Protein AF-A0A1F9YB89-F1 (afdb_monomer)

Solvent-accessible surface area (backbone atoms only — not comparable to full-atom values): 23614 Å² total; per-residue (Å²): 125,67,51,33,39,37,32,44,55,43,76,70,52,42,59,53,52,50,57,49,55,73,71,50,88,65,84,73,43,78,44,81,38,85,48,58,67,59,45,50,47,42,57,49,69,69,52,42,56,41,36,36,33,32,69,62,45,84,85,53,41,58,60,51,51,50,54,52,40,70,63,37,59,86,74,60,68,32,43,27,37,36,31,35,76,71,58,72,76,53,52,55,54,49,49,71,74,48,77,86,60,55,60,32,35,79,39,38,65,90,39,40,83,79,24,47,68,54,48,52,49,54,48,65,79,43,36,69,57,66,56,59,78,54,76,65,64,55,74,39,75,54,54,68,53,73,45,78,39,62,73,46,74,73,53,41,50,34,62,23,25,44,57,21,50,30,37,35,78,64,14,26,30,55,74,68,50,24,52,46,48,24,48,30,41,34,40,55,52,49,45,23,33,40,40,13,41,54,57,50,47,72,65,58,50,51,56,46,45,72,71,76,47,60,70,58,62,54,45,51,59,40,39,69,38,84,83,32,48,79,36,43,33,36,39,37,39,41,35,44,76,60,34,34,40,40,39,42,34,26,72,31,82,24,45,74,67,87,73,69,70,81,76,81,81,71,74,89,76,52,67,64,82,50,44,39,66,53,46,27,53,72,62,23,59,68,62,45,63,50,96,56,35,28,33,41,36,32,30,40,77,34,84,48,68,48,66,51,80,67,54,66,80,51,64,88,44,55,74,46,77,40,56,56,73,38,73,78,48,51,52,66,38,79,38,49,44,31,29,38,35,30,31,39,33,30,42,31,26,45,96,86,39,79,78,50,59,46,40,45,80,61,41,58,46,50,57,62,10,43,74,53,90,28,34,29,85,37,24,33,29,24,71,32,56,25,34,34,36,51,37,45,56,66,57,50,53,53,32,27,76,78,40,56,42,57,52,54,50,53,51,50,54,52,52,51,56,49,55,51,54,52,52,59,53,54,66,70,68,72,79,87,86,91,86,88,132

Radius of gyration: 24.05 Å; Cα contacts (8 Å, |Δi|>4): 772; chains: 1; bounding box: 81×48×63 Å

Mean predicted aligned error: 10.16 Å

Foldseek 3Di:
DFEEEEELQDPLSCVLLVVQVVVDPDPYHYDYDYDLVVVVCCCLFVVTQHYEYALARDPCSVVSVLVVCVQFVLSQLHEYEYEYEDDDVVVVVSCVVRVSHLHLAYHYSVCCNPAVVLLVVLCVVLVCLRQVLDQVCQVPLKDKDKDWAFLALNCQSNVQSSNLNSCVSQQLADSVLSVLSSLLSSLLQNCLNQCFLLVHDPVNVCVCVVVVHDPRVSSVVSCVDPRRRVWTWMWIWMDHSFKIKIKTATNGQADDPVPPDDPPDDDDPSPPNNVSVVSSPVQFDDFDADPSRRMTMTMGTGPHRQFADDGPLQPPFDKDKDAAFAWPDAFFDFALKKKFWRAFKKFWAAPNHTPGIDGNSLGIDPVDLNVDVRGHRTIMGTNHITMIGIAGNVSVVVSCVVRVSVVSVVVVSVVSVVVVVVVVVVVVVPDDDDDDD

Secondary structure (DSSP, 8-state):
-PEEEEES--HHHHHHHHHHHHH-----EEEEE--HHHHHHIIIII--SEEEEESS--SSHHHHHHHHHHH-GGG--SEEEEEE-S-HHHHHHHHHH-TTS-EEEEEETTTHHHHHHHHHHHHHHTHHHHS---SGGGTSS-EEEEEEEES-HHHHHHHHHHHHHHHHHTTSS-HHHHHHHHHHHHHHHHHIIIIIIS---HHHHHHHHHTT--HHHHHHHHHTSTTTTT-EEEEEEEE-SSEEEEEEE-SS----TTS-----SS-TTTTSTTHHHHHHHHHSEEEEE-TTSSEEEEEEE----PPPPPPGGGTTSEEEEE-TT-EEE-TT-B---EEEEEEEEEEEEETTEEEEEE-GGG-EE-HHHHHTTSB-SSEEEEEEEEEEEEE-HHHHHHHHHH-THHHHHHHHHHHHHHHHHHHHHHHHSS-------

pLDDT: mean 80.44, std 15.49, range [31.84, 97.81]

Nearest PDB structures (foldseek):
  8jsk-assembly1_B-2  TM=7.748E-01  e=3.268E-08  Pseudovibrio sp. W64
  3of1-assembly1_A  TM=8.849E-01  e=2.223E-06  Saccharomyces cerevisiae
  2ptm-assembly1_A  TM=7.938E-01  e=4.158E-07  Strongylocentrotus purpuratus
  4ku7-assembly1_A  TM=8.793E-01  e=2.223E-06  Homo sapiens
  4off-assembly1_A  TM=8.358E-01  e=6.667E-06  Plasmodium falciparum

Sequence (437 aa):
MSIIGILNCGENCLKRVSREILKDKSPYNFKFIYDPEEALAFLSYDMPEIVIIDLSNKNGILDVIYRHIQKDPWLNSFAIIGLFDGGSDIEEELLERVPDMNLVNLVEYGHITSSLLKSIRIVEENRQIIFQRDLASHLLENMTGTFEIENSPYAVGCYASLLAIHLFNNGYVDRKGKNALYISLVELIMNGIEHGNCGITFQEKSDFLGAGRDIGDLIEQKCAHPAVAPKRVRVHYAITPERSVYRIQDEGAGFDWANVRNPVDGSGIFRLHGRGILMARHFASNLTYNEMGNEAVFTLEHSGRQRRGIPVGFVNEEKLSFASGQVVFKENEESDHLFFIASGRYGVFRNDHRVGTLTPADIFMGEMSFLMNHRRSARVTTEQEGLLVKISKQAFVSVIKRYPHYGIYLSKILAQKLARTNETVSGSAGSPAERSL

Structure (mmCIF, N/CA/C/O backbone):
data_AF-A0A1F9YB89-F1
#
_entry.id   AF-A0A1F9YB89-F1
#
loop_
_atom_site.group_PDB
_atom_site.id
_atom_site.type_symbol
_atom_site.label_atom_id
_atom_site.label_alt_id
_atom_site.label_comp_id
_atom_site.label_asym_id
_atom_site.label_entity_id
_atom_site.label_seq_id
_atom_site.pdbx_PDB_ins_code
_atom_site.Cartn_x
_atom_site.Cartn_y
_atom_site.Cartn_z
_atom_site.occupancy
_atom_site.B_iso_or_equiv
_atom_site.auth_seq_id
_atom_site.auth_comp_id
_atom_site.auth_asym_id
_atom_site.auth_atom_id
_atom_site.pdbx_PDB_model_num
ATOM 1 N N . MET A 1 1 ? -10.934 16.624 -3.635 1.00 54.00 1 MET A N 1
ATOM 2 C CA . MET A 1 1 ? -9.586 16.213 -4.075 1.00 54.00 1 MET A CA 1
ATOM 3 C C . MET A 1 1 ? -8.713 16.082 -2.851 1.00 54.00 1 MET A C 1
ATOM 5 O O . MET A 1 1 ? -8.781 16.953 -1.989 1.00 54.00 1 MET A O 1
ATOM 9 N N . SER A 1 2 ? -7.991 14.971 -2.745 1.00 68.06 2 SER A N 1
ATOM 10 C CA . SER A 1 2 ? -7.012 14.718 -1.691 1.00 68.06 2 SER A CA 1
ATOM 11 C C . SER A 1 2 ? -5.879 15.752 -1.793 1.00 68.06 2 SER A C 1
ATOM 13 O O . SER A 1 2 ? -5.450 16.122 -2.887 1.00 68.06 2 SER A O 1
ATOM 15 N N . ILE A 1 3 ? -5.440 16.287 -0.651 1.00 86.50 3 ILE A N 1
ATOM 16 C CA . ILE A 1 3 ? -4.225 17.108 -0.581 1.00 86.50 3 ILE A CA 1
ATOM 17 C C . ILE A 1 3 ? -3.043 16.141 -0.528 1.00 86.50 3 ILE A C 1
ATOM 19 O O . ILE A 1 3 ? -3.022 15.254 0.327 1.00 86.50 3 ILE A O 1
ATOM 23 N N . ILE A 1 4 ? -2.071 16.320 -1.421 1.00 91.25 4 ILE A N 1
ATOM 24 C CA . ILE A 1 4 ? -0.839 15.530 -1.463 1.00 91.25 4 ILE A CA 1
ATOM 25 C C . ILE A 1 4 ? 0.271 16.344 -0.806 1.00 91.25 4 ILE A C 1
ATOM 27 O O . ILE A 1 4 ? 0.640 17.419 -1.285 1.00 91.25 4 ILE A O 1
ATOM 31 N N . GLY A 1 5 ? 0.801 15.840 0.306 1.00 92.38 5 GLY A N 1
ATOM 32 C CA . GLY A 1 5 ? 1.924 16.478 0.990 1.00 92.38 5 GLY A CA 1
ATOM 33 C C . GLY A 1 5 ? 3.249 16.104 0.345 1.00 92.38 5 GLY A C 1
ATOM 34 O O . GLY A 1 5 ? 3.506 14.924 0.133 1.00 92.38 5 GLY A O 1
ATOM 35 N N . ILE A 1 6 ? 4.100 17.090 0.080 1.00 93.38 6 ILE A N 1
ATOM 36 C CA . ILE A 1 6 ? 5.492 16.893 -0.331 1.00 93.38 6 ILE A CA 1
ATOM 37 C C . ILE A 1 6 ? 6.363 17.350 0.831 1.00 93.38 6 ILE A C 1
ATOM 39 O O . ILE A 1 6 ? 6.487 18.546 1.101 1.00 93.38 6 ILE A O 1
ATOM 43 N N . LEU A 1 7 ? 6.921 16.380 1.543 1.00 92.75 7 LEU A N 1
ATOM 44 C CA . LEU A 1 7 ? 7.687 16.575 2.762 1.00 92.75 7 LEU A CA 1
ATOM 45 C C . LEU A 1 7 ? 9.179 16.432 2.482 1.00 92.75 7 LEU A C 1
ATOM 47 O O . LEU A 1 7 ? 9.608 15.653 1.628 1.00 92.75 7 LEU A O 1
ATOM 51 N N . ASN A 1 8 ? 9.974 17.141 3.277 1.00 89.12 8 ASN A N 1
ATOM 52 C CA . ASN A 1 8 ? 11.425 16.989 3.333 1.00 89.12 8 ASN A CA 1
ATOM 53 C C . ASN A 1 8 ? 12.183 17.295 2.024 1.00 89.12 8 ASN A C 1
ATOM 55 O O . ASN A 1 8 ? 13.364 16.999 1.907 1.00 89.12 8 ASN A O 1
ATOM 59 N N . CYS A 1 9 ? 11.545 17.905 1.030 1.00 85.88 9 CYS A N 1
ATOM 60 C CA . CYS A 1 9 ? 12.140 18.074 -0.292 1.00 85.88 9 CYS A CA 1
ATOM 61 C C . CYS A 1 9 ? 13.241 19.152 -0.269 1.00 85.88 9 CYS A C 1
ATOM 63 O O . CYS A 1 9 ? 12.963 20.329 -0.034 1.00 85.88 9 CYS A O 1
ATOM 65 N N . GLY A 1 10 ? 14.499 18.749 -0.491 1.00 84.00 10 GLY A N 1
ATOM 66 C CA . GLY A 1 10 ? 15.628 19.679 -0.630 1.00 84.00 10 GLY A CA 1
ATOM 67 C C . GLY A 1 10 ? 15.568 20.495 -1.931 1.00 84.00 10 GLY A C 1
ATOM 68 O O . GLY A 1 10 ? 14.703 20.273 -2.775 1.00 84.00 10 GLY A O 1
ATOM 69 N N . GLU A 1 11 ? 16.513 21.415 -2.157 1.00 84.56 11 GLU A N 1
ATOM 70 C CA . GLU A 1 11 ? 16.488 22.304 -3.338 1.00 84.56 11 GLU A CA 1
ATOM 71 C C . GLU A 1 11 ? 16.482 21.529 -4.675 1.00 84.56 11 GLU A C 1
ATOM 73 O O . GLU A 1 11 ? 15.735 21.862 -5.600 1.00 84.56 11 GLU A O 1
ATOM 78 N N . ASN A 1 12 ? 17.279 20.460 -4.771 1.00 84.06 12 ASN A N 1
ATOM 79 C CA . ASN A 1 12 ? 17.351 19.613 -5.966 1.00 84.06 12 ASN A CA 1
ATOM 80 C C . ASN A 1 12 ? 16.069 18.802 -6.187 1.00 84.06 12 ASN A C 1
ATOM 82 O O . ASN A 1 12 ? 15.557 18.777 -7.311 1.00 84.06 12 ASN A O 1
ATOM 86 N N . CYS A 1 13 ? 15.532 18.192 -5.124 1.00 86.75 13 CYS A N 1
ATOM 87 C CA . CYS A 1 13 ? 14.227 17.532 -5.147 1.00 86.75 13 CYS A CA 1
ATOM 88 C C . CYS A 1 13 ? 13.156 18.517 -5.632 1.00 86.75 13 CYS A C 1
ATOM 90 O O . CYS A 1 13 ? 12.435 18.237 -6.590 1.00 86.75 13 CYS A O 1
ATOM 92 N N . LEU A 1 14 ? 13.119 19.720 -5.051 1.00 87.00 14 LEU A N 1
ATOM 93 C CA . LEU A 1 14 ? 12.081 20.712 -5.305 1.00 87.00 14 LEU A CA 1
ATOM 94 C C . LEU A 1 14 ? 12.073 21.160 -6.761 1.00 87.00 14 LEU A C 1
ATOM 96 O O . LEU A 1 14 ? 11.006 21.240 -7.368 1.00 87.00 14 LEU A O 1
ATOM 100 N N . LYS A 1 15 ? 13.251 21.405 -7.345 1.00 86.88 15 LYS A N 1
ATOM 101 C CA . LYS A 1 15 ? 13.384 21.771 -8.762 1.00 86.88 15 LYS A CA 1
ATOM 102 C C . LYS A 1 15 ? 12.843 20.681 -9.687 1.00 86.88 15 LYS A C 1
ATOM 104 O O . LYS A 1 15 ? 12.198 21.004 -10.684 1.00 86.88 15 LYS A O 1
ATOM 109 N N . ARG A 1 16 ? 13.107 19.408 -9.381 1.00 88.69 16 ARG A N 1
ATOM 110 C CA . ARG A 1 16 ? 12.669 18.262 -10.197 1.00 88.69 16 ARG A CA 1
ATOM 111 C C . ARG A 1 16 ? 11.170 18.017 -10.053 1.00 88.69 16 ARG A C 1
ATOM 113 O O . ARG A 1 16 ? 10.466 17.980 -11.056 1.00 88.69 16 ARG A O 1
ATOM 120 N N . VAL A 1 17 ? 10.690 17.942 -8.815 1.00 88.56 17 VAL A N 1
ATOM 121 C CA . VAL A 1 17 ? 9.282 17.702 -8.483 1.00 88.56 17 VAL A CA 1
ATOM 122 C C . VAL A 1 17 ? 8.399 18.846 -8.979 1.00 88.56 17 VAL A C 1
ATOM 124 O O . VAL A 1 17 ? 7.427 18.596 -9.684 1.00 88.56 17 VAL A O 1
ATOM 127 N N . SER A 1 18 ? 8.768 20.105 -8.716 1.00 85.94 18 SER A N 1
ATOM 128 C CA . SER A 1 18 ? 8.001 21.267 -9.196 1.00 85.94 18 SER A CA 1
ATOM 129 C C . SER A 1 18 ? 7.932 21.316 -10.716 1.00 85.94 18 SER A C 1
ATOM 131 O O . SER A 1 18 ? 6.882 21.621 -11.268 1.00 85.94 18 SER A O 1
ATOM 133 N N . ARG A 1 19 ? 9.030 21.001 -11.417 1.00 85.25 19 ARG A N 1
ATOM 134 C CA . ARG A 1 19 ? 9.035 20.972 -12.885 1.00 85.25 19 ARG A CA 1
ATOM 135 C C . ARG A 1 19 ? 8.042 19.952 -13.429 1.00 85.25 19 ARG A C 1
ATOM 137 O O . ARG A 1 19 ? 7.427 20.225 -14.454 1.00 85.25 19 ARG A O 1
ATOM 144 N N . GLU A 1 20 ? 7.927 18.799 -12.783 1.00 85.19 20 GLU A N 1
ATOM 145 C CA . GLU A 1 20 ? 7.022 17.744 -13.225 1.00 85.19 20 GLU A CA 1
ATOM 146 C C . GLU A 1 20 ? 5.566 18.073 -12.890 1.00 85.19 20 GLU A C 1
ATOM 148 O O . GLU A 1 20 ? 4.707 18.036 -13.765 1.00 85.19 20 GLU A O 1
ATOM 153 N N . ILE A 1 21 ? 5.308 18.525 -11.664 1.00 84.00 21 ILE A N 1
ATOM 154 C CA . ILE A 1 21 ? 3.971 18.920 -11.211 1.00 84.00 21 ILE A CA 1
ATOM 155 C C . ILE A 1 21 ? 3.428 20.114 -12.007 1.00 84.00 21 ILE A C 1
ATOM 157 O O . ILE A 1 21 ? 2.263 20.114 -12.379 1.00 84.00 21 ILE A O 1
ATOM 161 N N . LEU A 1 22 ? 4.249 21.126 -12.316 1.00 74.25 22 LEU A N 1
ATOM 162 C CA . LEU A 1 22 ? 3.807 22.311 -13.069 1.00 74.25 22 LEU A CA 1
ATOM 163 C C . LEU A 1 22 ? 3.465 22.014 -14.535 1.00 74.25 22 LEU A C 1
ATOM 165 O O . LEU A 1 22 ? 2.743 22.787 -15.164 1.00 74.25 22 LEU A O 1
ATOM 169 N N . LYS A 1 23 ? 4.008 20.933 -15.104 1.00 74.25 23 LYS A N 1
ATOM 170 C CA . LYS A 1 23 ? 3.632 20.470 -16.447 1.00 74.25 23 LYS A CA 1
ATOM 171 C C . LYS A 1 23 ? 2.304 19.725 -16.440 1.00 74.25 23 LYS A C 1
ATOM 173 O O . LYS A 1 23 ? 1.664 19.613 -17.487 1.00 74.25 23 LYS A O 1
ATOM 178 N N . ASP A 1 24 ? 1.917 19.201 -15.287 1.00 68.06 24 ASP A N 1
ATOM 179 C CA . ASP A 1 24 ? 0.741 18.377 -15.136 1.00 68.06 24 ASP A CA 1
ATOM 180 C C . ASP A 1 24 ? -0.510 19.255 -15.017 1.00 68.06 24 ASP A C 1
ATOM 182 O O . ASP A 1 24 ? -0.588 20.177 -14.208 1.00 68.06 24 ASP A O 1
ATOM 186 N N . LYS A 1 25 ? -1.516 18.972 -15.848 1.00 68.38 25 LYS A N 1
ATOM 187 C CA . LYS A 1 25 ? -2.849 19.597 -15.747 1.00 68.38 25 LYS A CA 1
ATOM 188 C C . LYS A 1 25 ? -3.766 18.811 -14.809 1.00 68.38 25 LYS A C 1
ATOM 190 O O . LYS A 1 25 ? -4.987 18.969 -14.867 1.00 68.38 25 LYS A O 1
ATOM 195 N N . SER A 1 26 ? -3.197 17.902 -14.024 1.00 69.31 26 SER A N 1
ATOM 196 C CA . SER A 1 26 ? -3.949 17.075 -13.101 1.00 69.31 26 SER A CA 1
ATOM 197 C C . SER A 1 26 ? -4.622 17.923 -12.028 1.00 69.31 26 SER A C 1
ATOM 199 O O . SER A 1 26 ? -4.201 19.040 -11.722 1.00 69.31 26 SER A O 1
ATOM 201 N N . PRO A 1 27 ? -5.691 17.396 -11.426 1.00 73.94 27 PRO A N 1
ATOM 202 C CA . PRO A 1 27 ? -6.440 18.140 -10.437 1.00 73.94 27 PRO A CA 1
ATOM 203 C C . PRO A 1 27 ? -5.874 17.984 -9.010 1.00 73.94 27 PRO A C 1
ATOM 205 O O . PRO A 1 27 ? -6.589 18.207 -8.031 1.00 73.94 27 PRO A O 1
ATOM 208 N N . TYR A 1 28 ? -4.623 17.538 -8.862 1.00 83.56 28 TYR A N 1
ATOM 209 C CA . TYR A 1 28 ? -4.027 17.284 -7.553 1.00 83.56 28 TYR A CA 1
ATOM 210 C C . TYR A 1 28 ? -3.655 18.591 -6.847 1.00 83.56 28 TYR A C 1
ATOM 212 O O . TYR A 1 28 ? -3.094 19.507 -7.446 1.00 83.56 28 TYR A O 1
ATOM 220 N N . ASN A 1 29 ? -3.940 18.666 -5.545 1.00 87.44 29 ASN A N 1
ATOM 221 C CA . ASN A 1 29 ? -3.547 19.803 -4.719 1.00 87.44 29 ASN A CA 1
ATOM 222 C C . ASN A 1 29 ? -2.276 19.456 -3.936 1.00 87.44 29 ASN A C 1
ATOM 224 O O . ASN A 1 29 ? -2.335 18.697 -2.968 1.00 87.44 29 ASN A O 1
ATOM 228 N N . PHE A 1 30 ? -1.137 20.000 -4.361 1.00 90.25 30 PHE A N 1
ATOM 229 C CA . PHE A 1 30 ? 0.159 19.738 -3.739 1.00 90.25 30 PHE A CA 1
ATOM 230 C C . PHE A 1 30 ? 0.487 20.765 -2.655 1.00 90.25 30 PHE A C 1
ATOM 232 O O . PHE A 1 30 ? 0.468 21.972 -2.902 1.00 90.25 30 PHE A O 1
ATOM 239 N N . LYS A 1 31 ? 0.858 20.282 -1.466 1.00 91.31 31 LYS A N 1
ATOM 240 C CA . LYS A 1 31 ? 1.324 21.110 -0.349 1.00 91.31 31 LYS A CA 1
ATOM 241 C C . LYS A 1 31 ? 2.780 20.780 -0.019 1.00 91.31 31 LYS A C 1
ATOM 243 O O . LYS A 1 31 ? 3.071 19.688 0.460 1.00 91.31 31 LYS A O 1
ATOM 248 N N . PHE A 1 32 ? 3.685 21.727 -0.252 1.00 91.88 32 PHE A N 1
ATOM 249 C CA . PHE A 1 32 ? 5.098 21.597 0.117 1.00 91.88 32 PHE A CA 1
ATOM 250 C C . PHE A 1 32 ? 5.302 21.981 1.580 1.00 91.88 32 PHE A C 1
ATOM 252 O O . PHE A 1 32 ? 4.852 23.048 1.995 1.00 91.88 32 PHE A O 1
ATOM 259 N N . ILE A 1 33 ? 5.978 21.126 2.346 1.00 91.25 33 ILE A N 1
ATOM 260 C CA . ILE A 1 33 ? 6.213 21.328 3.777 1.00 91.25 33 ILE A CA 1
ATOM 261 C C . ILE A 1 33 ? 7.691 21.090 4.088 1.00 91.25 33 ILE A C 1
ATOM 263 O O . ILE A 1 33 ? 8.253 20.032 3.789 1.00 91.25 33 ILE A O 1
ATOM 267 N N . TYR A 1 34 ? 8.298 22.090 4.722 1.00 87.88 34 TYR A N 1
ATOM 268 C CA . TYR A 1 34 ? 9.729 22.131 5.036 1.00 87.88 34 TYR A CA 1
ATOM 269 C C . TYR A 1 34 ? 10.010 22.178 6.537 1.00 87.88 34 TYR A C 1
ATOM 271 O O . TYR A 1 34 ? 11.161 22.053 6.939 1.00 87.88 34 TYR A O 1
ATOM 279 N N . ASP A 1 35 ? 8.981 22.376 7.356 1.00 89.81 35 ASP A N 1
ATOM 280 C CA . ASP A 1 35 ? 9.106 22.449 8.804 1.00 89.81 35 ASP A CA 1
ATOM 281 C C . ASP A 1 35 ? 8.663 21.119 9.452 1.00 89.81 35 ASP A C 1
ATOM 283 O O . ASP A 1 35 ? 7.617 20.577 9.072 1.00 89.81 35 ASP A O 1
ATOM 287 N N . PRO A 1 36 ? 9.430 20.558 10.410 1.00 89.75 36 PRO A N 1
ATOM 288 C CA . PRO A 1 36 ? 9.049 19.325 11.088 1.00 89.75 36 PRO A CA 1
ATOM 289 C C . PRO A 1 36 ? 7.718 19.417 11.847 1.00 89.75 36 PRO A C 1
ATOM 291 O O . PRO A 1 36 ? 6.961 18.446 11.844 1.00 89.75 36 PRO A O 1
ATOM 294 N N . GLU A 1 37 ? 7.414 20.539 12.505 1.00 89.88 37 GLU A N 1
ATOM 295 C CA . GLU A 1 37 ? 6.167 20.696 13.262 1.00 89.88 37 GLU A CA 1
ATOM 296 C C . GLU A 1 37 ? 4.970 20.805 12.319 1.00 89.88 37 GLU A C 1
ATOM 298 O O . GLU A 1 37 ? 3.948 20.152 12.545 1.00 89.88 37 GLU A O 1
ATOM 303 N N . GLU A 1 38 ? 5.114 21.545 11.217 1.00 91.69 38 GLU A N 1
ATOM 304 C CA . GLU A 1 38 ? 4.105 21.594 10.160 1.00 91.69 38 GLU A CA 1
ATOM 305 C C . GLU A 1 38 ? 3.890 20.210 9.531 1.00 91.69 38 GLU A C 1
ATOM 307 O O . GLU A 1 38 ? 2.744 19.817 9.304 1.00 91.69 38 GLU A O 1
ATOM 312 N N . ALA A 1 39 ? 4.955 19.436 9.295 1.00 90.81 39 ALA A N 1
ATOM 313 C CA . ALA A 1 39 ? 4.841 18.079 8.763 1.00 90.81 39 ALA A CA 1
ATOM 314 C C . ALA A 1 39 ? 4.055 17.177 9.722 1.00 90.81 39 ALA A C 1
ATOM 316 O O . ALA A 1 39 ? 3.121 16.492 9.305 1.00 90.81 39 ALA A O 1
ATOM 317 N N . LEU A 1 40 ? 4.367 17.218 11.021 1.00 88.94 40 LEU A N 1
ATOM 318 C CA . LEU A 1 40 ? 3.624 16.468 12.033 1.00 88.94 40 LEU A CA 1
ATOM 319 C C . LEU A 1 40 ? 2.160 16.905 12.128 1.00 88.94 40 LEU A C 1
ATOM 321 O O . LEU A 1 40 ? 1.279 16.050 12.232 1.00 88.94 40 LEU A O 1
ATOM 325 N N . ALA A 1 41 ? 1.893 18.212 12.085 1.00 88.56 41 ALA A N 1
ATOM 326 C CA . ALA A 1 41 ? 0.541 18.757 12.102 1.00 88.56 41 ALA A CA 1
ATOM 327 C C . ALA A 1 41 ? -0.256 18.296 10.875 1.00 88.56 41 ALA A C 1
ATOM 329 O O . ALA A 1 41 ? -1.379 17.820 11.022 1.00 88.56 41 ALA A O 1
ATOM 330 N N . PHE A 1 42 ? 0.347 18.348 9.687 1.00 89.12 42 PHE A N 1
ATOM 331 C CA . PHE A 1 42 ? -0.267 17.890 8.445 1.00 89.12 42 PHE A CA 1
ATOM 332 C C . PHE A 1 42 ? -0.611 16.395 8.496 1.00 89.12 42 PHE A C 1
ATOM 334 O O . PHE A 1 42 ? -1.751 16.000 8.249 1.00 89.12 42 PHE A O 1
ATOM 341 N N . LEU A 1 43 ? 0.336 15.550 8.909 1.00 86.31 43 LEU A N 1
ATOM 342 C CA . LEU A 1 43 ? 0.096 14.110 9.046 1.00 86.31 43 LEU A CA 1
ATOM 343 C C . LEU A 1 43 ? -0.988 13.799 10.094 1.00 86.31 43 LEU A C 1
ATOM 345 O O . LEU A 1 43 ? -1.835 12.935 9.871 1.00 86.31 43 LEU A O 1
ATOM 349 N N . SER A 1 44 ? -1.002 14.535 11.209 1.00 82.50 44 SER A N 1
ATOM 350 C CA . SER A 1 44 ? -1.913 14.298 12.337 1.00 82.50 44 SER A CA 1
ATOM 351 C C . SER A 1 44 ? -3.332 14.834 12.113 1.00 82.50 44 SER A C 1
ATOM 353 O O . SER A 1 44 ? -4.298 14.247 12.602 1.00 82.50 44 SER A O 1
ATOM 355 N N . TYR A 1 45 ? -3.476 15.971 11.430 1.00 81.94 45 TYR A N 1
ATOM 356 C CA . TYR A 1 45 ? -4.735 16.719 11.358 1.00 81.94 45 TYR A CA 1
ATOM 357 C C . TYR A 1 45 ? -5.347 16.693 9.961 1.00 81.94 45 TYR A C 1
ATOM 359 O O . TYR A 1 45 ? -6.528 16.358 9.812 1.00 81.94 45 TYR A O 1
ATOM 367 N N . ASP A 1 46 ? -4.553 16.958 8.924 1.00 82.69 46 ASP A N 1
ATOM 368 C CA . ASP A 1 46 ? -5.015 16.850 7.539 1.00 82.69 46 ASP A CA 1
ATOM 369 C C . ASP A 1 46 ? -5.180 15.385 7.124 1.00 82.69 46 ASP A C 1
ATOM 371 O O . ASP A 1 46 ? -6.107 15.079 6.375 1.00 82.69 46 ASP A O 1
ATOM 375 N N . MET A 1 47 ? -4.402 14.467 7.718 1.00 79.88 47 MET A N 1
ATOM 376 C CA . MET A 1 47 ? -4.401 13.023 7.432 1.00 79.88 47 MET A CA 1
ATOM 377 C C . MET A 1 47 ? -4.506 12.752 5.923 1.00 79.88 47 MET A C 1
ATOM 379 O O . MET A 1 47 ? -5.553 12.284 5.452 1.00 79.88 47 MET A O 1
ATOM 383 N N . PRO A 1 48 ? -3.462 13.116 5.164 1.00 85.69 48 PRO A N 1
ATOM 384 C CA . PRO A 1 48 ? -3.439 12.921 3.720 1.00 85.69 48 PRO A CA 1
ATOM 385 C C . PRO A 1 48 ? -3.627 11.446 3.363 1.00 85.69 48 PRO A C 1
ATOM 387 O O . PRO A 1 48 ? -3.388 10.561 4.179 1.00 85.69 48 PRO A O 1
ATOM 390 N N . GLU A 1 49 ? -4.031 11.174 2.128 1.00 82.75 49 GLU A N 1
ATOM 391 C CA . GLU A 1 49 ? -4.001 9.810 1.588 1.00 82.75 49 GLU A CA 1
ATOM 392 C C . GLU A 1 49 ? -2.624 9.508 0.999 1.00 82.75 49 GLU A C 1
ATOM 394 O O . GLU A 1 49 ? -2.086 8.432 1.229 1.00 82.75 49 GLU A O 1
ATOM 399 N N . ILE A 1 50 ? -2.002 10.482 0.329 1.00 89.69 50 ILE A N 1
ATOM 400 C CA . ILE A 1 50 ? -0.685 10.334 -0.294 1.00 89.69 50 ILE A CA 1
ATOM 401 C C . ILE A 1 50 ? 0.286 11.353 0.290 1.00 89.69 50 ILE A C 1
ATOM 403 O O . ILE A 1 50 ? -0.015 12.545 0.402 1.00 89.69 50 ILE A O 1
ATOM 407 N N . VAL A 1 51 ? 1.479 10.872 0.623 1.00 92.25 51 VAL A N 1
ATOM 408 C CA . VAL A 1 51 ? 2.601 11.688 1.073 1.00 92.25 51 VAL A CA 1
ATOM 409 C C . VAL A 1 51 ? 3.830 11.331 0.255 1.00 92.25 51 VAL A C 1
ATOM 411 O O . VAL A 1 51 ? 4.185 10.166 0.114 1.00 92.25 51 VAL A O 1
ATOM 414 N N . ILE A 1 52 ? 4.499 12.344 -0.272 1.00 93.88 52 ILE A N 1
ATOM 415 C CA . ILE A 1 52 ? 5.765 12.217 -0.983 1.00 93.88 52 ILE A CA 1
ATOM 416 C C . ILE A 1 52 ? 6.854 12.697 -0.031 1.00 93.88 52 ILE A C 1
ATOM 418 O O . ILE A 1 52 ? 6.734 13.787 0.525 1.00 93.88 52 ILE A O 1
ATOM 422 N N . ILE A 1 53 ? 7.892 11.894 0.193 1.00 92.81 53 ILE A N 1
ATOM 423 C CA . ILE A 1 53 ? 8.955 12.216 1.153 1.00 92.81 53 ILE A CA 1
ATOM 424 C C . ILE A 1 53 ? 10.305 12.050 0.475 1.00 92.81 53 ILE A C 1
ATOM 426 O O . ILE A 1 53 ? 10.641 10.959 0.033 1.00 92.81 53 ILE A O 1
ATOM 430 N N . ASP A 1 54 ? 11.100 13.111 0.436 1.00 92.75 54 ASP A N 1
ATOM 431 C CA . ASP A 1 54 ? 12.522 13.014 0.098 1.00 92.75 54 ASP A CA 1
ATOM 432 C C . ASP A 1 54 ? 13.270 12.327 1.250 1.00 92.75 54 ASP A C 1
ATOM 434 O O . ASP A 1 54 ? 13.342 12.842 2.366 1.00 92.75 54 ASP A O 1
ATOM 438 N N . LEU A 1 55 ? 13.766 11.118 0.997 1.00 90.44 55 LEU A N 1
ATOM 439 C CA . LEU A 1 55 ? 14.462 10.276 1.965 1.00 90.44 55 LEU A CA 1
ATOM 440 C C . LEU A 1 55 ? 15.974 10.551 2.006 1.00 90.44 55 LEU A C 1
ATOM 442 O O . LEU A 1 55 ? 16.637 10.214 2.991 1.00 90.44 55 LEU A O 1
ATOM 446 N N . SER A 1 56 ? 16.519 11.185 0.964 1.00 87.62 56 SER A N 1
ATOM 447 C CA . SER A 1 56 ? 17.940 11.533 0.874 1.00 87.62 56 SER A CA 1
ATOM 448 C C . SER A 1 56 ? 18.272 12.825 1.614 1.00 87.62 56 SER A C 1
ATOM 450 O O . SER A 1 56 ? 19.419 13.015 2.028 1.00 87.62 56 SER A O 1
ATOM 452 N N . ASN A 1 57 ? 17.297 13.712 1.827 1.00 85.00 57 ASN A N 1
ATOM 453 C CA . ASN A 1 57 ? 17.516 14.945 2.572 1.00 85.00 57 ASN A CA 1
ATOM 454 C C . ASN A 1 57 ? 17.674 14.700 4.086 1.00 85.00 57 ASN A C 1
ATOM 456 O O . ASN A 1 57 ? 16.784 14.183 4.766 1.00 85.00 57 ASN A O 1
ATOM 460 N N . LYS A 1 58 ? 18.820 15.124 4.631 1.00 83.12 58 LYS A N 1
ATOM 461 C CA . LYS A 1 58 ? 19.269 14.865 6.012 1.00 83.12 58 LYS A CA 1
ATOM 462 C C . LYS A 1 58 ? 19.015 16.040 6.969 1.00 83.12 58 LYS A C 1
ATOM 464 O O . LYS A 1 58 ? 19.835 16.317 7.837 1.00 83.12 58 LYS A O 1
ATOM 469 N N . ASN A 1 59 ? 17.893 16.743 6.834 1.00 81.75 59 ASN A N 1
ATOM 470 C CA . ASN A 1 59 ? 17.539 17.866 7.720 1.00 81.75 59 ASN A CA 1
ATOM 471 C C . ASN A 1 59 ? 16.835 17.440 9.034 1.00 81.75 59 ASN A C 1
ATOM 473 O O . ASN A 1 59 ? 16.407 18.294 9.806 1.00 81.75 59 ASN A O 1
ATOM 477 N N . GLY A 1 60 ? 16.671 16.132 9.271 1.00 82.25 60 GLY A N 1
ATOM 478 C CA . GLY A 1 60 ? 16.028 15.570 10.465 1.00 82.25 60 GLY A CA 1
ATOM 479 C C . GLY A 1 60 ? 14.496 15.456 10.412 1.00 82.25 60 GLY A C 1
ATOM 480 O O . GLY A 1 60 ? 13.920 14.820 11.296 1.00 82.25 60 GLY A O 1
ATOM 481 N N . ILE A 1 61 ? 13.816 15.990 9.386 1.00 87.06 61 ILE A N 1
ATOM 482 C CA . ILE A 1 61 ? 12.354 15.845 9.224 1.00 87.06 61 ILE A CA 1
ATOM 483 C C . ILE A 1 61 ? 11.970 14.370 9.100 1.00 87.06 61 ILE A C 1
ATOM 485 O O . ILE A 1 61 ? 11.016 13.932 9.743 1.00 87.06 61 ILE A O 1
ATOM 489 N N . LEU A 1 62 ? 12.732 13.587 8.328 1.00 87.69 62 LEU A N 1
ATOM 490 C CA . LEU A 1 62 ? 12.488 12.152 8.177 1.00 87.69 62 LEU A CA 1
ATOM 491 C C . LEU A 1 62 ? 12.510 11.425 9.529 1.00 87.69 62 LEU A C 1
ATOM 493 O O . LEU A 1 62 ? 11.608 10.643 9.809 1.00 87.69 62 LEU A O 1
ATOM 497 N N . ASP A 1 63 ? 13.477 11.727 10.398 1.00 87.38 63 ASP A N 1
ATOM 498 C CA . ASP A 1 63 ? 13.589 11.094 11.719 1.00 87.38 63 ASP A CA 1
ATOM 499 C C . ASP A 1 63 ? 12.441 11.503 12.653 1.00 87.38 63 ASP A C 1
ATOM 501 O O . ASP A 1 63 ? 12.034 10.751 13.542 1.00 87.38 63 ASP A O 1
ATOM 505 N N . VAL A 1 64 ? 11.912 12.717 12.489 1.00 88.00 64 VAL A N 1
ATOM 506 C CA . VAL A 1 64 ? 10.727 13.190 13.216 1.00 88.00 64 VAL A CA 1
ATOM 507 C C . VAL A 1 64 ? 9.472 12.459 12.733 1.00 88.00 64 VAL A C 1
ATOM 509 O O . VAL A 1 64 ? 8.728 11.932 13.563 1.00 88.00 64 VAL A O 1
ATOM 512 N N . ILE A 1 65 ? 9.272 12.364 11.415 1.00 87.06 65 ILE A N 1
ATOM 513 C CA . ILE A 1 65 ? 8.158 11.626 10.803 1.00 87.06 65 ILE A CA 1
ATOM 514 C C . ILE A 1 65 ? 8.224 10.154 11.206 1.00 87.06 65 ILE A C 1
ATOM 516 O O . ILE A 1 65 ? 7.241 9.609 11.697 1.00 87.06 65 ILE A O 1
ATOM 520 N N . TYR A 1 66 ? 9.385 9.518 11.073 1.00 86.75 66 TYR A N 1
ATOM 521 C CA . TYR A 1 66 ? 9.562 8.108 11.394 1.00 86.75 66 TYR A CA 1
ATOM 522 C C . TYR A 1 66 ? 9.265 7.811 12.868 1.00 86.75 66 TYR A C 1
ATOM 524 O O . TYR A 1 66 ? 8.485 6.909 13.172 1.00 86.75 66 TYR A O 1
ATOM 532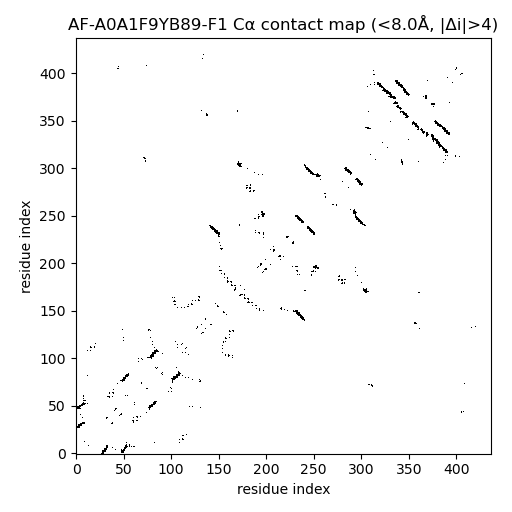 N N . ARG A 1 67 ? 9.793 8.617 13.801 1.00 85.81 67 ARG A N 1
ATOM 533 C CA . ARG A 1 67 ? 9.475 8.477 15.234 1.00 85.81 67 ARG A CA 1
ATOM 534 C C . ARG A 1 67 ? 7.992 8.686 15.525 1.00 85.81 67 ARG A C 1
ATOM 536 O O . ARG A 1 67 ? 7.450 8.018 16.404 1.00 85.81 67 ARG A O 1
ATOM 543 N N . HIS A 1 68 ? 7.334 9.601 14.816 1.00 83.25 68 HIS A N 1
ATOM 544 C CA . HIS A 1 68 ? 5.893 9.802 14.942 1.00 83.25 68 HIS A CA 1
ATOM 545 C C . HIS A 1 68 ? 5.110 8.576 14.458 1.00 83.25 68 HIS A C 1
ATOM 547 O O . HIS A 1 68 ? 4.255 8.081 15.190 1.00 83.25 68 HIS A O 1
ATOM 553 N N . ILE A 1 69 ? 5.470 8.039 13.287 1.00 80.38 69 ILE A N 1
ATOM 554 C CA . ILE A 1 69 ? 4.875 6.831 12.704 1.00 80.38 69 ILE A CA 1
ATOM 555 C C . ILE A 1 69 ? 5.026 5.644 13.666 1.00 80.38 69 ILE A C 1
ATOM 557 O O . ILE A 1 69 ? 4.044 4.976 13.988 1.00 80.38 69 ILE A O 1
ATOM 561 N N . GLN A 1 70 ? 6.235 5.414 14.186 1.00 79.31 70 GLN A N 1
ATOM 562 C CA . GLN A 1 70 ? 6.514 4.313 15.112 1.00 79.31 70 GLN A CA 1
ATOM 563 C C . GLN A 1 70 ? 5.778 4.435 16.447 1.00 79.31 70 GLN A C 1
ATOM 565 O O . GLN A 1 70 ? 5.400 3.425 17.039 1.00 79.31 70 GLN A O 1
ATOM 570 N N . LYS A 1 71 ? 5.590 5.663 16.945 1.00 79.00 71 LYS A N 1
ATOM 571 C CA . LYS A 1 71 ? 4.915 5.901 18.223 1.00 79.00 71 LYS A CA 1
ATOM 572 C C . LYS A 1 71 ? 3.455 5.470 18.183 1.00 79.00 71 LYS A C 1
ATOM 574 O O . LYS A 1 71 ? 2.934 5.055 19.218 1.00 79.00 71 LYS A O 1
ATOM 579 N N . ASP A 1 72 ? 2.803 5.598 17.029 1.00 72.75 72 ASP A N 1
ATOM 580 C CA . ASP A 1 72 ? 1.399 5.238 16.896 1.00 72.75 72 ASP A CA 1
ATOM 581 C C . ASP A 1 72 ? 1.038 4.696 15.498 1.00 72.75 72 ASP A C 1
ATOM 583 O O . ASP A 1 72 ? 0.437 5.395 14.676 1.00 72.75 72 ASP A O 1
ATOM 587 N N . PRO A 1 73 ? 1.392 3.427 15.206 1.00 68.25 73 PRO A N 1
ATOM 588 C CA . PRO A 1 73 ? 1.342 2.864 13.855 1.00 68.25 73 PRO A CA 1
ATOM 589 C C . PRO A 1 73 ? -0.033 2.906 13.177 1.00 68.25 73 PRO A C 1
ATOM 591 O O . PRO A 1 73 ? -0.108 3.043 11.958 1.00 68.25 73 PRO A O 1
ATOM 594 N N . TRP A 1 74 ? -1.123 2.815 13.947 1.00 67.44 74 TRP A N 1
ATOM 595 C CA . TRP A 1 74 ? -2.490 2.738 13.411 1.00 67.44 74 TRP A CA 1
ATOM 596 C C . TRP A 1 74 ? -2.974 4.031 12.732 1.00 67.44 74 TRP A C 1
ATOM 598 O O . TRP A 1 74 ? -3.927 3.982 11.956 1.00 67.44 74 TRP A O 1
ATOM 608 N N . LEU A 1 75 ? -2.323 5.173 12.982 1.00 63.06 75 LEU A N 1
ATOM 609 C CA . LEU A 1 75 ? -2.655 6.448 12.334 1.00 63.06 75 LEU A CA 1
ATOM 610 C C . LEU A 1 75 ? -2.045 6.586 10.937 1.00 63.06 75 LEU A C 1
ATOM 612 O O . LEU A 1 75 ? -2.503 7.406 10.139 1.00 63.06 75 LEU A O 1
ATOM 616 N N . ASN A 1 76 ? -1.053 5.757 10.604 1.00 66.44 76 ASN A N 1
ATOM 617 C CA . ASN A 1 76 ? -0.276 5.868 9.369 1.00 66.44 76 ASN A CA 1
ATOM 618 C C . ASN A 1 76 ? -0.962 5.145 8.218 1.00 66.44 76 ASN A C 1
ATOM 620 O O . ASN A 1 76 ? -0.420 4.234 7.602 1.00 66.44 76 ASN A O 1
ATOM 624 N N . SER A 1 77 ? -2.192 5.555 7.940 1.00 66.06 77 SER A N 1
ATOM 625 C CA . SER A 1 77 ? -2.990 4.995 6.851 1.00 66.06 77 SER A CA 1
ATOM 626 C C . SER A 1 77 ? -2.643 5.570 5.476 1.00 66.06 77 SER A C 1
ATOM 628 O O . SER A 1 77 ? -3.296 5.187 4.520 1.00 66.06 77 SER A O 1
ATOM 630 N N . PHE A 1 78 ? -1.643 6.455 5.365 1.00 79.81 78 PHE A N 1
ATOM 631 C CA . PHE A 1 78 ? -1.244 7.104 4.115 1.00 79.81 78 PHE A CA 1
ATOM 632 C C . PHE A 1 78 ? -0.210 6.310 3.311 1.00 79.81 78 PHE A C 1
ATOM 634 O O . PHE A 1 78 ? 0.687 5.674 3.866 1.00 79.81 78 PHE A O 1
ATOM 641 N N . ALA A 1 79 ? -0.341 6.383 1.990 1.00 86.19 79 ALA A N 1
ATOM 642 C CA . ALA A 1 79 ? 0.619 5.884 1.022 1.00 86.19 79 ALA A CA 1
ATOM 643 C C . ALA A 1 79 ? 1.834 6.812 0.970 1.00 86.19 79 ALA A C 1
ATOM 645 O O . ALA A 1 79 ? 1.686 8.016 0.749 1.00 86.19 79 ALA A O 1
ATOM 646 N N . ILE A 1 80 ? 3.031 6.256 1.149 1.00 90.06 80 ILE A N 1
ATOM 647 C CA . ILE A 1 80 ? 4.276 7.019 1.080 1.00 90.06 80 ILE A CA 1
ATOM 648 C C . ILE A 1 80 ? 4.972 6.729 -0.246 1.00 90.06 80 ILE A C 1
ATOM 650 O O . ILE A 1 80 ? 5.257 5.577 -0.561 1.00 90.06 80 ILE A O 1
ATOM 654 N N . ILE A 1 81 ? 5.280 7.775 -1.006 1.00 92.69 81 ILE A N 1
ATOM 655 C CA . ILE A 1 81 ? 6.180 7.705 -2.159 1.00 92.69 81 ILE A CA 1
ATOM 656 C C . ILE A 1 81 ? 7.505 8.328 -1.725 1.00 92.69 81 ILE A C 1
ATOM 658 O O . ILE A 1 81 ? 7.587 9.534 -1.487 1.00 92.69 81 ILE A O 1
ATOM 662 N N . GLY A 1 82 ? 8.533 7.501 -1.572 1.00 92.31 82 GLY A N 1
ATOM 663 C CA . GLY A 1 82 ? 9.869 7.959 -1.214 1.00 92.31 82 GLY A CA 1
ATOM 664 C C . GLY A 1 82 ? 10.600 8.481 -2.444 1.00 92.31 82 GLY A C 1
ATOM 665 O O . GLY A 1 82 ? 10.590 7.826 -3.482 1.00 92.31 82 GLY A O 1
ATOM 666 N N . LEU A 1 83 ? 11.240 9.639 -2.336 1.00 92.88 83 LEU A N 1
ATOM 667 C CA . LEU A 1 83 ? 12.179 10.143 -3.332 1.00 92.88 83 LEU A CA 1
ATOM 668 C C . LEU A 1 83 ? 13.597 9.982 -2.802 1.00 92.88 83 LEU A C 1
ATOM 670 O O . LEU A 1 83 ? 13.827 10.188 -1.612 1.00 92.88 83 LEU A O 1
ATOM 674 N N . PHE A 1 84 ? 14.548 9.663 -3.667 1.00 91.25 84 PHE A N 1
ATOM 675 C CA . PHE A 1 84 ? 15.946 9.582 -3.264 1.00 91.25 84 PHE A CA 1
ATOM 676 C C . PHE A 1 84 ? 16.898 9.988 -4.386 1.00 91.25 84 PHE A C 1
ATOM 678 O O . PHE A 1 84 ? 16.564 9.933 -5.567 1.00 91.25 84 PHE A O 1
ATOM 685 N N . ASP A 1 85 ? 18.084 10.424 -3.987 1.00 88.81 85 ASP A N 1
ATOM 686 C CA . ASP A 1 85 ? 19.203 10.773 -4.855 1.00 88.81 85 ASP A CA 1
ATOM 687 C C . ASP A 1 85 ? 20.289 9.703 -4.732 1.00 88.81 85 ASP A C 1
ATOM 689 O O . ASP A 1 85 ? 20.824 9.510 -3.634 1.00 88.81 85 ASP A O 1
ATOM 693 N N . GLY A 1 86 ? 20.617 9.037 -5.840 1.00 78.75 86 GLY A N 1
ATOM 694 C CA . GLY A 1 86 ? 21.694 8.052 -5.934 1.00 78.75 86 GLY A CA 1
ATOM 695 C C . GLY A 1 86 ? 21.244 6.665 -6.403 1.00 78.75 86 GLY A C 1
ATOM 696 O O . GLY A 1 86 ? 20.073 6.452 -6.671 1.00 78.75 86 GLY A O 1
ATOM 697 N N . GLY A 1 87 ? 22.193 5.730 -6.526 1.00 70.81 87 GLY A N 1
ATOM 698 C CA . GLY A 1 87 ? 21.952 4.385 -7.072 1.00 70.81 87 GLY A CA 1
ATOM 699 C C . GLY A 1 87 ? 21.551 3.325 -6.034 1.00 70.81 87 GLY A C 1
ATOM 700 O O . GLY A 1 87 ? 21.249 3.639 -4.883 1.00 70.81 87 GLY A O 1
ATOM 701 N N . SER A 1 88 ? 21.606 2.050 -6.436 1.00 65.38 88 SER A N 1
ATOM 702 C CA . SER A 1 88 ? 21.087 0.900 -5.672 1.00 65.38 88 SER A CA 1
ATOM 703 C C . SER A 1 88 ? 21.642 0.743 -4.248 1.00 65.38 88 SER A C 1
ATOM 705 O O . SER A 1 88 ? 20.907 0.317 -3.362 1.00 65.38 88 SER A O 1
ATOM 707 N N . ASP A 1 89 ? 22.897 1.130 -3.994 1.00 69.56 89 ASP A N 1
ATOM 708 C CA . ASP A 1 89 ? 23.492 1.060 -2.646 1.00 69.56 89 ASP A CA 1
ATOM 709 C C . ASP A 1 89 ? 22.758 1.970 -1.640 1.00 69.56 89 ASP A C 1
ATOM 711 O O . ASP A 1 89 ? 22.629 1.644 -0.461 1.00 69.56 89 ASP A O 1
ATOM 715 N N . ILE A 1 90 ? 22.245 3.113 -2.109 1.00 76.44 90 ILE A N 1
ATOM 716 C CA . ILE A 1 90 ? 21.508 4.074 -1.278 1.00 76.44 90 ILE A CA 1
ATOM 717 C C . ILE A 1 90 ? 20.074 3.595 -1.052 1.00 76.44 90 ILE A C 1
ATOM 719 O O . ILE A 1 90 ? 19.525 3.804 0.026 1.00 76.44 90 ILE A O 1
ATOM 723 N N . GLU A 1 91 ? 19.465 2.934 -2.035 1.00 74.31 91 GLU A N 1
ATOM 724 C CA . GLU A 1 91 ? 18.130 2.350 -1.892 1.00 74.31 91 GLU A CA 1
ATOM 725 C C . GLU A 1 91 ? 18.077 1.320 -0.752 1.00 74.31 91 GLU A C 1
ATOM 727 O O . GLU A 1 91 ? 17.187 1.404 0.099 1.00 74.31 91 GLU A O 1
ATOM 732 N N . GLU A 1 92 ? 19.048 0.402 -0.680 1.00 69.56 92 GLU A N 1
ATOM 733 C CA . GLU A 1 92 ? 19.111 -0.597 0.396 1.00 69.56 92 GLU A CA 1
ATOM 734 C C . GLU A 1 92 ? 19.304 0.071 1.769 1.00 69.56 92 GLU A C 1
ATOM 736 O O . GLU A 1 92 ? 18.540 -0.206 2.698 1.00 69.56 92 GLU A O 1
ATOM 741 N N . GLU A 1 93 ? 20.226 1.038 1.880 1.00 76.94 93 GLU A N 1
ATOM 742 C CA . GLU A 1 93 ? 20.435 1.818 3.111 1.00 76.94 93 GLU A CA 1
ATOM 743 C C . GLU A 1 93 ? 19.146 2.535 3.557 1.00 76.94 93 GLU A C 1
ATOM 745 O O . GLU A 1 93 ? 18.797 2.554 4.741 1.00 76.94 93 GLU A O 1
ATOM 750 N N . LEU A 1 94 ? 18.405 3.134 2.622 1.00 79.31 94 LEU A N 1
ATOM 751 C CA . LEU A 1 94 ? 17.166 3.845 2.932 1.00 79.31 94 LEU A CA 1
ATOM 752 C C . LEU A 1 94 ? 16.065 2.896 3.409 1.00 79.31 94 LEU A C 1
ATOM 754 O O . LEU A 1 94 ? 15.389 3.208 4.390 1.00 79.31 94 LEU A O 1
ATOM 758 N N . LEU A 1 95 ? 15.904 1.735 2.773 1.00 74.50 95 LEU A N 1
ATOM 759 C CA . LEU A 1 95 ? 14.927 0.728 3.195 1.00 74.50 95 LEU A CA 1
ATOM 760 C C . LEU A 1 95 ? 15.230 0.189 4.601 1.00 74.50 95 LEU A C 1
ATOM 762 O O . LEU A 1 95 ? 14.303 -0.018 5.389 1.00 74.50 95 LEU A O 1
ATOM 766 N N . GLU A 1 96 ? 16.508 0.032 4.955 1.00 75.56 96 GLU A N 1
ATOM 767 C CA . GLU A 1 96 ? 16.930 -0.343 6.310 1.00 75.56 96 GLU A CA 1
ATOM 768 C C . GLU A 1 96 ? 16.672 0.756 7.350 1.00 75.56 96 GLU A C 1
ATOM 770 O O . GLU A 1 96 ? 16.398 0.458 8.516 1.00 75.56 96 GLU A O 1
ATOM 775 N N . ARG A 1 97 ? 16.716 2.031 6.946 1.00 79.06 97 ARG A N 1
ATOM 776 C CA . ARG A 1 97 ? 16.423 3.171 7.829 1.00 79.06 97 ARG A CA 1
ATOM 777 C C . ARG A 1 97 ? 14.933 3.327 8.134 1.00 79.06 97 ARG A C 1
ATOM 779 O O . ARG A 1 97 ? 14.601 3.853 9.197 1.00 79.06 97 ARG A O 1
ATOM 786 N N . VAL A 1 98 ? 14.039 2.883 7.242 1.00 76.88 98 VAL A N 1
ATOM 787 C CA . VAL A 1 98 ? 12.575 3.038 7.391 1.00 76.88 98 VAL A CA 1
ATOM 788 C C . VAL A 1 98 ? 11.758 1.742 7.172 1.00 76.88 98 VAL A C 1
ATOM 790 O O . VAL A 1 98 ? 10.775 1.744 6.427 1.00 76.88 98 VAL A O 1
ATOM 793 N N . PRO A 1 99 ? 12.071 0.632 7.873 1.00 68.75 99 PRO A N 1
ATOM 794 C CA . PRO A 1 99 ? 11.533 -0.710 7.594 1.00 68.75 99 PRO A CA 1
ATOM 795 C C . PRO A 1 99 ? 10.012 -0.866 7.782 1.00 68.75 99 PRO A C 1
ATOM 797 O O . PRO A 1 99 ? 9.408 -1.796 7.239 1.00 68.75 99 PRO A O 1
ATOM 800 N N . ASP A 1 100 ? 9.385 0.033 8.546 1.00 68.81 100 ASP A N 1
ATOM 801 C CA . ASP A 1 100 ? 7.970 -0.044 8.935 1.00 68.81 100 ASP A CA 1
ATOM 802 C C . ASP A 1 100 ? 7.124 1.125 8.390 1.00 68.81 100 ASP A C 1
ATOM 804 O O . ASP A 1 100 ? 5.986 1.329 8.812 1.00 68.81 100 ASP A O 1
ATOM 808 N N . MET A 1 101 ? 7.655 1.901 7.439 1.00 76.94 101 MET A N 1
ATOM 809 C CA . MET A 1 101 ? 6.859 2.896 6.717 1.00 76.94 101 MET A CA 1
ATOM 810 C C . MET A 1 101 ? 6.014 2.221 5.627 1.00 76.94 101 MET A C 1
ATOM 812 O O . MET A 1 101 ? 6.446 1.261 4.986 1.00 76.94 101 MET A O 1
ATOM 816 N N . ASN A 1 102 ? 4.806 2.741 5.391 1.00 76.56 102 ASN A N 1
ATOM 817 C CA . ASN A 1 102 ? 3.928 2.335 4.285 1.00 76.56 102 ASN A CA 1
ATOM 818 C C . ASN A 1 102 ? 4.435 2.895 2.946 1.00 76.56 102 ASN A C 1
ATOM 820 O O . ASN A 1 102 ? 3.743 3.645 2.257 1.00 76.56 102 ASN A O 1
ATOM 824 N N . LEU A 1 103 ? 5.682 2.556 2.614 1.00 84.62 103 LEU A N 1
ATOM 825 C CA . LEU A 1 103 ? 6.344 2.923 1.375 1.00 84.62 103 LEU A CA 1
ATOM 826 C C . LEU A 1 103 ? 5.717 2.130 0.225 1.00 84.62 103 LEU A C 1
ATOM 828 O O . LEU A 1 103 ? 5.888 0.918 0.117 1.00 84.62 103 LEU A O 1
ATOM 832 N N . VAL A 1 104 ? 4.955 2.832 -0.605 1.00 86.88 104 VAL A N 1
ATOM 833 C CA . VAL A 1 104 ? 4.291 2.282 -1.787 1.00 86.88 104 VAL A CA 1
ATOM 834 C C . VAL A 1 104 ? 5.251 2.243 -2.969 1.00 86.88 104 VAL A C 1
ATOM 836 O O . VAL A 1 104 ? 5.234 1.298 -3.751 1.00 86.88 104 VAL A O 1
ATOM 839 N N . ASN A 1 105 ? 6.099 3.257 -3.115 1.00 88.69 105 ASN A N 1
ATOM 840 C CA . ASN A 1 105 ? 7.121 3.256 -4.151 1.00 88.69 105 ASN A CA 1
ATOM 841 C C . ASN A 1 105 ? 8.347 4.045 -3.701 1.00 88.69 105 ASN A C 1
ATOM 843 O O . ASN A 1 105 ? 8.226 4.967 -2.888 1.00 88.69 105 ASN A O 1
ATOM 847 N N . LEU A 1 106 ? 9.499 3.701 -4.268 1.00 87.50 106 LEU A N 1
ATOM 848 C CA . LEU A 1 106 ? 10.738 4.446 -4.120 1.00 87.50 106 LEU A CA 1
ATOM 849 C C . LEU A 1 106 ? 11.174 4.947 -5.502 1.00 87.50 106 LEU A C 1
ATOM 851 O O . LEU A 1 106 ? 11.230 4.182 -6.460 1.00 87.50 106 LEU A O 1
ATOM 855 N N . VAL A 1 107 ? 11.410 6.251 -5.626 1.00 89.69 107 VAL A N 1
ATOM 856 C CA . VAL A 1 107 ? 11.640 6.920 -6.910 1.00 89.69 107 VAL A CA 1
ATOM 857 C C . VAL A 1 107 ? 12.954 7.684 -6.869 1.00 89.69 107 VAL A C 1
ATOM 859 O O . VAL A 1 107 ? 13.093 8.673 -6.146 1.00 89.69 107 VAL A O 1
ATOM 862 N N . GLU A 1 108 ? 13.906 7.256 -7.691 1.00 89.44 108 GLU A N 1
ATOM 863 C CA . GLU A 1 108 ? 15.168 7.971 -7.853 1.00 89.44 108 GLU A CA 1
ATOM 864 C C . GLU A 1 108 ? 14.942 9.318 -8.558 1.00 89.44 108 GLU A C 1
ATOM 866 O O . GLU A 1 108 ? 14.090 9.458 -9.442 1.00 89.44 108 GLU A O 1
ATOM 871 N N . TYR A 1 109 ? 15.746 10.326 -8.225 1.00 90.56 109 TYR A N 1
ATOM 872 C CA . TYR A 1 109 ? 15.709 11.654 -8.839 1.00 90.56 109 TYR A CA 1
ATOM 873 C C . TYR A 1 109 ? 15.857 11.651 -10.360 1.00 90.56 109 TYR A C 1
ATOM 875 O O . TYR A 1 109 ? 15.313 12.548 -11.021 1.00 90.56 109 TYR A O 1
ATOM 883 N N . GLY A 1 110 ? 16.590 10.684 -10.917 1.00 86.56 110 GLY A N 1
ATOM 884 C CA . GLY A 1 110 ? 16.691 10.467 -12.362 1.00 86.56 110 GLY A CA 1
ATOM 885 C C . GLY A 1 110 ? 15.346 10.112 -13.003 1.00 86.56 110 GLY A C 1
ATOM 886 O O . GLY A 1 110 ? 15.050 10.564 -14.107 1.00 86.56 110 GLY A O 1
ATOM 887 N N . HIS A 1 111 ? 14.486 9.416 -12.259 1.00 87.50 111 HIS A N 1
ATOM 888 C CA . HIS A 1 111 ? 13.241 8.819 -12.738 1.00 87.50 111 HIS A CA 1
ATOM 889 C C . HIS A 1 111 ? 11.971 9.526 -12.231 1.00 87.50 111 HIS A C 1
ATOM 891 O O . HIS A 1 111 ? 10.862 9.059 -12.482 1.00 87.50 111 HIS A O 1
ATOM 897 N N . ILE A 1 112 ? 12.083 10.687 -11.568 1.00 90.12 112 ILE A N 1
ATOM 898 C CA . ILE A 1 112 ? 10.914 11.473 -11.115 1.00 90.12 112 ILE A CA 1
ATOM 899 C C . ILE A 1 112 ? 9.930 11.733 -12.266 1.00 90.12 112 ILE A C 1
ATOM 901 O O . ILE A 1 112 ? 8.732 11.506 -12.105 1.00 90.12 112 ILE A O 1
ATOM 905 N N . THR A 1 113 ? 10.434 12.150 -13.430 1.00 85.75 113 THR A N 1
ATOM 906 C CA . THR A 1 113 ? 9.624 12.435 -14.628 1.00 85.75 113 THR A CA 1
ATOM 907 C C . THR A 1 113 ? 8.849 11.204 -15.107 1.00 85.75 113 THR A C 1
ATOM 909 O O . THR A 1 113 ? 7.689 11.304 -15.492 1.00 85.75 113 THR A O 1
ATOM 912 N N . SER A 1 114 ? 9.476 10.024 -15.092 1.00 82.50 114 SER A N 1
ATOM 913 C CA . SER A 1 114 ? 8.871 8.793 -15.612 1.00 82.50 114 SER A CA 1
ATOM 914 C C . SER A 1 114 ? 8.008 8.061 -14.580 1.00 82.50 114 SER A C 1
ATOM 916 O O . SER A 1 114 ? 7.144 7.280 -14.980 1.00 82.50 114 SER A O 1
ATOM 918 N N . SER A 1 115 ? 8.195 8.313 -13.278 1.00 88.25 115 SER A N 1
ATOM 919 C CA . SER A 1 115 ? 7.637 7.479 -12.204 1.00 88.25 115 SER A CA 1
ATOM 920 C C . SER A 1 115 ? 6.706 8.201 -11.225 1.00 88.25 115 SER A C 1
ATOM 922 O O . SER A 1 115 ? 5.714 7.615 -10.782 1.00 88.25 115 SER A O 1
ATOM 924 N N . LEU A 1 116 ? 6.957 9.472 -10.882 1.00 91.06 116 LEU A N 1
ATOM 925 C CA . LEU A 1 116 ? 6.271 10.116 -9.752 1.00 91.06 116 LEU A CA 1
ATOM 926 C C . LEU A 1 116 ? 4.762 10.264 -9.983 1.00 91.06 116 LEU A C 1
ATOM 928 O O . LEU A 1 116 ? 3.959 9.754 -9.203 1.00 91.06 116 LEU A O 1
ATOM 932 N N . LEU A 1 117 ? 4.363 10.912 -11.082 1.00 89.38 117 LEU A N 1
ATOM 933 C CA . LEU A 1 117 ? 2.944 11.102 -11.407 1.00 89.38 117 LEU A CA 1
ATOM 934 C C . LEU A 1 117 ? 2.237 9.774 -11.697 1.00 89.38 117 LEU A C 1
ATOM 936 O O . LEU A 1 117 ? 1.058 9.622 -11.384 1.00 89.38 117 LEU A O 1
ATOM 940 N N . LYS A 1 118 ? 2.953 8.791 -12.259 1.00 89.50 118 LYS A N 1
ATOM 941 C CA . LYS A 1 118 ? 2.418 7.435 -12.441 1.00 89.50 118 LYS A CA 1
ATOM 942 C C . LYS A 1 118 ? 2.110 6.789 -11.094 1.00 89.50 118 LYS A C 1
ATOM 944 O O . LYS A 1 118 ? 1.016 6.272 -10.920 1.00 89.50 118 LYS A O 1
ATOM 949 N N . SER A 1 119 ? 3.025 6.889 -10.133 1.00 91.62 119 SER A N 1
ATOM 950 C CA . SER A 1 119 ? 2.842 6.353 -8.781 1.00 91.62 119 SER A CA 1
ATOM 951 C C . SER A 1 119 ? 1.625 6.973 -8.091 1.00 91.62 119 SER A C 1
ATOM 953 O O . SER A 1 119 ? 0.803 6.246 -7.542 1.00 91.62 119 SER A O 1
ATOM 955 N N . ILE A 1 120 ? 1.460 8.298 -8.187 1.00 91.38 120 ILE A N 1
ATOM 956 C CA . ILE A 1 120 ? 0.288 9.007 -7.648 1.00 91.38 120 ILE A CA 1
ATOM 957 C C . ILE A 1 120 ? -1.003 8.499 -8.302 1.00 91.38 120 ILE A C 1
ATOM 959 O O . ILE A 1 120 ? -1.943 8.147 -7.592 1.00 91.38 120 ILE A O 1
ATOM 963 N N . ARG A 1 121 ? -1.043 8.413 -9.641 1.00 89.81 121 ARG A N 1
ATOM 964 C CA . ARG A 1 121 ? -2.213 7.904 -10.377 1.00 89.81 121 ARG A CA 1
ATOM 965 C C . ARG A 1 121 ? -2.574 6.480 -9.969 1.00 89.81 121 ARG A C 1
ATOM 967 O O . ARG A 1 121 ? -3.731 6.228 -9.657 1.00 89.81 121 ARG A O 1
ATOM 974 N N . ILE A 1 122 ? -1.586 5.586 -9.896 1.00 90.88 122 ILE A N 1
ATOM 975 C CA . ILE A 1 122 ? -1.791 4.191 -9.488 1.00 90.88 122 ILE A CA 1
ATOM 976 C C . ILE A 1 122 ? -2.409 4.130 -8.089 1.00 90.88 122 ILE A C 1
ATOM 978 O O . ILE A 1 122 ? -3.373 3.396 -7.887 1.00 90.88 122 ILE A O 1
ATOM 982 N N . VAL A 1 123 ? -1.908 4.913 -7.130 1.00 89.19 123 VAL A N 1
ATOM 983 C CA . VAL A 1 123 ? -2.467 4.941 -5.770 1.00 89.19 123 VAL A CA 1
ATOM 984 C C . VAL A 1 123 ? -3.895 5.489 -5.751 1.00 89.19 123 VAL A C 1
ATOM 986 O O . VAL A 1 123 ? -4.749 4.902 -5.093 1.00 89.19 123 VAL A O 1
ATOM 989 N N . GLU A 1 124 ? -4.183 6.568 -6.479 1.00 86.69 124 GLU A N 1
ATOM 990 C CA . GLU A 1 124 ? -5.520 7.182 -6.536 1.00 86.69 124 GLU A CA 1
ATOM 991 C C . GLU A 1 124 ? -6.569 6.269 -7.197 1.00 86.69 124 GLU A C 1
ATOM 993 O O . GLU A 1 124 ? -7.684 6.117 -6.685 1.00 86.69 124 GLU A O 1
ATOM 998 N N . GLU A 1 125 ? -6.213 5.625 -8.312 1.00 86.62 125 GLU A N 1
ATOM 999 C CA . GLU A 1 125 ? -7.070 4.672 -9.035 1.00 86.62 125 GLU A CA 1
ATOM 1000 C C . GLU A 1 125 ? -7.321 3.395 -8.223 1.00 86.62 125 GLU A C 1
ATOM 1002 O O . GLU A 1 125 ? -8.369 2.756 -8.348 1.00 86.62 125 GLU A O 1
ATOM 1007 N N . ASN A 1 126 ? -6.375 3.041 -7.349 1.00 85.12 126 ASN A N 1
ATOM 1008 C CA . ASN A 1 126 ? -6.426 1.843 -6.518 1.00 85.12 126 ASN A CA 1
ATOM 1009 C C . ASN A 1 126 ? -6.643 2.145 -5.030 1.00 85.12 126 ASN A C 1
ATOM 1011 O O . ASN A 1 126 ? -6.384 1.293 -4.174 1.00 85.12 126 ASN A O 1
ATOM 1015 N N . ARG A 1 127 ? -7.157 3.337 -4.700 1.00 78.19 127 ARG A N 1
ATOM 1016 C CA . ARG A 1 127 ? -7.294 3.809 -3.314 1.00 78.19 127 ARG A CA 1
ATOM 1017 C C . ARG A 1 127 ? -8.118 2.858 -2.439 1.00 78.19 127 ARG A C 1
ATOM 1019 O O . ARG A 1 127 ? -7.817 2.677 -1.264 1.00 78.19 127 ARG A O 1
ATOM 1026 N N . GLN A 1 128 ? -9.111 2.178 -3.009 1.00 75.00 128 GLN A N 1
ATOM 1027 C CA . GLN A 1 128 ? -9.925 1.177 -2.313 1.00 75.00 128 GLN A CA 1
ATOM 1028 C C . GLN A 1 128 ? -9.103 0.018 -1.717 1.00 75.00 128 GLN A C 1
ATOM 1030 O O . GLN A 1 128 ? -9.520 -0.567 -0.719 1.00 75.00 128 GLN A O 1
ATOM 1035 N N . ILE A 1 129 ? -7.931 -0.293 -2.286 1.00 78.12 129 ILE A N 1
ATOM 1036 C CA . ILE A 1 129 ? -7.062 -1.387 -1.831 1.00 78.12 129 ILE A CA 1
ATOM 1037 C C . ILE A 1 129 ? -6.327 -0.998 -0.543 1.00 78.12 129 ILE A C 1
ATOM 1039 O O . ILE A 1 129 ? -6.326 -1.767 0.420 1.00 78.12 129 ILE A O 1
ATOM 1043 N N . ILE A 1 130 ? -5.732 0.201 -0.502 1.00 69.69 130 ILE A N 1
ATOM 1044 C CA . ILE A 1 130 ? -4.972 0.682 0.666 1.00 69.69 130 ILE A CA 1
ATOM 1045 C C . ILE A 1 130 ? -5.907 1.217 1.747 1.00 69.69 130 ILE A C 1
ATOM 1047 O O . ILE A 1 130 ? -5.746 0.912 2.928 1.00 69.69 130 ILE A O 1
ATOM 1051 N N . PHE A 1 131 ? -6.871 2.045 1.352 1.00 66.25 131 PHE A N 1
ATOM 1052 C CA . PHE A 1 131 ? -7.600 2.893 2.284 1.00 66.25 131 PHE A CA 1
ATOM 1053 C C . PHE A 1 131 ? -8.908 2.278 2.763 1.00 66.25 131 PHE A C 1
ATOM 1055 O O . PHE A 1 131 ? -9.666 3.033 3.351 1.00 66.25 131 PHE A O 1
ATOM 1062 N N . GLN A 1 132 ? -9.164 0.975 2.526 1.00 59.22 132 GLN A N 1
ATOM 1063 C CA . GLN A 1 132 ? -10.398 0.216 2.822 1.00 59.22 132 GLN A CA 1
ATOM 1064 C C . GLN A 1 132 ? -11.368 0.936 3.755 1.00 59.22 132 GLN A C 1
ATOM 1066 O O . GLN A 1 132 ? -11.454 0.747 4.967 1.00 59.22 132 GLN A O 1
ATOM 1071 N N . ARG A 1 133 ? -12.104 1.818 3.106 1.00 51.38 133 ARG A N 1
ATOM 1072 C CA . ARG A 1 133 ? -13.048 2.753 3.666 1.00 51.38 133 ARG A CA 1
ATOM 1073 C C . ARG A 1 133 ? -14.357 2.395 2.984 1.00 51.38 133 ARG A C 1
ATOM 1075 O O . ARG A 1 133 ? -15.004 3.282 2.485 1.00 51.38 133 ARG A O 1
ATOM 1082 N N . ASP A 1 134 ? -14.754 1.130 2.892 1.00 43.50 134 ASP A N 1
ATOM 1083 C CA . ASP A 1 134 ? -16.011 0.775 2.228 1.00 43.50 134 ASP A CA 1
ATOM 1084 C C . ASP A 1 134 ? -16.703 -0.388 2.931 1.00 43.50 134 ASP A C 1
ATOM 1086 O O . ASP A 1 134 ? -16.142 -1.456 3.155 1.00 43.50 134 ASP A O 1
ATOM 1090 N N . LEU A 1 135 ? -17.973 -0.169 3.277 1.00 34.44 135 LEU A N 1
ATOM 1091 C CA . LEU A 1 135 ? -18.829 -1.176 3.905 1.00 34.44 135 LEU A CA 1
ATOM 1092 C C . LEU A 1 135 ? -19.113 -2.344 2.935 1.00 34.44 135 LEU A C 1
ATOM 1094 O O . LEU A 1 135 ? -19.341 -3.470 3.366 1.00 34.44 135 LEU A O 1
ATOM 1098 N N . ALA A 1 136 ? -19.048 -2.096 1.619 1.00 35.19 136 ALA A N 1
ATOM 1099 C CA . ALA A 1 136 ? -19.285 -3.095 0.576 1.00 35.19 136 ALA A CA 1
ATOM 1100 C C . ALA A 1 136 ? -18.192 -4.179 0.514 1.00 35.19 136 ALA A C 1
ATOM 1102 O O . ALA A 1 136 ? -18.514 -5.351 0.326 1.00 35.19 136 ALA A O 1
ATOM 1103 N N . SER A 1 137 ? -16.923 -3.839 0.782 1.00 42.09 137 SER A N 1
ATOM 1104 C CA . SER A 1 137 ? -15.847 -4.837 0.929 1.00 42.09 137 SER A CA 1
ATOM 1105 C C . SER A 1 137 ? -16.006 -5.735 2.162 1.00 42.09 137 SER A C 1
ATOM 1107 O O . SER A 1 137 ? -15.316 -6.738 2.274 1.00 42.09 137 SER A O 1
ATOM 1109 N N . HIS A 1 138 ? -16.928 -5.416 3.079 1.00 41.19 138 HIS A N 1
ATOM 1110 C CA . HIS A 1 138 ? -17.288 -6.285 4.206 1.00 41.19 138 HIS A CA 1
ATOM 1111 C C . HIS A 1 138 ? -18.495 -7.196 3.918 1.00 41.19 138 HIS A C 1
ATOM 1113 O O . HIS A 1 138 ? -18.786 -8.086 4.724 1.00 41.19 138 HIS A O 1
ATOM 1119 N N . LEU A 1 139 ? -19.200 -6.990 2.795 1.00 37.06 139 LEU A N 1
ATOM 1120 C CA . LEU A 1 139 ? -20.263 -7.883 2.310 1.00 37.06 139 LEU A CA 1
ATOM 1121 C C . LEU A 1 139 ? -19.701 -9.028 1.457 1.00 37.06 139 LEU A C 1
ATOM 1123 O O . LEU A 1 139 ? -20.254 -10.125 1.474 1.00 37.06 139 LEU A O 1
ATOM 1127 N N . LEU A 1 140 ? -18.589 -8.789 0.756 1.00 47.25 140 LEU A N 1
ATOM 1128 C CA . LEU A 1 140 ? -17.827 -9.806 0.037 1.00 47.25 140 LEU A CA 1
ATOM 1129 C C . LEU A 1 140 ? -16.530 -10.063 0.804 1.00 47.25 140 LEU A C 1
ATOM 1131 O O . LEU A 1 140 ? -15.626 -9.241 0.789 1.00 47.25 140 LEU A O 1
ATOM 1135 N N . GLU A 1 141 ? -16.419 -11.220 1.458 1.00 55.16 141 GLU A N 1
ATOM 1136 C CA . GLU A 1 141 ? -15.200 -11.649 2.179 1.00 55.16 141 GLU A CA 1
ATOM 1137 C C . GLU A 1 141 ? -13.962 -11.753 1.278 1.00 55.16 141 GLU A C 1
ATOM 1139 O O . GLU A 1 141 ? -12.840 -11.890 1.764 1.00 55.16 141 GLU A O 1
ATOM 1144 N N . ASN A 1 142 ? -14.186 -11.682 -0.032 1.00 70.56 142 ASN A N 1
ATOM 1145 C CA . ASN A 1 142 ? -13.211 -11.914 -1.067 1.00 70.56 142 ASN A CA 1
ATOM 1146 C C . ASN A 1 142 ? -12.980 -10.616 -1.840 1.00 70.56 142 ASN A C 1
ATOM 1148 O O . ASN A 1 142 ? -13.908 -10.071 -2.441 1.00 70.56 142 ASN A O 1
ATOM 1152 N N . MET A 1 143 ? -11.737 -10.145 -1.864 1.00 82.50 143 MET A N 1
ATOM 1153 C CA . MET A 1 143 ? -11.323 -9.061 -2.746 1.00 82.50 143 MET A CA 1
ATOM 1154 C C . MET A 1 143 ? -10.779 -9.666 -4.034 1.00 82.50 143 MET A C 1
ATOM 1156 O O . MET A 1 143 ? -9.738 -10.320 -4.027 1.00 82.50 143 MET A O 1
ATOM 1160 N N . THR A 1 144 ? -11.470 -9.436 -5.143 1.00 87.94 144 THR A N 1
ATOM 1161 C CA . THR A 1 144 ? -10.991 -9.812 -6.474 1.00 87.94 144 THR A CA 1
ATOM 1162 C C . THR A 1 144 ? -10.761 -8.574 -7.312 1.00 87.94 144 THR A C 1
ATOM 1164 O O . THR A 1 144 ? -11.578 -7.655 -7.286 1.00 87.94 144 THR A O 1
ATOM 1167 N N . GLY A 1 145 ? -9.700 -8.567 -8.102 1.00 90.38 145 GLY A N 1
ATOM 1168 C CA . GLY A 1 145 ? -9.433 -7.467 -9.010 1.00 90.38 145 GLY A CA 1
ATOM 1169 C C . GLY A 1 145 ? -8.363 -7.812 -10.023 1.00 90.38 145 GLY A C 1
ATOM 1170 O O . GLY A 1 145 ? -7.824 -8.920 -10.045 1.00 90.38 145 GLY A O 1
ATOM 1171 N N . THR A 1 146 ? -8.117 -6.860 -10.912 1.00 94.38 146 THR A N 1
ATOM 1172 C CA . THR A 1 146 ? -7.164 -7.007 -12.006 1.00 94.38 146 THR A CA 1
ATOM 1173 C C . THR A 1 146 ? -6.413 -5.701 -12.188 1.00 94.38 146 THR A C 1
ATOM 1175 O O . THR A 1 146 ? -7.045 -4.653 -12.296 1.00 94.38 146 THR A O 1
ATOM 1178 N N . PHE A 1 147 ? -5.086 -5.764 -12.239 1.00 96.00 147 PHE A N 1
ATOM 1179 C CA . PHE A 1 147 ? -4.260 -4.663 -12.726 1.00 96.00 147 PHE A CA 1
ATOM 1180 C C . PHE A 1 147 ? -3.884 -4.901 -14.182 1.00 96.00 147 PHE A C 1
ATOM 1182 O O . PHE A 1 147 ? -3.536 -6.023 -14.548 1.00 96.00 147 PHE A O 1
ATOM 1189 N N . GLU A 1 148 ? -3.911 -3.844 -14.987 1.00 95.62 148 GLU A N 1
ATOM 1190 C CA . GLU A 1 148 ? -3.344 -3.833 -16.334 1.00 95.62 148 GLU A CA 1
ATOM 1191 C C . GLU A 1 148 ? -2.118 -2.926 -16.331 1.00 95.62 148 GLU A C 1
ATOM 1193 O O . GLU A 1 148 ? -2.225 -1.702 -16.288 1.00 95.62 148 GLU A O 1
ATOM 1198 N N . ILE A 1 149 ? -0.941 -3.544 -16.312 1.00 95.25 149 ILE A N 1
ATOM 1199 C CA . ILE A 1 149 ? 0.332 -2.863 -16.093 1.00 95.25 149 ILE A CA 1
ATOM 1200 C C . ILE A 1 149 ? 1.003 -2.644 -17.447 1.00 95.25 149 ILE A C 1
ATOM 1202 O O . ILE A 1 149 ? 1.181 -3.577 -18.229 1.00 95.25 149 ILE A O 1
ATOM 1206 N N . GLU A 1 150 ? 1.351 -1.396 -17.746 1.00 94.25 150 GLU A N 1
ATOM 1207 C CA . GLU A 1 150 ? 2.140 -1.040 -18.927 1.00 94.25 150 GLU A CA 1
ATOM 1208 C C . GLU A 1 150 ? 3.591 -1.533 -18.825 1.00 94.25 150 GLU A C 1
ATOM 1210 O O . GLU A 1 150 ? 4.092 -1.816 -17.738 1.00 94.25 150 GLU A O 1
ATOM 1215 N N . ASN A 1 151 ? 4.290 -1.596 -19.959 1.00 93.62 151 ASN A N 1
ATOM 1216 C CA . ASN A 1 151 ? 5.703 -1.978 -20.018 1.00 93.62 151 ASN A CA 1
ATOM 1217 C C . ASN A 1 151 ? 6.600 -0.849 -19.473 1.00 93.62 151 ASN A C 1
ATOM 1219 O O . ASN A 1 151 ? 7.291 -0.161 -20.222 1.00 93.62 151 ASN A O 1
ATOM 1223 N N . SER A 1 152 ? 6.537 -0.627 -18.161 1.00 89.69 152 SER A N 1
ATOM 1224 C CA . SER A 1 152 ? 7.270 0.404 -17.433 1.00 89.69 152 SER A CA 1
ATOM 1225 C C . SER A 1 152 ? 7.786 -0.186 -16.118 1.00 89.69 152 SER A C 1
ATOM 1227 O O . SER A 1 152 ? 6.978 -0.407 -15.211 1.00 89.69 152 SER A O 1
ATOM 1229 N N . PRO A 1 153 ? 9.108 -0.378 -15.951 1.00 86.50 153 PRO A N 1
ATOM 1230 C CA . PRO A 1 153 ? 9.658 -0.975 -14.729 1.00 86.50 153 PRO A CA 1
ATOM 1231 C C . PRO A 1 153 ? 9.329 -0.144 -13.481 1.00 86.50 153 PRO A C 1
ATOM 1233 O O . PRO A 1 153 ? 9.026 -0.682 -12.420 1.00 86.50 153 PRO A O 1
ATOM 1236 N N . TYR A 1 154 ? 9.258 1.180 -13.632 1.00 85.12 154 TYR A N 1
ATOM 1237 C CA . TYR A 1 154 ? 9.019 2.121 -12.536 1.00 85.12 154 TYR A CA 1
ATOM 1238 C C . TYR A 1 154 ? 7.617 2.042 -11.900 1.00 85.12 154 TYR A C 1
ATOM 1240 O O . TYR A 1 154 ? 7.400 2.588 -10.819 1.00 85.12 154 TYR A O 1
ATOM 1248 N N . ALA A 1 155 ? 6.653 1.388 -12.562 1.00 85.75 155 ALA A N 1
ATOM 1249 C CA . ALA A 1 155 ? 5.288 1.225 -12.052 1.00 85.75 155 ALA A CA 1
ATOM 1250 C C . ALA A 1 155 ? 5.107 -0.071 -11.242 1.00 85.75 155 ALA A C 1
ATOM 1252 O O . ALA A 1 155 ? 4.191 -0.166 -10.424 1.00 85.75 155 ALA A O 1
ATOM 1253 N N . VAL A 1 156 ? 5.974 -1.065 -11.458 1.00 90.50 156 VAL A N 1
ATOM 1254 C CA . VAL A 1 156 ? 5.803 -2.428 -10.939 1.00 90.50 156 VAL A CA 1
ATOM 1255 C C . VAL A 1 156 ? 5.820 -2.464 -9.412 1.00 90.50 156 VAL A C 1
ATOM 1257 O O . VAL A 1 156 ? 4.927 -3.061 -8.805 1.00 90.50 156 VAL A O 1
ATOM 1260 N N . GLY A 1 157 ? 6.784 -1.774 -8.793 1.00 87.69 157 GLY A N 1
ATOM 1261 C CA . GLY A 1 157 ? 6.890 -1.678 -7.334 1.00 87.69 157 GLY A CA 1
ATOM 1262 C C . GLY A 1 157 ? 5.617 -1.122 -6.694 1.00 87.69 157 GLY A C 1
ATOM 1263 O O . GLY A 1 157 ? 5.129 -1.674 -5.710 1.00 87.69 157 GLY A O 1
ATOM 1264 N N . CYS A 1 158 ? 5.008 -0.107 -7.316 1.00 90.00 158 CYS A N 1
ATOM 1265 C CA . CYS A 1 158 ? 3.759 0.484 -6.846 1.00 90.00 158 CYS A CA 1
ATOM 1266 C C . CYS A 1 158 ? 2.621 -0.552 -6.810 1.00 90.00 158 CYS A C 1
ATOM 1268 O O . CYS A 1 158 ? 2.012 -0.758 -5.768 1.00 90.00 158 CYS A O 1
ATOM 1270 N N . TYR A 1 159 ? 2.366 -1.287 -7.898 1.00 92.94 159 TYR A N 1
ATOM 1271 C CA . TYR A 1 159 ? 1.302 -2.305 -7.910 1.00 92.94 159 TYR A CA 1
ATOM 1272 C C . TYR A 1 159 ? 1.547 -3.450 -6.918 1.00 92.94 159 TYR A C 1
ATOM 1274 O O . TYR A 1 159 ? 0.616 -3.898 -6.241 1.00 92.94 159 TYR A O 1
ATOM 1282 N N . ALA A 1 160 ? 2.792 -3.919 -6.814 1.00 91.56 160 ALA A N 1
ATOM 1283 C CA . ALA A 1 160 ? 3.160 -4.978 -5.880 1.00 91.56 160 ALA A CA 1
ATOM 1284 C C . ALA A 1 160 ? 2.955 -4.546 -4.418 1.00 91.56 160 ALA A C 1
ATOM 1286 O O . ALA A 1 160 ? 2.426 -5.310 -3.603 1.00 91.56 160 ALA A O 1
ATOM 1287 N N . SER A 1 161 ? 3.336 -3.311 -4.081 1.00 89.12 161 SER A N 1
ATOM 1288 C CA . SER A 1 161 ? 3.221 -2.787 -2.721 1.00 89.12 161 SER A CA 1
ATOM 1289 C C . SER A 1 161 ? 1.770 -2.555 -2.306 1.00 89.12 161 SER A C 1
ATOM 1291 O O . SER A 1 161 ? 1.452 -2.830 -1.152 1.00 89.12 161 SER A O 1
ATOM 1293 N N . LEU A 1 162 ? 0.869 -2.159 -3.219 1.00 89.75 162 LEU A N 1
ATOM 1294 C CA . LEU A 1 162 ? -0.567 -2.029 -2.926 1.00 89.75 162 LEU A CA 1
ATOM 1295 C C . LEU A 1 162 ? -1.133 -3.313 -2.305 1.00 89.75 162 LEU A C 1
ATOM 1297 O O . LEU A 1 162 ? -1.788 -3.272 -1.263 1.00 89.75 162 LEU A O 1
ATOM 1301 N N . LEU A 1 163 ? -0.847 -4.461 -2.926 1.00 90.94 163 LEU A N 1
ATOM 1302 C CA . LEU A 1 163 ? -1.331 -5.767 -2.475 1.00 90.94 163 LEU A CA 1
ATOM 1303 C C . LEU A 1 163 ? -0.612 -6.231 -1.201 1.00 90.94 163 LEU A C 1
ATOM 1305 O O . LEU A 1 163 ? -1.256 -6.729 -0.277 1.00 90.94 163 LEU A O 1
ATOM 1309 N N . ALA A 1 164 ? 0.705 -6.024 -1.115 1.00 88.00 164 ALA A N 1
ATOM 1310 C CA . ALA A 1 164 ? 1.492 -6.403 0.057 1.00 88.00 164 ALA A CA 1
ATOM 1311 C C . ALA A 1 164 ? 1.105 -5.603 1.313 1.00 88.00 164 ALA A C 1
ATOM 1313 O O . ALA A 1 164 ? 0.870 -6.184 2.376 1.00 88.00 164 ALA A O 1
ATOM 1314 N N . ILE A 1 165 ? 0.984 -4.277 1.192 1.00 82.75 165 ILE A N 1
ATOM 1315 C CA . ILE A 1 165 ? 0.546 -3.379 2.268 1.00 82.75 165 ILE A CA 1
ATOM 1316 C C . ILE A 1 165 ? -0.884 -3.720 2.682 1.00 82.75 165 ILE A C 1
ATOM 1318 O O . ILE A 1 165 ? -1.169 -3.775 3.876 1.00 82.75 165 ILE A O 1
ATOM 1322 N N . HIS A 1 166 ? -1.770 -4.009 1.726 1.00 84.31 166 HIS A N 1
ATOM 1323 C CA . HIS A 1 166 ? -3.138 -4.415 2.025 1.00 84.31 166 HIS A CA 1
ATOM 1324 C C . HIS A 1 166 ? -3.197 -5.672 2.905 1.00 84.31 166 HIS A C 1
ATOM 1326 O O . HIS A 1 166 ? -3.887 -5.664 3.929 1.00 84.31 166 HIS A O 1
ATOM 1332 N N . LEU A 1 167 ? -2.463 -6.736 2.549 1.00 83.44 167 LEU A N 1
ATOM 1333 C CA . LEU A 1 167 ? -2.430 -7.953 3.364 1.00 83.44 167 LEU A CA 1
ATOM 1334 C C . LEU A 1 167 ? -1.846 -7.689 4.756 1.00 83.44 167 LEU A C 1
ATOM 1336 O O . LEU A 1 167 ? -2.379 -8.186 5.749 1.00 83.44 167 LEU A O 1
ATOM 1340 N N . PHE A 1 168 ? -0.783 -6.887 4.843 1.00 80.44 168 PHE A N 1
ATOM 1341 C CA . PHE A 1 168 ? -0.139 -6.549 6.112 1.00 80.44 168 PHE A CA 1
ATOM 1342 C C . PHE A 1 168 ? -1.054 -5.721 7.029 1.00 80.44 168 PHE A C 1
ATOM 1344 O O . PHE A 1 168 ? -1.237 -6.058 8.197 1.00 80.44 168 PHE A O 1
ATOM 1351 N N . ASN A 1 169 ? -1.710 -4.686 6.497 1.00 75.00 169 ASN A N 1
ATOM 1352 C CA . ASN A 1 169 ? -2.602 -3.798 7.255 1.00 75.00 169 ASN A CA 1
ATOM 1353 C C . ASN A 1 169 ? -3.882 -4.492 7.746 1.00 75.00 169 ASN A C 1
ATOM 1355 O O . ASN A 1 169 ? -4.466 -4.079 8.759 1.00 75.00 169 ASN A O 1
ATOM 1359 N N . ASN A 1 170 ? -4.312 -5.539 7.036 1.00 73.75 170 ASN A N 1
ATOM 1360 C CA . ASN A 1 170 ? -5.401 -6.430 7.438 1.00 73.75 170 ASN A CA 1
ATOM 1361 C C . ASN A 1 170 ? -4.941 -7.580 8.351 1.00 73.75 170 ASN A C 1
ATOM 1363 O O . ASN A 1 170 ? -5.760 -8.381 8.805 1.00 73.75 170 ASN A O 1
ATOM 1367 N N . GLY A 1 171 ? -3.640 -7.655 8.640 1.00 74.31 171 GLY A N 1
ATOM 1368 C CA . GLY A 1 171 ? -3.042 -8.677 9.489 1.00 74.31 171 GLY A CA 1
ATOM 1369 C C . GLY A 1 171 ? -3.010 -10.066 8.858 1.00 74.31 171 GLY A C 1
ATOM 1370 O O . GLY A 1 171 ? -2.747 -11.024 9.572 1.00 74.31 171 GLY A O 1
ATOM 1371 N N . TYR A 1 172 ? -3.277 -10.210 7.558 1.00 80.12 172 TYR A N 1
ATOM 1372 C CA . TYR A 1 172 ? -3.239 -11.503 6.865 1.00 80.12 172 TYR A CA 1
ATOM 1373 C C . TYR A 1 172 ? -1.822 -12.078 6.772 1.00 80.12 172 TYR A C 1
ATOM 1375 O O . TYR A 1 172 ? -1.642 -13.296 6.751 1.00 80.12 172 TYR A O 1
ATOM 1383 N N . VAL A 1 173 ? -0.816 -11.203 6.756 1.00 81.94 173 VAL A N 1
ATOM 1384 C CA . VAL A 1 173 ? 0.602 -11.569 6.726 1.00 81.94 173 VAL A CA 1
ATOM 1385 C C . VAL A 1 173 ? 1.396 -10.737 7.725 1.00 81.94 173 VAL A C 1
ATOM 1387 O O . VAL A 1 173 ? 1.036 -9.601 8.036 1.00 81.94 173 VAL A O 1
ATOM 1390 N N . ASP A 1 174 ? 2.499 -11.297 8.213 1.00 78.50 174 ASP A N 1
ATOM 1391 C CA . ASP A 1 174 ? 3.497 -10.560 8.983 1.00 78.50 174 ASP A CA 1
ATOM 1392 C C . ASP A 1 174 ? 4.452 -9.776 8.059 1.00 78.50 174 ASP A C 1
ATOM 1394 O O . ASP A 1 174 ? 4.309 -9.759 6.833 1.00 78.50 174 ASP A O 1
ATOM 1398 N N . ARG A 1 175 ? 5.464 -9.116 8.635 1.00 78.00 175 ARG A N 1
ATOM 1399 C CA . ARG A 1 175 ? 6.451 -8.350 7.855 1.00 78.00 175 ARG A CA 1
ATOM 1400 C C . ARG A 1 175 ? 7.221 -9.223 6.860 1.00 78.00 175 ARG A C 1
ATOM 1402 O O . ARG A 1 175 ? 7.540 -8.766 5.765 1.00 78.00 175 ARG A O 1
ATOM 1409 N N . LYS A 1 176 ? 7.510 -10.475 7.224 1.00 78.94 176 LYS A N 1
ATOM 1410 C CA . LYS A 1 176 ? 8.214 -11.415 6.348 1.00 78.94 176 LYS A CA 1
ATOM 1411 C C . LYS A 1 176 ? 7.332 -11.785 5.154 1.00 78.94 176 LYS A C 1
ATOM 1413 O O . LYS A 1 176 ? 7.813 -11.732 4.027 1.00 78.94 176 LYS A O 1
ATOM 1418 N N . GLY A 1 177 ? 6.054 -12.077 5.388 1.00 82.12 177 GLY A N 1
ATOM 1419 C CA . GLY A 1 177 ? 5.062 -12.349 4.349 1.00 82.12 177 GLY A CA 1
ATOM 1420 C C . GLY A 1 177 ? 4.787 -11.140 3.450 1.00 82.12 177 GLY A C 1
ATOM 1421 O O . GLY A 1 177 ? 4.730 -11.300 2.234 1.00 82.12 177 GLY A O 1
ATOM 1422 N N . LYS A 1 178 ? 4.723 -9.923 4.013 1.00 84.19 178 LYS A N 1
ATOM 1423 C CA . LYS A 1 178 ? 4.630 -8.664 3.247 1.00 84.19 178 LYS A CA 1
ATOM 1424 C C . LYS A 1 178 ? 5.776 -8.546 2.238 1.00 84.19 178 LYS A C 1
ATOM 1426 O O . LYS A 1 178 ? 5.538 -8.368 1.046 1.00 84.19 178 LYS A O 1
ATOM 1431 N N . ASN A 1 179 ? 7.014 -8.670 2.717 1.00 79.31 179 ASN A N 1
ATOM 1432 C CA . ASN A 1 179 ? 8.208 -8.523 1.882 1.00 79.31 179 ASN A CA 1
ATOM 1433 C C . ASN A 1 179 ? 8.310 -9.647 0.846 1.00 79.31 179 ASN A C 1
ATOM 1435 O O . ASN A 1 179 ? 8.640 -9.399 -0.309 1.00 79.31 179 ASN A O 1
ATOM 1439 N N . ALA A 1 180 ? 7.980 -10.874 1.246 1.00 80.94 180 ALA A N 1
ATOM 1440 C CA . ALA A 1 180 ? 7.941 -12.021 0.354 1.00 80.94 180 ALA A CA 1
ATOM 1441 C C . ALA A 1 180 ? 6.955 -11.826 -0.806 1.00 80.94 180 ALA A C 1
ATOM 1443 O O . ALA A 1 180 ? 7.319 -12.058 -1.960 1.00 80.94 180 ALA A O 1
ATOM 1444 N N . LEU A 1 181 ? 5.730 -11.371 -0.517 1.00 87.75 181 LEU A N 1
ATOM 1445 C CA . LEU A 1 181 ? 4.730 -11.093 -1.544 1.00 87.75 181 LEU A CA 1
ATOM 1446 C C . LEU A 1 181 ? 5.184 -9.969 -2.477 1.00 87.75 181 LEU A C 1
ATOM 1448 O O . LEU A 1 181 ? 5.105 -10.131 -3.692 1.00 87.75 181 LEU A O 1
ATOM 1452 N N . TYR A 1 182 ? 5.689 -8.865 -1.919 1.00 87.25 182 TYR A N 1
ATOM 1453 C CA . TYR A 1 182 ? 6.205 -7.741 -2.700 1.00 87.25 182 TYR A CA 1
ATOM 1454 C C . TYR A 1 182 ? 7.271 -8.198 -3.704 1.00 87.25 182 TYR A C 1
ATOM 1456 O O . TYR A 1 182 ? 7.107 -7.989 -4.902 1.00 87.25 182 TYR A O 1
ATOM 1464 N N . ILE A 1 183 ? 8.308 -8.899 -3.231 1.00 81.81 183 ILE A N 1
ATOM 1465 C CA . ILE A 1 183 ? 9.399 -9.404 -4.079 1.00 81.81 183 ILE A CA 1
ATOM 1466 C C . ILE A 1 183 ? 8.860 -10.360 -5.149 1.00 81.81 183 ILE A C 1
ATOM 1468 O O . ILE A 1 183 ? 9.242 -10.259 -6.311 1.00 81.81 183 ILE A O 1
ATOM 1472 N N . SER A 1 184 ? 7.948 -11.262 -4.773 1.00 86.69 184 SER A N 1
ATOM 1473 C CA . SER A 1 184 ? 7.373 -12.242 -5.704 1.00 86.69 184 SER A CA 1
ATOM 1474 C C . SER A 1 184 ? 6.577 -11.569 -6.822 1.00 86.69 184 SER A C 1
ATOM 1476 O O . SER A 1 184 ? 6.715 -11.941 -7.984 1.00 86.69 184 SER A O 1
ATOM 1478 N N . LEU A 1 185 ? 5.759 -10.567 -6.488 1.00 91.31 185 LEU A N 1
ATOM 1479 C CA . LEU A 1 185 ? 4.991 -9.811 -7.475 1.00 91.31 185 LEU A CA 1
ATOM 1480 C C . LEU A 1 185 ? 5.901 -8.967 -8.366 1.00 91.31 185 LEU A C 1
ATOM 1482 O O . LEU A 1 185 ? 5.727 -9.007 -9.579 1.00 91.31 185 LEU A O 1
ATOM 1486 N N . VAL A 1 186 ? 6.877 -8.249 -7.795 1.00 88.81 186 VAL A N 1
ATOM 1487 C CA . VAL A 1 186 ? 7.825 -7.443 -8.581 1.00 88.81 186 VAL A CA 1
ATOM 1488 C C . VAL A 1 186 ? 8.543 -8.310 -9.608 1.00 88.81 186 VAL A C 1
ATOM 1490 O O . VAL A 1 186 ? 8.544 -7.970 -10.786 1.00 88.81 186 VAL A O 1
ATOM 1493 N N . GLU A 1 187 ? 9.077 -9.455 -9.186 1.00 86.44 187 GLU A N 1
ATOM 1494 C CA . GLU A 1 187 ? 9.784 -10.378 -10.072 1.00 86.44 187 GLU A CA 1
ATOM 1495 C C . GLU A 1 187 ? 8.887 -10.902 -11.201 1.00 86.44 187 GLU A C 1
ATOM 1497 O O . GLU A 1 187 ? 9.249 -10.834 -12.373 1.00 86.44 187 GLU A O 1
ATOM 1502 N N . LEU A 1 188 ? 7.708 -11.438 -10.866 1.00 90.00 188 LEU A N 1
ATOM 1503 C CA . LEU A 1 188 ? 6.836 -12.068 -11.859 1.00 90.00 188 LEU A CA 1
ATOM 1504 C C . LEU A 1 188 ? 6.277 -11.047 -12.855 1.00 90.00 188 LEU A C 1
ATOM 1506 O O . LEU A 1 188 ? 6.184 -11.342 -14.045 1.00 90.00 188 LEU A O 1
ATOM 1510 N N . ILE A 1 189 ? 5.941 -9.841 -12.389 1.00 93.38 189 ILE A N 1
ATOM 1511 C CA . ILE A 1 189 ? 5.482 -8.755 -13.260 1.00 93.38 189 ILE A CA 1
ATOM 1512 C C . ILE A 1 189 ? 6.630 -8.275 -14.154 1.00 93.38 189 ILE A C 1
ATOM 1514 O O . ILE A 1 189 ? 6.429 -8.133 -15.360 1.00 93.38 189 ILE A O 1
ATOM 1518 N N . MET A 1 190 ? 7.833 -8.073 -13.601 1.00 91.06 190 MET A N 1
ATOM 1519 C CA . MET A 1 190 ? 9.010 -7.686 -14.386 1.00 91.06 190 MET A CA 1
ATOM 1520 C C . MET A 1 190 ? 9.355 -8.729 -15.448 1.00 91.06 190 MET A C 1
ATOM 1522 O O . MET A 1 190 ? 9.606 -8.352 -16.587 1.00 91.06 190 MET A O 1
ATOM 1526 N N . ASN A 1 191 ? 9.277 -10.024 -15.134 1.00 89.38 191 ASN A N 1
ATOM 1527 C CA . ASN A 1 191 ? 9.502 -11.088 -16.115 1.00 89.38 191 ASN A CA 1
ATOM 1528 C C . ASN A 1 191 ? 8.470 -11.049 -17.252 1.00 89.38 191 ASN A C 1
ATOM 1530 O O . ASN A 1 191 ? 8.841 -11.189 -18.419 1.00 89.38 191 ASN A O 1
ATOM 1534 N N . GLY A 1 192 ? 7.198 -10.791 -16.933 1.00 92.31 192 GLY A N 1
ATOM 1535 C CA . GLY A 1 192 ? 6.153 -10.590 -17.939 1.00 92.31 192 GLY A CA 1
ATOM 1536 C C . GLY A 1 192 ? 6.413 -9.379 -18.844 1.00 92.31 192 GLY A C 1
ATOM 1537 O O . GLY A 1 192 ? 6.134 -9.434 -20.040 1.00 92.31 192 GLY A O 1
ATOM 1538 N N . ILE A 1 193 ? 6.997 -8.297 -18.314 1.00 94.00 193 ILE A N 1
ATOM 1539 C CA . ILE A 1 193 ? 7.390 -7.123 -19.112 1.00 94.00 193 ILE A CA 1
ATOM 1540 C C . ILE A 1 193 ? 8.613 -7.450 -19.974 1.00 94.00 193 ILE A C 1
ATOM 1542 O O . ILE A 1 193 ? 8.573 -7.281 -21.191 1.00 94.00 193 ILE A O 1
ATOM 1546 N N . GLU A 1 194 ? 9.701 -7.903 -19.352 1.00 91.31 194 GLU A N 1
ATOM 1547 C CA . GLU A 1 194 ? 10.999 -8.092 -19.994 1.00 91.31 194 GLU A CA 1
ATOM 1548 C C . GLU A 1 194 ? 10.971 -9.239 -21.003 1.00 91.31 194 GLU A C 1
ATOM 1550 O O . GLU A 1 194 ? 11.186 -9.027 -22.196 1.00 91.31 194 GLU A O 1
ATOM 1555 N N . HIS A 1 195 ? 10.691 -10.451 -20.531 1.00 89.50 195 HIS A N 1
ATOM 1556 C CA . HIS A 1 195 ? 10.781 -11.673 -21.324 1.00 89.50 195 HIS A CA 1
ATOM 1557 C C . HIS A 1 195 ? 9.498 -11.936 -22.114 1.00 89.50 195 HIS A C 1
ATOM 1559 O O . HIS A 1 195 ? 9.565 -12.416 -23.244 1.00 89.50 195 HIS A O 1
ATOM 1565 N N . GLY A 1 196 ? 8.344 -11.580 -21.549 1.00 91.50 196 GLY A N 1
ATOM 1566 C CA . GLY A 1 196 ? 7.046 -11.722 -22.203 1.00 91.50 196 GLY A CA 1
ATOM 1567 C C . GLY A 1 196 ? 6.814 -10.664 -23.281 1.00 91.50 196 GLY A C 1
ATOM 1568 O O . GLY A 1 196 ? 6.997 -10.899 -24.480 1.00 91.50 196 GLY A O 1
ATOM 1569 N N . ASN A 1 197 ? 6.401 -9.470 -22.864 1.00 94.88 197 ASN A N 1
ATOM 1570 C CA . ASN A 1 197 ? 5.954 -8.415 -23.769 1.00 94.88 197 ASN A CA 1
ATOM 1571 C C . ASN A 1 197 ? 7.074 -7.870 -24.660 1.00 94.88 197 ASN A C 1
ATOM 1573 O O . ASN A 1 197 ? 6.863 -7.719 -25.869 1.00 94.88 197 ASN A O 1
ATOM 1577 N N . CYS A 1 198 ? 8.240 -7.583 -24.076 1.00 93.69 198 CYS A N 1
ATOM 1578 C CA . CYS A 1 198 ? 9.387 -6.997 -24.767 1.00 93.69 198 CYS A CA 1
ATOM 1579 C C . CYS A 1 198 ? 10.282 -8.033 -25.465 1.00 93.69 198 CYS A C 1
ATOM 1581 O O . CYS A 1 198 ? 11.092 -7.649 -26.313 1.00 93.69 198 CYS A O 1
ATOM 1583 N N . GLY A 1 199 ? 10.155 -9.323 -25.131 1.00 91.06 199 GLY A N 1
ATOM 1584 C CA . GLY A 1 199 ? 10.970 -10.394 -25.712 1.00 91.06 199 GLY A CA 1
ATOM 1585 C C . GLY A 1 199 ? 12.475 -10.223 -25.476 1.00 91.06 199 GLY A C 1
ATOM 1586 O O . GLY A 1 199 ? 13.276 -10.657 -26.303 1.00 91.06 199 GLY A O 1
ATOM 1587 N N . ILE A 1 200 ? 12.868 -9.540 -24.398 1.00 90.31 200 ILE A N 1
ATOM 1588 C CA . ILE A 1 200 ? 14.268 -9.363 -24.005 1.00 90.31 200 ILE A CA 1
ATOM 1589 C C . ILE A 1 200 ? 14.794 -10.722 -23.560 1.00 90.31 200 ILE A C 1
ATOM 1591 O O . ILE A 1 200 ? 14.190 -11.382 -22.719 1.00 90.31 200 ILE A O 1
ATOM 1595 N N . THR A 1 201 ? 15.920 -11.166 -24.105 1.00 86.44 201 THR A N 1
ATOM 1596 C CA . THR A 1 201 ? 16.532 -12.436 -23.674 1.00 86.44 201 THR A CA 1
ATOM 1597 C C . THR A 1 201 ? 17.422 -12.236 -22.445 1.00 86.44 201 THR A C 1
ATOM 1599 O O . THR A 1 201 ? 17.901 -11.131 -22.197 1.00 86.44 201 THR A O 1
ATOM 1602 N N . PHE A 1 202 ? 17.702 -13.302 -21.683 1.00 82.44 202 PHE A N 1
ATOM 1603 C CA . PHE A 1 202 ? 18.654 -13.228 -20.562 1.00 82.44 202 PHE A CA 1
ATOM 1604 C C . PHE A 1 202 ? 20.031 -12.718 -21.000 1.00 82.44 202 PHE A C 1
ATOM 1606 O O . PHE A 1 202 ? 20.605 -11.871 -20.325 1.00 82.44 202 PHE A O 1
ATOM 1613 N N . GLN A 1 203 ? 20.528 -13.184 -22.151 1.00 81.88 203 GLN A N 1
ATOM 1614 C CA . GLN A 1 203 ? 21.808 -12.740 -22.701 1.00 81.88 203 GLN A CA 1
ATOM 1615 C C . GLN A 1 203 ? 21.778 -11.248 -23.051 1.00 81.88 203 GLN A C 1
ATOM 1617 O O . GLN A 1 203 ? 22.646 -10.501 -22.615 1.00 81.88 203 GLN A O 1
ATOM 1622 N N . GLU A 1 204 ? 20.741 -10.803 -23.767 1.00 88.12 204 GLU A N 1
ATOM 1623 C CA . GLU A 1 204 ? 20.559 -9.389 -24.115 1.00 88.12 204 GLU A CA 1
ATOM 1624 C C . GLU A 1 204 ? 20.510 -8.504 -22.864 1.00 88.12 204 GLU A C 1
ATOM 1626 O O . GLU A 1 204 ? 21.183 -7.476 -22.809 1.00 88.12 204 GLU A O 1
ATOM 1631 N N . LYS A 1 205 ? 19.769 -8.931 -21.833 1.00 85.00 205 LYS A N 1
ATOM 1632 C CA . LYS A 1 205 ? 19.705 -8.244 -20.540 1.00 85.00 205 LYS A CA 1
ATOM 1633 C C . LYS A 1 205 ? 21.082 -8.163 -19.879 1.00 85.00 205 LYS A C 1
ATOM 1635 O O . LYS A 1 205 ? 21.497 -7.077 -19.477 1.00 85.00 205 LYS A O 1
ATOM 1640 N N . SER A 1 206 ? 21.794 -9.285 -19.772 1.00 81.12 206 SER A N 1
ATOM 1641 C CA . SER A 1 206 ? 23.124 -9.340 -19.156 1.00 81.12 206 SER A CA 1
ATOM 1642 C C . SER A 1 206 ? 24.140 -8.460 -19.881 1.00 81.12 206 SER A C 1
ATOM 1644 O O . SER A 1 206 ? 24.889 -7.742 -19.223 1.00 81.12 206 SER A O 1
ATOM 1646 N N . ASP A 1 207 ? 24.130 -8.452 -21.214 1.00 85.19 207 ASP A N 1
ATOM 1647 C CA . ASP A 1 207 ? 25.027 -7.615 -22.015 1.00 85.19 207 ASP A CA 1
ATOM 1648 C C . ASP A 1 207 ? 24.695 -6.123 -21.862 1.00 85.19 207 ASP A C 1
ATOM 1650 O O . ASP A 1 207 ? 25.590 -5.278 -21.779 1.00 85.19 207 ASP A O 1
ATOM 1654 N N . PHE A 1 208 ? 23.404 -5.782 -21.790 1.00 87.75 208 PHE A N 1
ATOM 1655 C CA . PHE A 1 208 ? 22.959 -4.400 -21.638 1.00 87.75 208 PHE A CA 1
ATOM 1656 C C . PHE A 1 208 ? 23.327 -3.825 -20.265 1.00 87.75 208 PHE A C 1
ATOM 1658 O O . PHE A 1 208 ? 23.908 -2.739 -20.198 1.00 87.75 208 PHE A O 1
ATOM 1665 N N . LEU A 1 209 ? 23.060 -4.580 -19.193 1.00 81.94 209 LEU A N 1
ATOM 1666 C CA . LEU A 1 209 ? 23.414 -4.212 -17.819 1.00 81.94 209 LEU A CA 1
ATOM 1667 C C . LEU A 1 209 ? 24.932 -4.234 -17.592 1.00 81.94 209 LEU A C 1
ATOM 1669 O O . LEU A 1 209 ? 25.467 -3.362 -16.913 1.00 81.94 209 LEU A O 1
ATOM 1673 N N . GLY A 1 210 ? 25.651 -5.181 -18.205 1.00 78.94 210 GLY A N 1
ATOM 1674 C CA . GLY A 1 210 ? 27.115 -5.261 -18.147 1.00 78.94 210 GLY A CA 1
ATOM 1675 C C . GLY A 1 210 ? 27.819 -4.039 -18.747 1.00 78.94 210 GLY A C 1
ATOM 1676 O O . GLY A 1 210 ? 28.947 -3.729 -18.370 1.00 78.94 210 GLY A O 1
ATOM 1677 N N . ALA A 1 211 ? 27.136 -3.299 -19.626 1.00 84.12 211 ALA A N 1
ATOM 1678 C CA . ALA A 1 211 ? 27.591 -2.014 -20.151 1.00 84.12 211 ALA A CA 1
ATOM 1679 C C . ALA A 1 211 ? 27.289 -0.816 -19.221 1.00 84.12 211 ALA A C 1
ATOM 1681 O O . ALA A 1 211 ? 27.522 0.326 -19.617 1.00 84.12 211 ALA A O 1
ATOM 1682 N N . GLY A 1 212 ? 26.757 -1.051 -18.015 1.00 78.75 212 GLY A N 1
ATOM 1683 C CA . GLY A 1 212 ? 26.402 -0.010 -17.046 1.00 78.75 212 GLY A CA 1
ATOM 1684 C C . GLY A 1 212 ? 25.159 0.802 -17.420 1.00 78.75 212 GLY A C 1
ATOM 1685 O O . GLY A 1 212 ? 25.034 1.944 -16.986 1.00 78.75 212 GLY A O 1
ATOM 1686 N N . ARG A 1 213 ? 24.275 0.251 -18.261 1.00 82.94 213 ARG A N 1
ATOM 1687 C CA . ARG A 1 213 ? 23.014 0.889 -18.673 1.00 82.94 213 ARG A CA 1
ATOM 1688 C C . ARG A 1 213 ? 21.836 0.361 -17.861 1.00 82.94 213 ARG A C 1
ATOM 1690 O O . ARG A 1 213 ? 21.910 -0.745 -17.332 1.00 82.94 213 ARG A O 1
ATOM 1697 N N . ASP A 1 214 ? 20.756 1.134 -17.798 1.00 82.88 214 ASP A N 1
ATOM 1698 C CA . ASP A 1 214 ? 19.567 0.790 -17.019 1.00 82.88 214 ASP A CA 1
ATOM 1699 C C . ASP A 1 214 ? 18.590 -0.103 -17.803 1.00 82.88 214 ASP A C 1
ATOM 1701 O O . ASP A 1 214 ? 18.421 0.035 -19.015 1.00 82.88 214 ASP A O 1
ATOM 1705 N N . ILE A 1 215 ? 17.907 -1.025 -17.120 1.00 85.00 215 ILE A N 1
ATOM 1706 C CA . ILE A 1 215 ? 16.939 -1.920 -17.773 1.00 85.00 215 ILE A CA 1
ATOM 1707 C C . ILE A 1 215 ? 15.736 -1.160 -18.353 1.00 85.00 215 ILE A C 1
ATOM 1709 O O . ILE A 1 215 ? 15.173 -1.575 -19.369 1.00 85.00 215 ILE A O 1
ATOM 1713 N N . GLY A 1 216 ? 15.365 -0.028 -17.753 1.00 86.50 216 GLY A N 1
ATOM 1714 C CA . GLY A 1 216 ? 14.327 0.862 -18.249 1.00 86.50 216 GLY A CA 1
ATOM 1715 C C . GLY A 1 216 ? 14.636 1.404 -19.636 1.00 86.50 216 GLY A C 1
ATOM 1716 O O . GLY A 1 216 ? 13.744 1.388 -20.480 1.00 86.50 216 GLY A O 1
ATOM 1717 N N . ASP A 1 217 ? 15.892 1.753 -19.925 1.00 89.19 217 ASP A N 1
ATOM 1718 C CA . ASP A 1 217 ? 16.298 2.215 -21.260 1.00 89.19 217 ASP A CA 1
ATOM 1719 C C . ASP A 1 217 ? 16.068 1.134 -22.327 1.00 89.19 217 ASP A C 1
ATOM 1721 O O . ASP A 1 217 ? 15.655 1.424 -23.453 1.00 89.19 217 ASP A O 1
ATOM 1725 N N . LEU A 1 218 ? 16.338 -0.132 -21.991 1.00 91.81 218 LEU A N 1
ATOM 1726 C CA . LEU A 1 218 ? 16.126 -1.252 -22.907 1.00 91.81 218 LEU A CA 1
ATOM 1727 C C . LEU A 1 218 ? 14.632 -1.518 -23.125 1.00 91.81 218 LEU A C 1
ATOM 1729 O O . LEU A 1 218 ? 14.205 -1.738 -24.260 1.00 91.81 218 LEU A O 1
ATOM 1733 N N . ILE A 1 219 ? 13.824 -1.465 -22.064 1.00 92.88 219 ILE A N 1
ATOM 1734 C CA . ILE A 1 219 ? 12.365 -1.601 -22.168 1.00 92.88 219 ILE A CA 1
ATOM 1735 C C . ILE A 1 219 ? 11.786 -0.463 -23.017 1.00 92.88 219 ILE A C 1
ATOM 1737 O O . ILE A 1 219 ? 10.983 -0.723 -23.912 1.00 92.88 219 ILE A O 1
ATOM 1741 N N . GLU A 1 220 ? 12.231 0.779 -22.817 1.00 92.06 220 GLU A N 1
ATOM 1742 C CA . GLU A 1 220 ? 11.818 1.928 -23.629 1.00 92.06 220 GLU A CA 1
ATOM 1743 C C . GLU A 1 220 ? 12.185 1.746 -25.110 1.00 92.06 220 GLU A C 1
ATOM 1745 O O . GLU A 1 220 ? 11.349 1.993 -25.983 1.00 92.06 220 GLU A O 1
ATOM 1750 N N . GLN A 1 221 ? 13.380 1.221 -25.411 1.00 93.69 221 GLN A N 1
ATOM 1751 C CA . GLN A 1 221 ? 13.778 0.877 -26.783 1.00 93.69 221 GLN A CA 1
ATOM 1752 C C . GLN A 1 221 ? 12.848 -0.165 -27.416 1.00 93.69 221 GLN A C 1
ATOM 1754 O O . GLN A 1 221 ? 12.460 -0.016 -28.576 1.00 93.69 221 GLN A O 1
ATOM 1759 N N . LYS A 1 222 ? 12.448 -1.205 -26.674 1.00 94.56 222 LYS A N 1
ATOM 1760 C CA . LYS A 1 222 ? 11.499 -2.219 -27.170 1.00 94.56 222 LYS A CA 1
ATOM 1761 C C . LYS A 1 222 ? 10.104 -1.623 -27.367 1.00 94.56 222 LYS A C 1
ATOM 1763 O O . LYS A 1 222 ? 9.460 -1.881 -28.384 1.00 94.56 222 LYS A O 1
ATOM 1768 N N . CYS A 1 223 ? 9.666 -0.768 -26.446 1.00 93.50 223 CYS A N 1
ATOM 1769 C CA . CYS A 1 223 ? 8.395 -0.049 -26.509 1.00 93.50 223 CYS A CA 1
ATOM 1770 C C . CYS A 1 223 ? 8.323 0.993 -27.633 1.00 93.50 223 CYS A C 1
ATOM 1772 O O . CYS A 1 223 ? 7.225 1.416 -27.981 1.00 93.50 223 CYS A O 1
ATOM 1774 N N . ALA A 1 224 ? 9.437 1.370 -28.267 1.00 94.19 224 ALA A N 1
ATOM 1775 C CA . ALA A 1 224 ? 9.396 2.165 -29.494 1.00 94.19 224 ALA A CA 1
ATOM 1776 C C . ALA A 1 224 ? 8.702 1.416 -30.652 1.00 94.19 224 ALA A C 1
ATOM 1778 O O . ALA A 1 224 ? 8.205 2.042 -31.591 1.00 94.19 224 ALA A O 1
ATOM 1779 N N . HIS A 1 225 ? 8.634 0.079 -30.593 1.00 94.25 225 HIS A N 1
ATOM 1780 C CA . HIS A 1 225 ? 7.929 -0.720 -31.587 1.00 94.25 225 HIS A CA 1
ATOM 1781 C C . HIS A 1 225 ? 6.405 -0.701 -31.334 1.00 94.25 225 HIS A C 1
ATOM 1783 O O . HIS A 1 225 ? 5.956 -1.138 -30.268 1.00 94.25 225 HIS A O 1
ATOM 1789 N N . PRO A 1 226 ? 5.565 -0.340 -32.329 1.00 93.50 226 PRO A N 1
ATOM 1790 C CA . PRO A 1 226 ? 4.105 -0.234 -32.162 1.00 93.50 226 PRO A CA 1
ATOM 1791 C C . PRO A 1 226 ? 3.375 -1.520 -31.743 1.00 93.50 226 PRO A C 1
ATOM 1793 O O . PRO A 1 226 ? 2.220 -1.466 -31.338 1.00 93.50 226 PRO A O 1
ATOM 1796 N N . ALA A 1 227 ? 4.032 -2.676 -31.853 1.00 93.31 227 ALA A N 1
ATOM 1797 C CA . ALA A 1 227 ? 3.481 -3.980 -31.487 1.00 93.31 227 ALA A CA 1
ATOM 1798 C C . ALA A 1 227 ? 3.783 -4.359 -30.027 1.00 93.31 227 ALA A C 1
ATOM 1800 O O . ALA A 1 227 ? 3.142 -5.254 -29.488 1.00 93.31 227 ALA A O 1
ATOM 1801 N N . VAL A 1 228 ? 4.761 -3.697 -29.397 1.00 93.69 228 VAL A N 1
ATOM 1802 C CA . VAL A 1 228 ? 5.180 -3.946 -28.009 1.00 93.69 228 VAL A CA 1
ATOM 1803 C C . VAL A 1 228 ? 4.560 -2.912 -27.072 1.00 93.69 228 VAL A C 1
ATOM 1805 O O . VAL A 1 228 ? 4.025 -3.283 -26.035 1.00 93.69 228 VAL A O 1
ATOM 1808 N N . ALA A 1 229 ? 4.546 -1.631 -27.460 1.00 93.69 229 ALA A N 1
ATOM 1809 C CA . ALA A 1 229 ? 4.004 -0.529 -26.656 1.00 93.69 229 ALA A CA 1
ATOM 1810 C C . ALA A 1 229 ? 2.585 -0.745 -26.073 1.00 93.69 229 ALA A C 1
ATOM 1812 O O . ALA A 1 229 ? 2.361 -0.407 -24.904 1.00 93.69 229 ALA A O 1
ATOM 1813 N N . PRO A 1 230 ? 1.600 -1.277 -26.833 1.00 96.12 230 PRO A N 1
ATOM 1814 C CA . PRO A 1 230 ? 0.249 -1.455 -26.309 1.00 96.12 230 PRO A CA 1
ATOM 1815 C C . PRO A 1 230 ? 0.123 -2.671 -25.390 1.00 96.12 230 PRO A C 1
ATOM 1817 O O . PRO A 1 230 ? -0.890 -2.777 -24.705 1.00 96.12 230 PRO A O 1
ATOM 1820 N N . LYS A 1 231 ? 1.127 -3.559 -25.351 1.00 96.12 231 LYS A N 1
ATOM 1821 C CA . LYS A 1 231 ? 1.036 -4.775 -24.551 1.00 96.12 231 LYS A CA 1
ATOM 1822 C C . LYS A 1 231 ? 0.967 -4.468 -23.061 1.00 96.12 231 LYS A C 1
ATOM 1824 O O . LYS A 1 231 ? 1.542 -3.477 -22.594 1.00 96.12 231 LYS A O 1
ATOM 1829 N N . ARG A 1 232 ? 0.263 -5.311 -22.313 1.00 96.50 232 ARG A N 1
ATOM 1830 C CA . ARG A 1 232 ? 0.092 -5.194 -20.861 1.00 96.50 232 ARG A CA 1
ATOM 1831 C C . ARG A 1 232 ? 0.471 -6.484 -20.157 1.00 96.50 232 ARG A C 1
ATOM 1833 O O . ARG A 1 232 ? 0.349 -7.568 -20.716 1.00 96.50 232 ARG A O 1
ATOM 1840 N N . VAL A 1 233 ? 0.940 -6.360 -18.922 1.00 97.38 233 VAL A N 1
ATOM 1841 C CA . VAL A 1 233 ? 0.975 -7.479 -17.978 1.00 97.38 233 VAL A CA 1
ATOM 1842 C C . VAL A 1 233 ? -0.274 -7.386 -17.118 1.00 97.38 233 VAL A C 1
ATOM 1844 O O . VAL A 1 233 ? -0.517 -6.372 -16.462 1.00 97.38 233 VAL A O 1
ATOM 1847 N N . ARG A 1 234 ? -1.088 -8.438 -17.136 1.00 97.81 234 ARG A N 1
ATOM 1848 C CA . ARG A 1 234 ? -2.330 -8.519 -16.378 1.00 97.81 234 ARG A CA 1
ATOM 1849 C C . ARG A 1 234 ? -2.092 -9.264 -15.072 1.00 97.81 234 ARG A C 1
ATOM 1851 O O . ARG A 1 234 ? -1.683 -10.421 -15.083 1.00 97.81 234 ARG A O 1
ATOM 1858 N N . VAL A 1 235 ? -2.369 -8.610 -13.946 1.00 97.50 235 VAL A N 1
ATOM 1859 C CA . VAL A 1 235 ? -2.258 -9.210 -12.608 1.00 97.50 235 VAL A CA 1
ATOM 1860 C C . VAL A 1 235 ? -3.650 -9.371 -12.031 1.00 97.50 235 VAL A C 1
ATOM 1862 O O . VAL A 1 235 ? -4.225 -8.423 -11.498 1.00 97.50 235 VAL A O 1
ATOM 1865 N N . HIS A 1 236 ? -4.196 -10.575 -12.135 1.00 97.12 236 HIS A N 1
ATOM 1866 C CA . HIS A 1 236 ? -5.417 -10.942 -11.435 1.00 97.12 236 HIS A CA 1
ATOM 1867 C C . HIS A 1 236 ? -5.085 -11.356 -10.006 1.00 97.12 236 HIS A C 1
ATOM 1869 O O . HIS A 1 236 ? -4.154 -12.130 -9.775 1.00 97.12 236 HIS A O 1
ATOM 1875 N N . TYR A 1 237 ? -5.878 -10.889 -9.050 1.00 94.88 237 TYR A N 1
ATOM 1876 C CA . TYR A 1 237 ? -5.771 -11.296 -7.657 1.00 94.88 237 TYR A CA 1
ATOM 1877 C C . TYR A 1 237 ? -7.136 -11.675 -7.096 1.00 94.88 237 TYR A C 1
ATOM 1879 O O . TYR A 1 237 ? -8.156 -11.075 -7.437 1.00 94.88 237 TYR A O 1
ATOM 1887 N N . ALA A 1 238 ? -7.135 -12.666 -6.212 1.00 92.44 238 ALA A N 1
ATOM 1888 C CA . ALA A 1 238 ? -8.272 -13.064 -5.398 1.00 92.44 238 ALA A CA 1
ATOM 1889 C C . ALA A 1 238 ? -7.785 -13.284 -3.964 1.00 92.44 238 ALA A C 1
ATOM 1891 O O . ALA A 1 238 ? -6.985 -14.179 -3.710 1.00 92.44 238 ALA A O 1
ATOM 1892 N N . ILE A 1 239 ? -8.242 -12.453 -3.034 1.00 89.12 239 ILE A N 1
ATOM 1893 C CA . ILE A 1 239 ? -7.811 -12.445 -1.637 1.00 89.12 239 ILE A CA 1
ATOM 1894 C C . ILE A 1 239 ? -8.998 -12.821 -0.763 1.00 89.12 239 ILE A C 1
ATOM 1896 O O . ILE A 1 239 ? -10.008 -12.125 -0.788 1.00 89.12 239 ILE A O 1
ATOM 1900 N N . THR A 1 240 ? -8.864 -13.889 0.016 1.00 86.00 240 THR A N 1
ATOM 1901 C CA . THR A 1 240 ? -9.797 -14.293 1.079 1.00 86.00 240 THR A CA 1
ATOM 1902 C C . THR A 1 240 ? -9.112 -14.117 2.439 1.00 86.00 240 THR A C 1
ATOM 1904 O O . THR A 1 240 ? -7.914 -13.827 2.493 1.00 86.00 240 THR A O 1
ATOM 1907 N N . PRO A 1 241 ? -9.809 -14.281 3.574 1.00 78.12 241 PRO A N 1
ATOM 1908 C CA . PRO A 1 241 ? -9.153 -14.222 4.877 1.00 78.12 241 PRO A CA 1
ATOM 1909 C C . PRO A 1 241 ? -8.063 -15.287 5.080 1.00 78.12 241 PRO A C 1
ATOM 1911 O O . PRO A 1 241 ? -7.093 -15.028 5.789 1.00 78.12 241 PRO A O 1
ATOM 1914 N N . GLU A 1 242 ? -8.197 -16.452 4.448 1.00 83.50 242 GLU A N 1
ATOM 1915 C CA . GLU A 1 242 ? -7.329 -17.623 4.623 1.00 83.50 242 GLU A CA 1
ATOM 1916 C C . GLU A 1 242 ? -6.160 -17.660 3.638 1.00 83.50 242 GLU A C 1
ATOM 1918 O O . GLU A 1 242 ? -5.095 -18.166 3.983 1.00 83.50 242 GLU A O 1
ATOM 1923 N N . ARG A 1 243 ? -6.339 -17.143 2.419 1.00 89.44 243 ARG A N 1
ATOM 1924 C CA . ARG A 1 243 ? -5.294 -17.161 1.389 1.00 89.44 243 ARG A CA 1
ATOM 1925 C C . ARG A 1 243 ? -5.498 -16.093 0.327 1.00 89.44 243 ARG A C 1
ATOM 1927 O O . ARG A 1 243 ? -6.596 -15.571 0.140 1.00 89.44 243 ARG A O 1
ATOM 1934 N N . SER A 1 244 ? -4.456 -15.853 -0.451 1.00 92.50 244 SER A N 1
ATOM 1935 C CA . SER A 1 244 ? -4.501 -15.039 -1.661 1.00 92.50 244 SER A CA 1
ATOM 1936 C C . SER A 1 244 ? -3.949 -15.808 -2.856 1.00 92.50 244 SER A C 1
ATOM 1938 O O . SER A 1 244 ? -2.984 -16.561 -2.746 1.00 92.5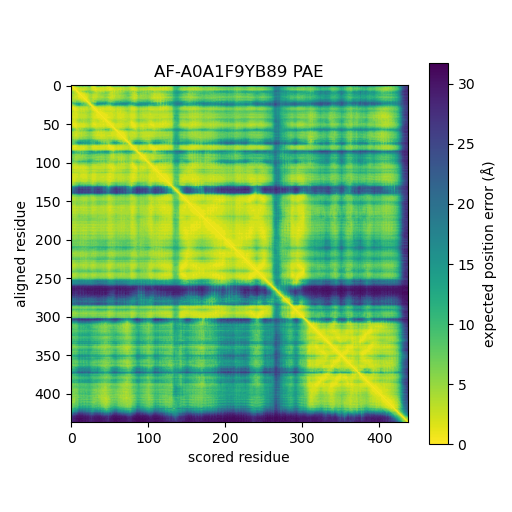0 244 SER A O 1
ATOM 1940 N N . VAL A 1 245 ? -4.593 -15.641 -4.007 1.00 94.00 245 VAL A N 1
ATOM 1941 C CA . VAL A 1 245 ? -4.202 -16.249 -5.281 1.00 94.00 245 VAL A CA 1
ATOM 1942 C C . VAL A 1 245 ? -3.895 -15.133 -6.263 1.00 94.00 245 VAL A C 1
ATOM 1944 O O . VAL A 1 245 ? -4.703 -14.218 -6.431 1.00 94.00 245 VAL A O 1
ATOM 1947 N N . TYR A 1 246 ? -2.748 -15.236 -6.924 1.00 95.75 246 TYR A N 1
ATOM 1948 C CA . TYR A 1 246 ? -2.282 -14.271 -7.911 1.00 95.75 246 TYR A CA 1
ATOM 1949 C C . TYR A 1 246 ? -2.013 -14.980 -9.232 1.00 95.75 246 TYR A C 1
ATOM 1951 O O . TYR A 1 246 ? -1.373 -16.031 -9.255 1.00 95.75 246 TYR A O 1
ATOM 1959 N N . ARG A 1 247 ? -2.497 -14.393 -10.327 1.00 96.31 247 ARG A N 1
ATOM 1960 C CA . ARG A 1 247 ? -2.261 -14.838 -11.702 1.00 96.31 247 ARG A CA 1
ATOM 1961 C C . ARG A 1 247 ? -1.687 -13.671 -12.494 1.00 96.31 247 ARG A C 1
ATOM 1963 O O . ARG A 1 247 ? -2.364 -12.661 -12.672 1.00 96.31 247 ARG A O 1
ATOM 1970 N N . ILE A 1 248 ? -0.449 -13.824 -12.942 1.00 96.31 248 ILE A N 1
ATOM 1971 C CA . ILE A 1 248 ? 0.307 -12.838 -13.707 1.00 96.31 248 ILE A CA 1
ATOM 1972 C C . ILE A 1 248 ? 0.394 -13.364 -15.132 1.00 96.31 248 ILE A C 1
ATOM 1974 O O . ILE A 1 248 ? 0.918 -14.454 -15.338 1.00 96.31 248 ILE A O 1
ATOM 1978 N N . GLN A 1 249 ? -0.137 -12.614 -16.090 1.00 97.31 249 GLN A N 1
ATOM 1979 C CA . GLN A 1 249 ? -0.185 -13.002 -17.494 1.00 97.31 249 GLN A CA 1
ATOM 1980 C C . GLN A 1 249 ? 0.402 -11.897 -18.369 1.00 97.31 249 GLN A C 1
ATOM 1982 O O . GLN A 1 249 ? -0.002 -10.741 -18.247 1.00 97.31 249 GLN A O 1
ATOM 1987 N N . ASP A 1 250 ? 1.309 -12.254 -19.271 1.00 96.50 250 ASP A N 1
ATOM 1988 C CA . ASP A 1 250 ? 1.818 -11.364 -20.314 1.00 96.50 250 ASP A CA 1
ATOM 1989 C C . ASP A 1 250 ? 1.228 -11.692 -21.698 1.00 96.50 250 ASP A C 1
ATOM 1991 O O . ASP A 1 250 ? 0.633 -12.747 -21.932 1.00 96.50 250 ASP A O 1
ATOM 1995 N N . GLU A 1 251 ? 1.378 -10.752 -22.630 1.00 96.25 251 GLU A N 1
ATOM 1996 C CA . GLU A 1 251 ? 0.917 -10.848 -24.022 1.00 96.25 251 GLU A CA 1
ATOM 1997 C C . GLU A 1 251 ? 2.080 -11.204 -24.972 1.00 96.25 251 GLU A C 1
ATOM 1999 O O . GLU A 1 251 ? 2.089 -10.888 -26.172 1.00 96.25 251 GLU A O 1
ATOM 2004 N N . GLY A 1 252 ? 3.125 -11.815 -24.416 1.00 90.56 252 GLY A N 1
ATOM 2005 C CA . GLY A 1 252 ? 4.279 -12.349 -25.113 1.00 90.56 252 GLY A CA 1
ATOM 2006 C C . GLY A 1 252 ? 4.067 -13.756 -25.657 1.00 90.56 252 GLY A C 1
ATOM 2007 O O . GLY A 1 252 ? 3.006 -14.366 -25.530 1.00 90.56 252 GLY A O 1
ATOM 2008 N N . ALA A 1 253 ? 5.128 -14.286 -26.264 1.00 85.88 253 ALA A N 1
ATOM 2009 C CA . ALA A 1 253 ? 5.184 -15.685 -26.687 1.00 85.88 253 ALA A CA 1
ATOM 2010 C C . ALA A 1 253 ? 5.418 -16.655 -25.508 1.00 85.88 253 ALA A C 1
ATOM 2012 O O . ALA A 1 253 ? 5.361 -17.866 -25.708 1.00 85.88 253 ALA A O 1
ATOM 2013 N N . GLY A 1 254 ? 5.665 -16.118 -24.306 1.00 79.31 254 GLY A N 1
ATOM 2014 C CA . GLY A 1 254 ? 6.128 -16.856 -23.137 1.00 79.31 254 GLY A CA 1
ATOM 2015 C C . GLY A 1 254 ? 7.608 -17.238 -23.220 1.00 79.31 254 GLY A C 1
ATOM 2016 O O . GLY A 1 254 ? 8.309 -16.885 -24.171 1.00 79.31 254 GLY A O 1
ATOM 2017 N N . PHE A 1 255 ? 8.103 -17.931 -22.195 1.00 73.00 255 PHE A N 1
ATOM 2018 C CA . PHE A 1 255 ? 9.489 -18.391 -22.122 1.00 73.00 255 PHE A CA 1
ATOM 2019 C C . PHE A 1 255 ? 9.584 -19.818 -21.576 1.00 73.00 255 PHE A C 1
ATOM 2021 O O . PHE A 1 255 ? 8.706 -20.295 -20.856 1.00 73.00 255 PHE A O 1
ATOM 2028 N N . ASP A 1 256 ? 10.687 -20.498 -21.893 1.00 71.44 256 ASP A N 1
ATOM 2029 C CA . ASP A 1 256 ? 10.969 -21.846 -21.397 1.00 71.44 256 ASP A CA 1
ATOM 2030 C C . ASP A 1 256 ? 11.358 -21.817 -19.910 1.00 71.44 256 ASP A C 1
ATOM 2032 O O . ASP A 1 256 ? 12.531 -21.824 -19.528 1.00 71.44 256 ASP A O 1
ATOM 2036 N N . TRP A 1 257 ? 10.338 -21.764 -19.055 1.00 72.44 257 TRP A N 1
ATOM 2037 C CA . TRP A 1 257 ? 10.475 -21.703 -17.602 1.00 72.44 257 TRP A CA 1
ATOM 2038 C C . TRP A 1 257 ? 11.072 -22.982 -16.995 1.00 72.44 257 TRP A C 1
ATOM 2040 O O . TRP A 1 257 ? 11.601 -22.943 -15.879 1.00 72.44 257 TRP A O 1
ATOM 2050 N N . ALA A 1 258 ? 11.007 -24.115 -17.706 1.00 66.06 258 ALA A N 1
ATOM 2051 C CA . ALA A 1 258 ? 11.534 -25.397 -17.244 1.00 66.06 258 ALA A CA 1
ATOM 2052 C C . ALA A 1 258 ? 13.071 -25.433 -17.293 1.00 66.06 258 ALA A C 1
ATOM 2054 O O . ALA A 1 258 ? 13.704 -26.064 -16.440 1.00 66.06 258 ALA A O 1
ATOM 2055 N N . ASN A 1 259 ? 13.667 -24.710 -18.245 1.00 62.06 259 ASN A N 1
ATOM 2056 C CA . ASN A 1 259 ? 15.115 -24.625 -18.428 1.00 62.06 259 ASN A CA 1
ATOM 2057 C C . ASN A 1 259 ? 15.787 -23.452 -17.696 1.00 62.06 259 ASN A C 1
ATOM 2059 O O . ASN A 1 259 ? 17.016 -23.351 -17.712 1.00 62.06 259 ASN A O 1
ATOM 2063 N N . VAL A 1 260 ? 15.031 -22.618 -16.973 1.00 59.66 260 VAL A N 1
ATOM 2064 C CA . VAL A 1 260 ? 15.585 -21.598 -16.063 1.00 59.66 260 VAL A CA 1
ATOM 2065 C C . VAL A 1 260 ? 16.171 -22.287 -14.815 1.00 59.66 260 VAL A C 1
ATOM 2067 O O . VAL A 1 260 ? 15.550 -22.366 -13.754 1.00 59.66 260 VAL A O 1
ATOM 2070 N N . ARG A 1 261 ? 17.371 -22.873 -14.948 1.00 48.62 261 ARG A N 1
ATOM 2071 C CA . ARG A 1 261 ? 18.139 -23.498 -13.854 1.00 48.62 261 ARG A CA 1
ATOM 2072 C C . ARG A 1 261 ? 19.068 -22.486 -13.162 1.00 48.62 261 ARG A C 1
ATOM 2074 O O . ARG A 1 261 ? 19.920 -21.890 -13.803 1.00 48.62 261 ARG A O 1
ATOM 2081 N N . ASN A 1 262 ? 18.903 -22.382 -11.837 1.00 42.75 262 ASN A N 1
ATOM 2082 C CA . ASN A 1 262 ? 19.840 -21.951 -10.779 1.00 42.75 262 ASN A CA 1
ATOM 2083 C C . ASN A 1 262 ? 21.133 -21.202 -11.195 1.00 42.75 262 ASN A C 1
ATOM 2085 O O . ASN A 1 262 ? 22.113 -21.859 -11.552 1.00 42.75 262 ASN A O 1
ATOM 2089 N N . PRO A 1 263 ? 21.239 -19.876 -10.972 1.00 38.94 263 PRO A N 1
ATOM 2090 C CA . PRO A 1 263 ? 22.528 -19.193 -10.971 1.00 38.94 263 PRO A CA 1
ATOM 2091 C C . PRO A 1 263 ? 23.211 -19.410 -9.613 1.00 38.94 263 PRO A C 1
ATOM 2093 O O . PRO A 1 263 ? 23.055 -18.621 -8.682 1.00 38.94 263 PRO A O 1
ATOM 2096 N N . VAL A 1 264 ? 23.926 -20.529 -9.470 1.00 37.03 264 VAL A N 1
ATOM 2097 C CA . VAL A 1 264 ? 24.812 -20.776 -8.313 1.00 37.03 264 VAL A CA 1
ATOM 2098 C C . VAL A 1 264 ? 26.280 -20.477 -8.646 1.00 37.03 264 VAL A C 1
ATOM 2100 O O . VAL A 1 264 ? 27.075 -20.282 -7.731 1.00 37.03 264 VAL A O 1
ATOM 2103 N N . ASP A 1 265 ? 26.636 -20.287 -9.918 1.00 35.88 265 ASP A N 1
ATOM 2104 C CA . ASP A 1 265 ? 28.032 -20.097 -10.318 1.00 35.88 265 ASP A CA 1
ATOM 2105 C C . ASP A 1 265 ? 28.318 -18.677 -10.842 1.00 35.88 265 ASP A C 1
ATOM 2107 O O . ASP A 1 265 ? 27.923 -18.319 -11.947 1.00 35.88 265 ASP A O 1
ATOM 2111 N N . GLY A 1 266 ? 29.067 -17.888 -10.055 1.00 32.84 266 GLY A N 1
ATOM 2112 C CA . GLY A 1 266 ? 29.902 -16.784 -10.566 1.00 32.84 266 GLY A CA 1
ATOM 2113 C C . GLY A 1 266 ? 29.549 -15.349 -10.131 1.00 32.84 266 GLY A C 1
ATOM 2114 O O . GLY A 1 266 ? 28.566 -14.776 -10.569 1.00 32.84 266 GLY A O 1
ATOM 2115 N N . SER A 1 267 ? 30.418 -14.758 -9.298 1.00 31.84 267 SER A N 1
ATOM 2116 C CA . SER A 1 267 ? 30.665 -13.317 -9.037 1.00 31.84 267 SER A CA 1
ATOM 2117 C C . SER A 1 267 ? 29.503 -12.295 -9.033 1.00 31.84 267 SER A C 1
ATOM 2119 O O . SER A 1 267 ? 28.973 -11.920 -10.074 1.00 31.84 267 SER A O 1
ATOM 2121 N N . GLY A 1 268 ? 29.269 -11.706 -7.849 1.00 35.41 268 GLY A N 1
ATOM 2122 C CA . GLY A 1 268 ? 28.869 -10.304 -7.606 1.00 35.41 268 GLY A CA 1
ATOM 2123 C C . GLY A 1 268 ? 27.551 -9.804 -8.204 1.00 35.41 268 GLY A C 1
ATOM 2124 O O . GLY A 1 268 ? 26.603 -9.560 -7.467 1.00 35.41 268 GLY A O 1
ATOM 2125 N N . ILE A 1 269 ? 27.502 -9.663 -9.528 1.00 33.81 269 ILE A N 1
ATOM 2126 C CA . ILE A 1 269 ? 26.417 -9.035 -10.298 1.00 33.81 269 ILE A CA 1
ATOM 2127 C C . ILE A 1 269 ? 25.321 -10.062 -10.655 1.00 33.81 269 ILE A C 1
ATOM 2129 O O . ILE A 1 269 ? 24.140 -9.730 -10.695 1.00 33.81 269 ILE A O 1
ATOM 2133 N N . PHE A 1 270 ? 25.666 -11.352 -10.781 1.00 33.06 270 PHE A N 1
ATOM 2134 C CA . PHE A 1 270 ? 24.705 -12.439 -11.049 1.00 33.06 270 PHE A CA 1
ATOM 2135 C C . PHE A 1 270 ? 23.823 -12.830 -9.844 1.00 33.06 270 PHE A C 1
ATOM 2137 O O . PHE A 1 270 ? 22.893 -13.624 -9.988 1.00 33.06 270 PHE A O 1
ATOM 2144 N N . ARG A 1 271 ? 24.070 -12.274 -8.647 1.00 36.84 271 ARG A N 1
ATOM 2145 C CA . ARG A 1 271 ? 23.316 -12.606 -7.419 1.00 36.84 271 ARG A CA 1
ATOM 2146 C C . ARG A 1 271 ? 21.878 -12.067 -7.388 1.00 36.84 271 ARG A C 1
ATOM 2148 O O . ARG A 1 271 ? 21.094 -12.565 -6.580 1.00 36.84 271 ARG A O 1
ATOM 2155 N N . LEU A 1 272 ? 21.525 -11.100 -8.239 1.00 34.84 272 LEU A N 1
ATOM 2156 C CA . LEU A 1 272 ? 20.200 -10.461 -8.248 1.00 34.84 272 LEU A CA 1
ATOM 2157 C C . LEU A 1 272 ? 19.183 -11.182 -9.155 1.00 34.84 272 LEU A C 1
ATOM 2159 O O . LEU A 1 272 ? 18.025 -11.321 -8.776 1.00 34.84 272 LEU A O 1
ATOM 2163 N N . HIS A 1 273 ? 19.605 -11.725 -10.301 1.00 40.50 273 HIS A N 1
ATOM 2164 C CA . HIS A 1 273 ? 18.683 -12.122 -11.382 1.00 40.50 273 HIS A CA 1
ATOM 2165 C C . HIS A 1 273 ? 18.002 -13.495 -11.247 1.00 40.50 273 HIS A C 1
ATOM 2167 O O . HIS A 1 273 ? 17.060 -13.770 -11.976 1.00 40.50 273 HIS A O 1
ATOM 2173 N N . GLY A 1 274 ? 18.448 -14.368 -10.339 1.00 40.94 274 GLY A N 1
ATOM 2174 C CA . GLY A 1 274 ? 17.799 -15.673 -10.106 1.00 40.94 274 GLY A CA 1
ATOM 2175 C C . GLY A 1 274 ? 17.201 -15.854 -8.718 1.00 40.94 274 GLY A C 1
ATOM 2176 O O . GLY A 1 274 ? 16.591 -16.888 -8.441 1.00 40.94 274 GLY A O 1
ATOM 2177 N N . ARG A 1 275 ? 17.373 -14.870 -7.824 1.00 50.91 275 ARG A N 1
ATOM 2178 C CA . ARG A 1 275 ? 16.802 -14.928 -6.476 1.00 50.91 275 ARG A CA 1
ATOM 2179 C C . ARG A 1 275 ? 15.297 -14.708 -6.488 1.00 50.91 275 ARG A C 1
ATOM 2181 O O . ARG A 1 275 ? 14.639 -15.338 -5.677 1.00 50.91 275 ARG A O 1
ATOM 2188 N N . GLY A 1 276 ? 14.750 -13.903 -7.396 1.00 49.88 276 GLY A N 1
ATOM 2189 C CA . GLY A 1 276 ? 13.323 -13.580 -7.413 1.00 49.88 276 GLY A CA 1
ATOM 2190 C C . GLY A 1 276 ? 12.434 -14.805 -7.631 1.00 49.88 276 GLY A C 1
ATOM 2191 O O . GLY A 1 276 ? 11.584 -15.084 -6.792 1.00 49.88 276 GLY A O 1
ATOM 2192 N N . ILE A 1 277 ? 12.684 -15.613 -8.671 1.00 52.62 277 ILE A N 1
ATOM 2193 C CA . ILE A 1 277 ? 11.928 -16.860 -8.909 1.00 52.62 277 ILE A CA 1
ATOM 2194 C C . ILE A 1 277 ? 12.181 -17.891 -7.798 1.00 52.62 277 ILE A C 1
ATOM 2196 O O . ILE A 1 277 ? 11.259 -18.598 -7.397 1.00 52.62 277 ILE A O 1
ATOM 2200 N N . LEU A 1 278 ? 13.405 -17.986 -7.264 1.00 50.59 278 LEU A N 1
ATOM 2201 C CA . LEU A 1 278 ? 13.716 -18.891 -6.148 1.00 50.59 278 LEU A CA 1
ATOM 2202 C C . LEU A 1 278 ? 13.034 -18.464 -4.839 1.00 50.59 278 LEU A C 1
ATOM 2204 O O . LEU A 1 278 ? 12.539 -19.317 -4.108 1.00 50.59 278 LEU A O 1
ATOM 2208 N N . MET A 1 279 ? 12.963 -17.163 -4.556 1.00 54.44 279 MET A N 1
ATOM 2209 C CA . MET A 1 279 ? 12.257 -16.592 -3.408 1.00 54.44 279 MET A CA 1
ATOM 2210 C C . MET A 1 279 ? 10.748 -16.721 -3.599 1.00 54.44 279 MET A C 1
ATOM 2212 O O . MET A 1 279 ? 10.077 -17.200 -2.692 1.00 54.44 279 MET A O 1
ATOM 2216 N N . ALA A 1 280 ? 10.225 -16.422 -4.787 1.00 54.28 280 ALA A N 1
ATOM 2217 C CA . ALA A 1 280 ? 8.827 -16.655 -5.131 1.00 54.28 280 ALA A CA 1
ATOM 2218 C C . ALA A 1 280 ? 8.456 -18.136 -4.980 1.00 54.28 280 ALA A C 1
ATOM 2220 O O . ALA A 1 280 ? 7.440 -18.440 -4.374 1.00 54.28 280 ALA A O 1
ATOM 2221 N N . ARG A 1 281 ? 9.304 -19.077 -5.418 1.00 56.69 281 ARG A N 1
ATOM 2222 C CA . ARG A 1 281 ? 9.106 -20.523 -5.186 1.00 56.69 281 ARG A CA 1
ATOM 2223 C C . ARG A 1 281 ? 9.207 -20.925 -3.714 1.00 56.69 281 ARG A C 1
ATOM 2225 O O . ARG A 1 281 ? 8.589 -21.906 -3.319 1.00 56.69 281 ARG A O 1
ATOM 2232 N N . HIS A 1 282 ? 10.004 -20.215 -2.919 1.00 58.12 282 HIS A N 1
ATOM 2233 C CA . HIS A 1 282 ? 10.160 -20.493 -1.492 1.00 58.12 282 HIS A CA 1
ATOM 2234 C C . HIS A 1 282 ? 8.999 -19.939 -0.653 1.00 58.12 282 HIS A C 1
ATOM 2236 O O . HIS A 1 282 ? 8.658 -20.519 0.374 1.00 58.12 282 HIS A O 1
ATOM 2242 N N . PHE A 1 283 ? 8.398 -18.824 -1.077 1.00 55.19 283 PHE A N 1
ATOM 2243 C CA . PHE A 1 283 ? 7.338 -18.138 -0.338 1.00 55.19 283 PHE A CA 1
ATOM 2244 C C . PHE A 1 283 ? 5.934 -18.429 -0.853 1.00 55.19 283 PHE A C 1
ATOM 2246 O O . PHE A 1 283 ? 4.991 -18.456 -0.064 1.00 55.19 283 PHE A O 1
ATOM 2253 N N . ALA A 1 284 ? 5.783 -18.655 -2.153 1.00 58.44 284 ALA A N 1
ATOM 2254 C CA . ALA A 1 284 ? 4.518 -19.039 -2.727 1.00 58.44 284 ALA A CA 1
ATOM 2255 C C . ALA A 1 284 ? 4.374 -20.556 -2.719 1.00 58.44 284 ALA A C 1
ATOM 2257 O O . ALA A 1 284 ? 5.135 -21.296 -3.347 1.00 58.44 284 ALA A O 1
ATOM 2258 N N . SER A 1 285 ? 3.341 -21.014 -2.027 1.00 59.12 285 SER A N 1
ATOM 2259 C CA . SER A 1 285 ? 2.931 -22.407 -2.083 1.00 59.12 285 SER A CA 1
ATOM 2260 C C . SER A 1 285 ? 2.377 -22.634 -3.492 1.00 59.12 285 SER A C 1
ATOM 2262 O O . SER A 1 285 ? 1.359 -22.050 -3.856 1.00 59.12 285 SER A O 1
ATOM 2264 N N . ASN A 1 286 ? 3.054 -23.444 -4.307 1.00 73.56 286 ASN A N 1
ATOM 2265 C CA . ASN A 1 286 ? 2.623 -23.819 -5.663 1.00 73.56 286 ASN A CA 1
ATOM 2266 C C . ASN A 1 286 ? 2.706 -22.702 -6.726 1.00 73.56 286 ASN A C 1
ATOM 2268 O O . ASN A 1 286 ? 1.729 -22.451 -7.430 1.00 73.56 286 ASN A O 1
ATOM 2272 N N . LEU A 1 287 ? 3.871 -22.062 -6.899 1.00 85.56 287 LEU A N 1
ATOM 2273 C CA . LEU A 1 287 ? 4.130 -21.314 -8.139 1.00 85.56 287 LEU A CA 1
ATOM 2274 C C . LEU A 1 287 ? 4.112 -22.281 -9.334 1.00 85.56 287 LEU A C 1
ATOM 2276 O O . LEU A 1 287 ? 4.941 -23.188 -9.422 1.00 85.56 287 LEU A O 1
ATOM 2280 N N . THR A 1 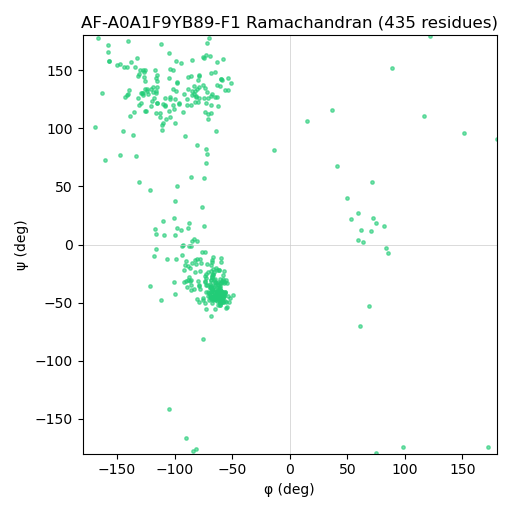288 ? 3.192 -22.055 -10.263 1.00 87.75 288 THR A N 1
ATOM 2281 C CA . THR A 1 288 ? 3.031 -22.829 -11.497 1.00 87.75 288 THR A CA 1
ATOM 2282 C C . THR A 1 288 ? 3.056 -21.904 -12.702 1.00 87.75 288 THR A C 1
ATOM 2284 O O . THR A 1 288 ? 2.667 -20.742 -12.599 1.00 87.75 288 THR A O 1
ATOM 2287 N N . TYR A 1 289 ? 3.525 -22.426 -13.831 1.00 88.94 289 TYR A N 1
ATOM 2288 C CA . TYR A 1 289 ? 3.471 -21.752 -15.122 1.00 88.94 289 TYR A CA 1
ATOM 2289 C C . TYR A 1 289 ? 2.598 -22.563 -16.077 1.00 88.94 289 TYR A C 1
ATOM 2291 O O . TYR A 1 289 ? 2.528 -23.790 -15.957 1.00 88.94 289 TYR A O 1
ATOM 2299 N N . ASN A 1 290 ? 1.941 -21.896 -17.023 1.00 90.00 290 ASN A N 1
ATOM 2300 C CA . ASN A 1 290 ? 1.270 -22.592 -18.120 1.00 90.00 290 ASN A CA 1
ATOM 2301 C C . ASN A 1 290 ? 2.285 -23.180 -19.125 1.00 90.00 290 ASN A C 1
ATOM 2303 O O . ASN A 1 290 ? 3.490 -22.947 -19.029 1.00 90.00 290 ASN A O 1
ATOM 2307 N N . GLU A 1 291 ? 1.800 -23.951 -20.104 1.00 85.88 291 GLU A N 1
ATOM 2308 C CA . GLU A 1 291 ? 2.662 -24.600 -21.108 1.00 85.88 291 GLU A CA 1
ATOM 2309 C C . GLU A 1 291 ? 3.460 -23.598 -21.948 1.00 85.88 291 GLU A C 1
ATOM 2311 O O . GLU A 1 291 ? 4.622 -23.843 -22.256 1.00 85.88 291 GLU A O 1
ATOM 2316 N N . MET A 1 292 ? 2.852 -22.457 -22.288 1.00 87.69 292 MET A N 1
ATOM 2317 C CA . MET A 1 292 ? 3.520 -21.400 -23.051 1.00 87.69 292 MET A CA 1
ATOM 2318 C C . MET A 1 292 ? 4.567 -20.644 -22.222 1.00 87.69 292 MET A C 1
ATOM 2320 O O . MET A 1 292 ? 5.492 -20.077 -22.788 1.00 87.69 292 MET A O 1
ATOM 2324 N N . GLY A 1 293 ? 4.429 -20.614 -20.895 1.00 86.44 293 GLY A N 1
ATOM 2325 C CA . GLY A 1 293 ? 5.274 -19.823 -20.004 1.00 86.44 293 GLY A CA 1
ATOM 2326 C C . GLY A 1 293 ? 4.978 -18.320 -20.016 1.00 86.44 293 GLY A C 1
ATOM 2327 O O . GLY A 1 293 ? 5.831 -17.550 -19.592 1.00 86.44 293 GLY A O 1
ATOM 2328 N N . ASN A 1 294 ? 3.805 -17.893 -20.501 1.00 91.75 294 ASN A N 1
ATOM 2329 C CA . ASN A 1 294 ? 3.345 -16.494 -20.454 1.00 91.75 294 ASN A CA 1
ATOM 2330 C C . ASN A 1 294 ? 2.348 -16.224 -19.312 1.00 91.75 294 ASN A C 1
ATOM 2332 O O . ASN A 1 294 ? 1.698 -15.180 -19.253 1.00 91.75 294 ASN A O 1
ATOM 2336 N N . GLU A 1 295 ? 2.159 -17.205 -18.432 1.00 95.19 295 GLU A N 1
ATOM 2337 C CA . GLU A 1 295 ? 1.296 -17.087 -17.271 1.00 95.19 295 GLU A CA 1
ATOM 2338 C C . GLU A 1 295 ? 1.902 -17.795 -16.069 1.00 95.19 295 GLU A C 1
ATOM 2340 O O . GLU A 1 295 ? 2.235 -18.977 -16.147 1.00 95.19 295 GLU A O 1
ATOM 2345 N N . ALA A 1 296 ? 1.978 -17.073 -14.954 1.00 91.94 296 ALA A N 1
ATOM 2346 C CA . ALA A 1 296 ? 2.399 -17.569 -13.657 1.00 91.94 296 ALA A CA 1
ATOM 2347 C C . ALA A 1 296 ? 1.244 -17.469 -12.655 1.00 91.94 296 ALA A C 1
ATOM 2349 O O . ALA A 1 296 ? 0.630 -16.411 -12.504 1.00 91.94 296 ALA A O 1
ATOM 2350 N N . VAL A 1 297 ? 0.967 -18.554 -11.933 1.00 93.19 297 VAL A N 1
ATOM 2351 C CA . VAL A 1 297 ? -0.046 -18.600 -10.871 1.00 93.19 297 VAL A CA 1
ATOM 2352 C C . VAL A 1 297 ? 0.596 -19.054 -9.579 1.00 93.19 297 VAL A C 1
ATOM 2354 O O . VAL A 1 297 ? 1.307 -20.059 -9.562 1.00 93.19 297 VAL A O 1
ATOM 2357 N N . PHE A 1 298 ? 0.325 -18.345 -8.488 1.00 91.50 298 PHE A N 1
ATOM 2358 C CA . PHE A 1 298 ? 0.816 -18.736 -7.176 1.00 91.50 298 PHE A CA 1
ATOM 2359 C C . PHE A 1 298 ? -0.188 -18.434 -6.065 1.00 91.50 298 PHE A C 1
ATOM 2361 O O . PHE A 1 298 ? -1.021 -17.533 -6.183 1.00 91.50 298 PHE A O 1
ATOM 2368 N N . THR A 1 299 ? -0.105 -19.213 -4.984 1.00 90.44 299 THR A N 1
ATOM 2369 C CA . THR A 1 299 ? -0.944 -19.045 -3.794 1.00 90.44 299 THR A CA 1
ATOM 2370 C C . THR A 1 299 ? -0.083 -18.669 -2.596 1.00 90.44 299 THR A C 1
ATOM 2372 O O . THR A 1 299 ? 0.978 -19.253 -2.359 1.00 90.44 299 THR A O 1
ATOM 2375 N N . LEU A 1 300 ? -0.549 -17.688 -1.835 1.00 88.94 300 LEU A N 1
ATOM 2376 C CA . LEU A 1 300 ? 0.017 -17.298 -0.556 1.00 88.94 300 LEU A CA 1
ATOM 2377 C C . LEU A 1 300 ? -0.989 -17.639 0.542 1.00 88.94 300 LEU A C 1
ATOM 2379 O O . LEU A 1 300 ? -2.069 -17.054 0.619 1.00 88.94 300 LEU A O 1
ATOM 2383 N N . GLU A 1 301 ? -0.623 -18.592 1.391 1.00 87.19 301 GLU A N 1
ATOM 2384 C CA . GLU A 1 301 ? -1.404 -18.936 2.576 1.00 87.19 301 GLU A CA 1
ATOM 2385 C C . GLU A 1 301 ? -1.235 -17.844 3.636 1.00 87.19 301 GLU A C 1
ATOM 2387 O O . GLU A 1 301 ? -0.123 -17.377 3.905 1.00 87.19 301 GLU A O 1
ATOM 2392 N N . HIS A 1 302 ? -2.339 -17.421 4.244 1.00 86.94 302 HIS A N 1
ATOM 2393 C CA . HIS A 1 302 ? -2.309 -16.417 5.297 1.00 86.94 302 HIS A CA 1
ATOM 2394 C C . HIS A 1 302 ? -2.028 -17.098 6.635 1.00 86.94 302 HIS A C 1
ATOM 2396 O O . HIS A 1 302 ? -2.719 -18.029 7.044 1.00 86.94 302 HIS A O 1
ATOM 2402 N N . SER A 1 303 ? -1.038 -16.604 7.376 1.00 71.69 303 SER A N 1
ATOM 2403 C CA . SER A 1 303 ? -0.626 -17.164 8.673 1.00 71.69 303 SER A CA 1
ATOM 2404 C C . SER A 1 303 ? -1.596 -16.848 9.830 1.00 71.69 303 SER A C 1
ATOM 2406 O O . SER A 1 303 ? -1.236 -16.985 10.997 1.00 71.69 303 SER A O 1
ATOM 2408 N N . GLY A 1 304 ? -2.822 -16.413 9.519 1.00 61.44 304 GLY A N 1
ATOM 2409 C CA . GLY A 1 304 ? -3.827 -15.941 10.471 1.00 61.44 304 GLY A CA 1
ATOM 2410 C C . GLY A 1 304 ? -3.731 -14.440 10.770 1.00 61.44 304 GLY A C 1
ATOM 2411 O O . GLY A 1 304 ? -2.662 -13.839 10.681 1.00 61.44 304 GLY A O 1
ATOM 2412 N N . ARG A 1 305 ? -4.879 -13.839 11.127 1.00 60.69 305 ARG A N 1
ATOM 2413 C CA . ARG A 1 305 ? -5.049 -12.398 11.392 1.00 60.69 305 ARG A CA 1
ATOM 2414 C C . ARG A 1 305 ? -4.227 -11.951 12.604 1.00 60.69 305 ARG A C 1
ATOM 2416 O O . ARG A 1 305 ? -4.661 -12.098 13.748 1.00 60.69 305 ARG A O 1
ATOM 2423 N N . GLN A 1 306 ? -3.048 -11.395 12.348 1.00 60.25 306 GLN A N 1
ATOM 2424 C CA . GLN A 1 306 ? -2.205 -10.748 13.349 1.00 60.25 306 GLN A CA 1
ATOM 2425 C C . GLN A 1 306 ? -3.000 -9.675 14.109 1.00 60.25 306 GLN A C 1
ATOM 2427 O O . GLN A 1 306 ? -3.847 -8.976 13.547 1.00 60.25 306 GLN A O 1
ATOM 2432 N N . ARG A 1 307 ? -2.729 -9.542 15.412 1.00 63.28 307 ARG A N 1
ATOM 2433 C CA . ARG A 1 307 ? -3.342 -8.501 16.247 1.00 63.28 307 ARG A CA 1
ATOM 2434 C C . ARG A 1 307 ? -2.816 -7.139 15.802 1.00 63.28 307 ARG A C 1
ATOM 2436 O O . ARG A 1 307 ? -1.602 -6.949 15.744 1.00 63.28 307 ARG A O 1
ATOM 2443 N N . ARG A 1 308 ? -3.706 -6.174 15.557 1.00 65.19 308 ARG A N 1
ATOM 2444 C CA . ARG A 1 308 ? -3.290 -4.773 15.433 1.00 65.19 308 ARG A CA 1
ATOM 2445 C C . ARG A 1 308 ? -2.628 -4.326 16.733 1.00 65.19 308 ARG A C 1
ATOM 2447 O O . ARG A 1 308 ? -3.073 -4.685 17.827 1.00 65.19 308 ARG A O 1
ATOM 2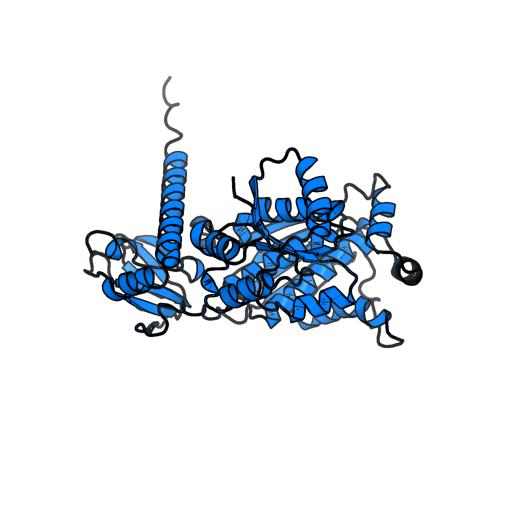454 N N . GLY A 1 309 ? -1.585 -3.508 16.602 1.00 69.81 309 GLY A N 1
ATOM 2455 C CA . GLY A 1 309 ? -1.033 -2.774 17.734 1.00 69.81 309 GLY A CA 1
ATOM 2456 C C . GLY A 1 309 ? -2.130 -1.933 18.387 1.00 69.81 309 GLY A C 1
ATOM 2457 O O . GLY A 1 309 ? -2.904 -1.271 17.696 1.00 69.81 309 GLY A O 1
ATOM 2458 N N . ILE A 1 310 ? -2.224 -1.993 19.714 1.00 79.06 310 ILE A N 1
ATOM 2459 C CA . ILE A 1 310 ? -3.169 -1.165 20.468 1.00 79.06 310 ILE A CA 1
ATOM 2460 C C . ILE A 1 310 ? -2.653 0.282 20.427 1.00 79.06 310 ILE A C 1
ATOM 2462 O O . ILE A 1 310 ? -1.470 0.479 20.721 1.00 79.06 310 ILE A O 1
ATOM 2466 N N . PRO A 1 311 ? -3.498 1.280 20.099 1.00 80.12 311 PRO A N 1
ATOM 2467 C CA . PRO A 1 311 ? -3.110 2.686 20.092 1.00 80.12 311 PRO A CA 1
ATOM 2468 C C . PRO A 1 311 ? -2.443 3.085 21.401 1.00 80.12 311 PRO A C 1
ATOM 2470 O O . PRO A 1 311 ? -2.922 2.698 22.472 1.00 80.12 311 PRO A O 1
ATOM 2473 N N . VAL A 1 312 ? -1.382 3.894 21.337 1.00 82.81 312 VAL A N 1
ATOM 2474 C CA . VAL A 1 312 ? -0.597 4.264 22.531 1.00 82.81 312 VAL A CA 1
ATOM 2475 C C . VAL A 1 312 ? -1.466 4.873 23.639 1.00 82.81 312 VAL A C 1
ATOM 2477 O O . VAL A 1 312 ? -1.226 4.634 24.824 1.00 82.81 312 VAL A O 1
ATOM 2480 N N . GLY A 1 313 ? -2.520 5.607 23.265 1.00 83.44 313 GLY A N 1
ATOM 2481 C CA . GLY A 1 313 ? -3.480 6.183 24.204 1.00 83.44 313 GLY A CA 1
ATOM 2482 C C . GLY A 1 313 ? -4.312 5.156 24.983 1.00 83.44 313 GLY A C 1
ATOM 2483 O O . GLY A 1 313 ? -4.763 5.471 26.078 1.00 83.44 313 GLY A O 1
ATOM 2484 N N . PHE A 1 314 ? -4.485 3.935 24.466 1.00 86.06 314 PHE A N 1
ATOM 2485 C CA . PHE A 1 314 ? -5.380 2.910 25.022 1.00 86.06 314 PHE A CA 1
ATOM 2486 C C . PHE A 1 314 ? -4.655 1.652 25.529 1.00 86.06 314 PHE A C 1
ATOM 2488 O O . PHE A 1 314 ? -5.299 0.664 25.870 1.00 86.06 314 PHE A O 1
ATOM 2495 N N . VAL A 1 315 ? -3.319 1.649 25.602 1.00 85.44 315 VAL A N 1
ATOM 2496 C CA . VAL A 1 315 ? -2.527 0.458 25.992 1.00 85.44 315 VAL A CA 1
ATOM 2497 C C . VAL A 1 315 ? -2.883 -0.071 27.389 1.00 85.44 315 VAL A C 1
ATOM 2499 O O . VAL A 1 315 ? -2.806 -1.283 27.619 1.00 85.44 315 VAL A O 1
ATOM 2502 N N . ASN A 1 316 ? -3.275 0.833 28.292 1.00 88.50 316 ASN A N 1
ATOM 2503 C CA . ASN A 1 316 ? -3.615 0.542 29.688 1.00 88.50 316 ASN A CA 1
ATOM 2504 C C . ASN A 1 316 ? -5.113 0.288 29.916 1.00 88.50 316 ASN A C 1
ATOM 2506 O O . ASN A 1 316 ? -5.513 0.029 31.049 1.00 88.50 316 ASN A O 1
ATOM 2510 N N . GLU A 1 317 ? -5.934 0.383 28.872 1.00 93.12 317 GLU A N 1
ATOM 2511 C CA . GLU A 1 317 ? -7.366 0.105 28.966 1.00 93.12 317 GLU A CA 1
ATOM 2512 C C . GLU A 1 317 ? -7.632 -1.409 29.044 1.00 93.12 317 GLU A C 1
ATOM 2514 O O . GLU A 1 317 ? -6.782 -2.242 28.702 1.00 93.12 317 GLU A O 1
ATOM 2519 N N . GLU A 1 318 ? -8.827 -1.776 29.510 1.00 94.56 318 GLU A N 1
ATOM 2520 C CA . GLU A 1 318 ? -9.228 -3.169 29.722 1.00 94.56 318 GLU A CA 1
ATOM 2521 C C . GLU A 1 318 ? -9.243 -3.952 28.397 1.00 94.56 318 GLU A C 1
ATOM 2523 O O . GLU A 1 318 ? -9.892 -3.560 27.424 1.00 94.56 318 GLU A O 1
ATOM 2528 N N . LYS A 1 319 ? -8.545 -5.094 28.361 1.00 95.12 319 LYS A N 1
ATOM 2529 C CA . LYS A 1 319 ? -8.467 -5.985 27.195 1.00 95.12 319 LYS A CA 1
ATOM 2530 C C . LYS A 1 319 ? -9.402 -7.170 27.398 1.00 95.12 319 LYS A C 1
ATOM 2532 O O . LYS A 1 319 ? -9.216 -7.948 28.329 1.00 95.12 319 LYS A O 1
ATOM 2537 N N . LEU A 1 320 ? -10.367 -7.334 26.504 1.00 95.62 320 LEU A N 1
ATOM 2538 C CA . LEU A 1 320 ? -11.359 -8.402 26.542 1.00 95.62 320 LEU A CA 1
ATOM 2539 C C . LEU A 1 320 ? -11.101 -9.391 25.410 1.00 95.62 320 LEU A C 1
ATOM 2541 O O . LEU A 1 320 ? -11.106 -9.014 24.238 1.00 95.62 320 LEU A O 1
ATOM 2545 N N . SER A 1 321 ? -10.879 -10.653 25.769 1.00 94.75 321 SER A N 1
ATOM 2546 C CA . SER A 1 321 ? -10.758 -11.749 24.804 1.00 94.75 321 SER A CA 1
ATOM 2547 C C . SER A 1 321 ? -12.084 -12.492 24.712 1.00 94.75 321 SER A C 1
ATOM 2549 O O . SER A 1 321 ? -12.667 -12.838 25.738 1.00 94.75 321 SER A O 1
ATOM 2551 N N . PHE A 1 322 ? -12.540 -12.739 23.491 1.00 94.06 322 PHE A N 1
ATOM 2552 C CA . PHE A 1 322 ? -13.795 -13.419 23.206 1.00 94.06 322 PHE A CA 1
ATOM 2553 C C . PHE A 1 322 ? -13.535 -14.648 22.340 1.00 94.06 322 PHE A C 1
ATOM 2555 O O . PHE A 1 322 ? -12.895 -14.543 21.296 1.00 94.06 322 PHE A O 1
ATOM 2562 N N . ALA A 1 323 ? -14.070 -15.799 22.739 1.00 94.25 323 ALA A N 1
ATOM 2563 C CA . ALA A 1 323 ? -14.137 -16.984 21.891 1.00 94.25 323 ALA A CA 1
ATOM 2564 C C . ALA A 1 323 ? -15.195 -16.803 20.787 1.00 94.25 323 ALA A C 1
ATOM 2566 O O . ALA A 1 323 ? -16.072 -15.940 20.884 1.00 94.25 323 ALA A O 1
ATOM 2567 N N . SER A 1 324 ? -15.138 -17.628 19.739 1.00 93.38 324 SER A N 1
ATOM 2568 C CA . SER A 1 324 ? -16.173 -17.640 18.694 1.00 93.38 324 SER A CA 1
ATOM 2569 C C . SER A 1 324 ? -17.561 -17.947 19.284 1.00 93.38 324 SER A C 1
ATOM 2571 O O . SER A 1 324 ? -17.698 -18.746 20.210 1.00 93.38 324 SER A O 1
ATOM 2573 N N . GLY A 1 325 ? -18.590 -17.278 18.763 1.00 94.06 325 GLY A N 1
ATOM 2574 C CA . GLY A 1 325 ? -19.992 -17.420 19.156 1.00 94.06 325 GLY A CA 1
ATOM 2575 C C . GLY A 1 325 ? -20.422 -16.598 20.375 1.00 94.06 325 GLY A C 1
ATOM 2576 O O . GLY A 1 325 ? -21.601 -16.614 20.728 1.00 94.06 325 GLY A O 1
ATOM 2577 N N . GLN A 1 326 ? -19.516 -15.870 21.030 1.00 96.88 326 GLN A N 1
ATOM 2578 C CA . GLN A 1 326 ? -19.853 -15.084 22.218 1.00 96.88 326 GLN A CA 1
ATOM 2579 C C . GLN A 1 326 ? -20.552 -13.766 21.865 1.00 96.88 326 GLN A C 1
ATOM 2581 O O . GLN A 1 326 ? -20.272 -13.125 20.854 1.00 96.88 326 GLN A O 1
ATOM 2586 N N . VAL A 1 327 ? -21.478 -13.339 22.725 1.00 96.31 327 VAL A N 1
ATOM 2587 C CA . VAL A 1 327 ? -22.119 -12.024 22.613 1.00 96.31 327 VAL A CA 1
ATOM 2588 C C . VAL A 1 327 ? -21.199 -10.982 23.237 1.00 96.31 327 VAL A C 1
ATOM 2590 O O . VAL A 1 327 ? -20.866 -11.092 24.414 1.00 96.31 327 VAL A O 1
ATOM 2593 N N . VAL A 1 328 ? -20.816 -9.968 22.460 1.00 96.38 328 VAL A N 1
ATOM 2594 C CA . VAL A 1 328 ? -20.018 -8.836 22.956 1.00 96.38 328 VAL A CA 1
ATOM 2595 C C . VAL A 1 328 ? -20.917 -7.854 23.707 1.00 96.38 328 VAL A C 1
ATOM 2597 O O . VAL A 1 328 ? -20.608 -7.468 24.828 1.00 96.38 328 VAL A O 1
ATOM 2600 N N . PHE A 1 329 ? -22.044 -7.475 23.099 1.00 95.56 329 PHE A N 1
ATOM 2601 C CA . PHE A 1 329 ? -23.119 -6.700 23.727 1.00 95.56 329 PHE A CA 1
ATOM 2602 C C . PHE A 1 329 ? -24.443 -6.920 22.987 1.00 95.56 329 PHE A C 1
ATOM 2604 O O . PHE A 1 329 ? -24.468 -7.314 21.812 1.00 95.56 329 PHE A O 1
ATOM 2611 N N . LYS A 1 330 ? -25.557 -6.674 23.677 1.00 95.31 330 LYS A N 1
ATOM 2612 C CA . LYS A 1 330 ? -26.915 -6.847 23.146 1.00 95.31 330 LYS A CA 1
ATOM 2613 C C . LYS A 1 330 ? -27.469 -5.543 22.577 1.00 95.31 330 LYS A C 1
ATOM 2615 O O . LYS A 1 330 ? -27.069 -4.451 22.970 1.00 95.31 330 LYS A O 1
ATOM 2620 N N . GLU A 1 331 ? -28.424 -5.664 21.657 1.00 93.00 331 GLU A N 1
ATOM 2621 C CA . GLU A 1 331 ? -29.206 -4.519 21.188 1.00 93.00 331 GLU A CA 1
ATOM 2622 C C . GLU A 1 331 ? -29.962 -3.882 22.367 1.00 93.00 331 GLU A C 1
ATOM 2624 O O . GLU A 1 331 ? -30.435 -4.588 23.258 1.00 93.00 331 GLU A O 1
ATOM 2629 N N . ASN A 1 332 ? -30.061 -2.550 22.377 1.00 90.44 332 ASN A N 1
ATOM 2630 C CA . ASN A 1 332 ? -30.668 -1.726 23.428 1.00 90.44 332 ASN A CA 1
ATOM 2631 C C . ASN A 1 332 ? -29.992 -1.774 24.809 1.00 90.44 332 ASN A C 1
ATOM 2633 O O . ASN A 1 332 ? -30.462 -1.097 25.726 1.00 90.44 332 ASN A O 1
ATOM 2637 N N . GLU A 1 333 ? -28.884 -2.503 24.962 1.00 93.38 333 GLU A N 1
ATOM 2638 C CA . GLU A 1 333 ? -28.075 -2.481 26.180 1.00 93.38 333 GLU A CA 1
ATOM 2639 C C . GLU A 1 333 ? -27.538 -1.067 26.440 1.00 93.38 333 GLU A C 1
ATOM 2641 O O . GLU A 1 333 ? -27.100 -0.375 25.512 1.00 93.38 333 GLU A O 1
ATOM 2646 N N . GLU A 1 334 ? -27.594 -0.627 27.697 1.00 91.69 334 GLU A N 1
ATOM 2647 C CA . GLU A 1 334 ? -27.068 0.674 28.095 1.00 91.69 334 GLU A CA 1
ATOM 2648 C C . GLU A 1 334 ? -25.548 0.599 28.247 1.00 91.69 334 GLU A C 1
ATOM 2650 O O . GLU A 1 334 ? -25.017 -0.226 28.989 1.00 91.69 334 GLU A O 1
ATOM 2655 N N . SER A 1 335 ? -24.829 1.435 27.503 1.00 89.06 335 SER A N 1
ATOM 2656 C CA . SER A 1 335 ? -23.376 1.486 27.544 1.00 89.06 335 SER A CA 1
ATOM 2657 C C . SER A 1 335 ? -22.833 2.775 26.934 1.00 89.06 335 SER A C 1
ATOM 2659 O O . SER A 1 335 ? -23.132 3.133 25.790 1.00 89.06 335 SER A O 1
ATOM 2661 N N . ASP A 1 336 ? -21.941 3.411 27.681 1.00 85.81 336 ASP A N 1
ATOM 2662 C CA . ASP A 1 336 ? -21.126 4.563 27.296 1.00 85.81 336 ASP A CA 1
ATOM 2663 C C . ASP A 1 336 ? -19.704 4.161 26.855 1.00 85.81 336 ASP A C 1
ATOM 2665 O O . ASP A 1 336 ? -18.810 5.002 26.780 1.00 85.81 336 ASP A O 1
ATOM 2669 N N . HIS A 1 337 ? -19.477 2.870 26.591 1.00 91.19 337 HIS A N 1
ATOM 2670 C CA . HIS A 1 337 ? -18.171 2.346 26.207 1.00 91.19 337 HIS A CA 1
ATOM 2671 C C . HIS A 1 337 ? -18.049 2.182 24.692 1.00 91.19 337 HIS A C 1
ATOM 2673 O O . HIS A 1 337 ? -18.960 1.687 24.018 1.00 91.19 337 HIS A O 1
ATOM 2679 N N . LEU A 1 338 ? -16.874 2.522 24.179 1.00 90.75 338 LEU A N 1
ATOM 2680 C CA . LEU A 1 338 ? -16.412 2.212 22.833 1.00 90.75 338 LEU A CA 1
ATOM 2681 C C . LEU A 1 338 ? -15.450 1.025 22.910 1.00 90.75 338 LEU A C 1
ATOM 2683 O O . LEU A 1 338 ? -14.740 0.876 23.904 1.00 90.75 338 LEU A O 1
ATOM 2687 N N . PHE A 1 339 ? -15.382 0.202 21.868 1.00 92.44 339 PHE A N 1
ATOM 2688 C CA . PHE A 1 339 ? -14.342 -0.821 21.776 1.00 92.44 339 PHE A CA 1
ATOM 2689 C C . PHE A 1 339 ? -13.438 -0.561 20.583 1.00 92.44 339 PHE A C 1
ATOM 2691 O O . PHE A 1 339 ? -13.932 -0.355 19.476 1.00 92.44 339 PHE A O 1
ATOM 2698 N N . PHE A 1 340 ? -12.125 -0.615 20.799 1.00 89.25 340 PHE A N 1
ATOM 2699 C CA . PHE A 1 340 ? -11.146 -0.722 19.722 1.00 89.25 340 PHE A CA 1
ATOM 2700 C C . PHE A 1 340 ? -10.967 -2.193 19.332 1.00 89.25 340 PHE A C 1
ATOM 2702 O O . PHE A 1 340 ? -10.788 -3.057 20.197 1.00 89.25 340 PHE A O 1
ATOM 2709 N N . ILE A 1 341 ? -11.015 -2.475 18.032 1.00 87.12 341 ILE A N 1
ATOM 2710 C CA . ILE A 1 341 ? -10.970 -3.827 17.477 1.00 87.12 341 ILE A CA 1
ATOM 2711 C C . ILE A 1 341 ? -9.514 -4.207 17.193 1.00 87.12 341 ILE A C 1
ATOM 2713 O O . ILE A 1 341 ? -8.978 -3.918 16.124 1.00 87.12 341 ILE A O 1
ATOM 2717 N N . ALA A 1 342 ? -8.863 -4.869 18.152 1.00 84.00 342 ALA A N 1
ATOM 2718 C CA . ALA A 1 342 ? -7.472 -5.294 17.998 1.00 84.00 342 ALA A CA 1
ATOM 2719 C C . ALA A 1 342 ? -7.345 -6.553 17.122 1.00 84.00 342 ALA A C 1
ATOM 2721 O O . ALA A 1 342 ? -6.417 -6.660 16.321 1.00 84.00 342 ALA A O 1
ATOM 2722 N N . SER A 1 343 ? -8.271 -7.506 17.255 1.00 84.19 343 SER A N 1
ATOM 2723 C CA . SER A 1 343 ? -8.367 -8.686 16.385 1.00 84.19 343 SER A CA 1
ATOM 2724 C C . SER A 1 343 ? -9.768 -9.295 16.406 1.00 84.19 343 SER A C 1
ATOM 2726 O O . SER A 1 343 ? -10.606 -8.932 17.234 1.0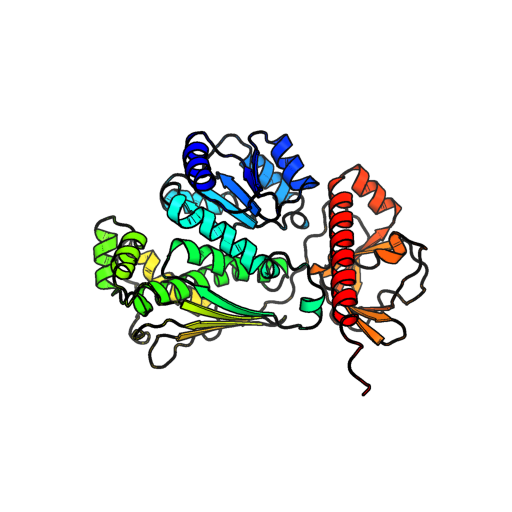0 84.19 343 SER A O 1
ATOM 2728 N N . GLY A 1 344 ? -9.998 -10.267 15.525 1.00 83.06 344 GLY A N 1
ATOM 2729 C CA . GLY A 1 344 ? -11.234 -11.043 15.454 1.00 83.06 344 GLY A CA 1
ATOM 2730 C C . GLY A 1 344 ? -12.200 -10.556 14.386 1.00 83.06 344 GLY A C 1
ATOM 2731 O O . GLY A 1 344 ? -11.889 -9.682 13.575 1.00 83.06 344 GLY A O 1
ATOM 2732 N N . ARG A 1 345 ? -13.380 -11.167 14.378 1.00 84.25 345 ARG A N 1
ATOM 2733 C CA . ARG A 1 345 ? -14.445 -10.895 13.417 1.00 84.25 345 ARG A CA 1
ATOM 2734 C C . ARG A 1 345 ? -15.771 -10.903 14.150 1.00 84.25 345 ARG A C 1
ATOM 2736 O O . ARG A 1 345 ? -16.019 -11.819 14.934 1.00 84.25 345 ARG A O 1
ATOM 2743 N N . TYR A 1 346 ? -16.601 -9.897 13.903 1.00 89.31 346 TYR A N 1
ATOM 2744 C CA . TYR A 1 346 ? -17.793 -9.652 14.704 1.00 89.31 346 TYR A CA 1
ATOM 2745 C C . TYR A 1 346 ? -19.015 -9.446 13.813 1.00 89.31 346 TYR A C 1
ATOM 2747 O O . TYR A 1 346 ? -19.051 -8.522 13.006 1.00 89.31 346 TYR A O 1
ATOM 2755 N N . GLY A 1 347 ? -20.028 -10.292 13.959 1.00 90.56 347 GLY A N 1
ATOM 2756 C CA . GLY A 1 347 ? -21.303 -10.140 13.266 1.00 90.56 347 GLY A CA 1
ATOM 2757 C C . GLY A 1 347 ? -22.168 -9.083 13.950 1.00 90.56 347 GLY A C 1
ATOM 2758 O O . GLY A 1 347 ? -22.279 -9.074 15.178 1.00 90.56 347 GLY A O 1
ATOM 2759 N N . VAL A 1 348 ? -22.789 -8.205 13.160 1.00 91.31 348 VAL A N 1
ATOM 2760 C CA . VAL A 1 348 ? -23.695 -7.150 13.635 1.00 91.31 348 VAL A CA 1
ATOM 2761 C C . VAL A 1 348 ? -25.127 -7.505 13.252 1.00 91.31 348 VAL A C 1
ATOM 2763 O O . VAL A 1 348 ? -25.422 -7.745 12.079 1.00 91.31 348 VAL A O 1
ATOM 2766 N N . PHE A 1 349 ? -26.024 -7.517 14.236 1.00 89.19 349 PHE A N 1
ATOM 2767 C CA . PHE A 1 349 ? -27.416 -7.936 14.088 1.00 89.19 349 PHE A CA 1
ATOM 2768 C C . PHE A 1 349 ? -28.359 -6.872 14.641 1.00 89.19 349 PHE A C 1
ATOM 2770 O O . PHE A 1 349 ? -28.191 -6.434 15.776 1.00 89.19 349 PHE A O 1
ATOM 2777 N N . ARG A 1 350 ? -29.373 -6.487 13.871 1.00 88.25 350 ARG A N 1
ATOM 2778 C CA . ARG A 1 350 ? -30.429 -5.566 14.306 1.00 88.25 350 ARG A CA 1
ATOM 2779 C C . ARG A 1 350 ? -31.780 -6.204 14.034 1.00 88.25 350 ARG A C 1
ATOM 2781 O O . ARG A 1 350 ? -32.006 -6.653 12.912 1.00 88.25 350 ARG A O 1
ATOM 2788 N N . ASN A 1 351 ? -32.660 -6.253 15.034 1.00 88.88 351 ASN A N 1
ATOM 2789 C CA . ASN A 1 351 ? -33.918 -7.012 14.948 1.00 88.88 3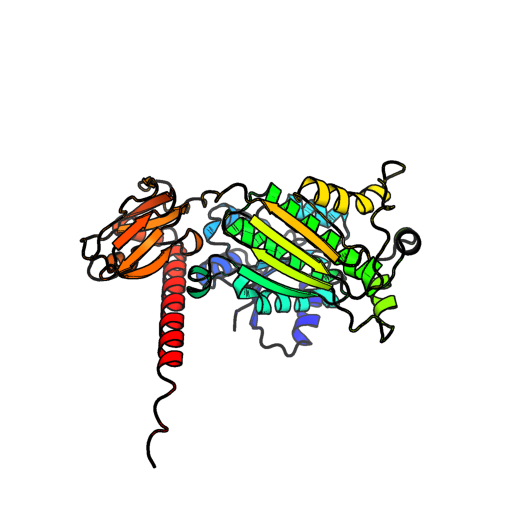51 ASN A CA 1
ATOM 2790 C C . ASN A 1 351 ? -33.688 -8.461 14.460 1.00 88.88 351 ASN A C 1
ATOM 2792 O O . ASN A 1 351 ? -34.399 -8.946 13.588 1.00 88.88 351 ASN A O 1
ATOM 2796 N N . ASP A 1 352 ? -32.616 -9.102 14.940 1.00 87.06 352 ASP A N 1
ATOM 2797 C CA . ASP A 1 352 ? -32.138 -10.436 14.530 1.00 87.06 352 ASP A CA 1
ATOM 2798 C C . ASP A 1 352 ? -31.764 -10.632 13.051 1.00 87.06 352 ASP A C 1
ATOM 2800 O O . ASP A 1 352 ? -31.295 -11.703 12.663 1.00 87.06 352 ASP A O 1
ATOM 2804 N N . HIS A 1 353 ? -31.822 -9.580 12.240 1.00 87.62 353 HIS A N 1
ATOM 2805 C CA . HIS A 1 353 ? -31.278 -9.585 10.890 1.00 87.62 353 HIS A CA 1
ATOM 2806 C C . HIS A 1 353 ? -29.812 -9.158 10.901 1.00 87.62 353 HIS A C 1
ATOM 2808 O O . HIS A 1 353 ? -29.438 -8.162 11.524 1.00 87.62 353 HIS A O 1
ATOM 2814 N N . ARG A 1 354 ? -28.963 -9.905 10.189 1.00 86.56 354 ARG A N 1
ATOM 2815 C CA . ARG A 1 354 ? -27.553 -9.545 10.003 1.00 86.56 354 ARG A CA 1
ATOM 2816 C C . ARG A 1 354 ? -27.470 -8.296 9.128 1.00 86.56 354 ARG A C 1
ATOM 2818 O O . ARG A 1 354 ? -27.923 -8.314 7.988 1.00 86.56 354 ARG A O 1
ATOM 2825 N N . VAL A 1 355 ? -26.886 -7.230 9.665 1.00 84.31 355 VAL A N 1
ATOM 2826 C CA . VAL A 1 355 ? -26.731 -5.936 8.974 1.00 84.31 355 VAL A CA 1
ATOM 2827 C C . VAL A 1 355 ? -25.293 -5.665 8.539 1.00 84.31 355 VAL A C 1
ATOM 2829 O O . VAL A 1 355 ? -25.061 -4.760 7.745 1.00 84.31 355 VAL A O 1
ATOM 2832 N N . GLY A 1 356 ? -24.323 -6.442 9.029 1.00 80.56 356 GLY A N 1
ATOM 2833 C CA . GLY A 1 356 ? -22.929 -6.307 8.617 1.00 80.56 356 GLY A CA 1
ATOM 2834 C C . GLY A 1 356 ? -21.953 -7.155 9.427 1.00 80.56 356 GLY A C 1
ATOM 2835 O O . GLY A 1 356 ? -22.345 -7.944 10.290 1.00 80.56 356 GLY A O 1
ATOM 2836 N N . THR A 1 357 ? -20.670 -6.954 9.137 1.00 81.19 357 THR A N 1
ATOM 2837 C CA . THR A 1 357 ? -19.525 -7.541 9.843 1.00 81.19 357 THR A CA 1
ATOM 2838 C C . THR A 1 357 ? -18.590 -6.416 10.261 1.00 81.19 357 THR A C 1
ATOM 2840 O O . THR A 1 357 ? -18.416 -5.477 9.494 1.00 81.19 357 THR A O 1
ATOM 2843 N N . LEU A 1 358 ? -17.958 -6.541 11.424 1.00 82.62 358 LEU A N 1
ATOM 2844 C CA . LEU A 1 358 ? -16.882 -5.668 11.876 1.00 82.62 358 LEU A CA 1
ATOM 2845 C C . LEU A 1 358 ? -15.579 -6.459 12.021 1.00 82.62 358 LEU A C 1
ATOM 2847 O O . LEU A 1 358 ? -15.569 -7.625 12.431 1.00 82.62 358 LEU A O 1
ATOM 2851 N N . THR A 1 359 ? -14.475 -5.808 11.684 1.00 77.62 359 THR A N 1
ATOM 2852 C CA . THR A 1 359 ? -13.109 -6.344 11.648 1.00 77.62 359 THR A CA 1
ATOM 2853 C C . THR A 1 359 ? -12.124 -5.287 12.169 1.00 77.62 359 THR A C 1
ATOM 2855 O O . THR A 1 359 ? -12.523 -4.147 12.407 1.00 77.62 359 THR A O 1
ATOM 2858 N N . PRO A 1 360 ? -10.821 -5.591 12.328 1.00 77.69 360 PRO A N 1
ATOM 2859 C CA . PRO A 1 360 ? -9.835 -4.575 12.702 1.00 77.69 360 PRO A CA 1
ATOM 2860 C C . PRO A 1 360 ? -9.773 -3.373 11.745 1.00 77.69 360 PRO A C 1
ATOM 2862 O O . PRO A 1 360 ? -9.349 -2.297 12.166 1.00 77.69 360 PRO A O 1
ATOM 2865 N N . ALA A 1 361 ? -10.219 -3.522 10.490 1.00 70.06 361 ALA A N 1
ATOM 2866 C CA . ALA A 1 361 ? -10.312 -2.427 9.523 1.00 70.06 361 ALA A CA 1
ATOM 2867 C C . ALA A 1 361 ? -11.367 -1.368 9.903 1.00 70.06 361 ALA A C 1
ATOM 2869 O O . ALA A 1 361 ? -11.191 -0.201 9.569 1.00 70.06 361 ALA A O 1
ATOM 2870 N N . ASP A 1 362 ? -12.404 -1.737 10.665 1.00 75.75 362 ASP A N 1
ATOM 2871 C CA . ASP A 1 362 ? -13.430 -0.807 11.162 1.00 75.75 362 ASP A CA 1
ATOM 2872 C C . ASP A 1 362 ? -12.951 0.039 12.344 1.00 75.75 362 ASP A C 1
ATOM 2874 O O . ASP A 1 362 ? -13.555 1.070 12.652 1.00 75.75 362 ASP A O 1
ATOM 2878 N N . ILE A 1 363 ? -11.846 -0.385 12.972 1.00 78.19 363 ILE A N 1
ATOM 2879 C CA . ILE A 1 363 ? -11.112 0.272 14.064 1.00 78.19 363 ILE A CA 1
ATOM 2880 C C . ILE A 1 363 ? -11.885 0.304 15.378 1.00 78.19 363 ILE A C 1
ATOM 2882 O O . ILE A 1 363 ? -11.371 -0.150 16.399 1.00 78.19 363 ILE A O 1
ATOM 2886 N N . PHE A 1 364 ? -13.113 0.807 15.358 1.00 86.06 364 PHE A N 1
ATOM 2887 C CA . PHE A 1 364 ? -13.973 0.961 16.517 1.00 86.06 364 PHE A CA 1
ATOM 2888 C C . PHE A 1 364 ? -15.334 0.298 16.301 1.00 86.06 364 PHE A C 1
ATOM 2890 O O . PHE A 1 364 ? -15.872 0.296 15.194 1.00 86.06 364 PHE A O 1
ATOM 2897 N N . MET A 1 365 ? -15.919 -0.201 17.390 1.00 88.69 365 MET A N 1
ATOM 2898 C CA . MET A 1 365 ? -17.323 -0.604 17.447 1.00 88.69 365 MET A CA 1
ATOM 2899 C C . MET A 1 365 ? -18.039 0.001 18.649 1.00 88.69 365 MET A C 1
ATOM 2901 O O . MET A 1 365 ? -17.455 0.197 19.719 1.00 88.69 365 MET A O 1
ATOM 2905 N N . GLY A 1 366 ? -19.340 0.232 18.488 1.00 87.00 366 GLY A N 1
ATOM 2906 C CA . GLY A 1 366 ? -20.164 0.795 19.551 1.00 87.00 366 GLY A CA 1
ATOM 2907 C C . GLY A 1 366 ? -20.054 2.316 19.659 1.00 87.00 366 GLY A C 1
ATOM 2908 O O . GLY A 1 366 ? -20.478 2.897 20.656 1.00 87.00 366 GLY A O 1
ATOM 2909 N N . GLU A 1 367 ? -19.526 2.964 18.620 1.00 84.44 367 GLU A N 1
ATOM 2910 C CA . GLU A 1 367 ? -19.356 4.409 18.509 1.00 84.44 367 GLU A CA 1
ATOM 2911 C C . GLU A 1 367 ? -20.687 5.155 18.625 1.00 84.44 367 GLU A C 1
ATOM 2913 O O . GLU A 1 367 ? -20.745 6.240 19.197 1.00 84.44 367 GLU A O 1
ATOM 2918 N N . MET A 1 368 ? -21.780 4.549 18.151 1.00 78.19 368 MET A N 1
ATOM 2919 C CA . MET A 1 368 ? -23.098 5.177 18.202 1.00 78.19 368 MET A CA 1
ATOM 2920 C C . MET A 1 368 ? -23.606 5.334 19.631 1.00 78.19 368 MET A C 1
ATOM 2922 O O . MET A 1 368 ? -24.051 6.418 19.988 1.00 78.19 368 MET A O 1
ATOM 2926 N N . SER A 1 369 ? -23.534 4.293 20.466 1.00 79.69 369 SER A N 1
ATOM 2927 C CA . SER A 1 369 ? -24.007 4.412 21.852 1.00 79.69 369 SER A CA 1
ATOM 2928 C C . SER A 1 369 ? -23.091 5.325 22.665 1.00 79.69 369 SER A C 1
ATOM 2930 O O . SER A 1 369 ? -23.572 6.125 23.459 1.00 79.69 369 SER A O 1
ATOM 2932 N N . PHE A 1 370 ? -21.785 5.261 22.402 1.00 81.19 370 PHE A N 1
ATOM 2933 C CA . PHE A 1 370 ? -20.771 6.111 23.013 1.00 81.19 370 PHE A CA 1
ATOM 2934 C C . PHE A 1 370 ? -21.012 7.616 22.759 1.00 81.19 370 PHE A C 1
ATOM 2936 O O . PHE A 1 370 ? -20.898 8.435 23.679 1.00 81.19 370 PHE A O 1
ATOM 2943 N N . LEU A 1 371 ? -21.361 7.984 21.518 1.00 77.69 371 LEU A N 1
ATOM 2944 C CA . LEU A 1 371 ? -21.596 9.376 21.108 1.00 77.69 371 LEU A CA 1
ATOM 2945 C C . LEU A 1 371 ? -23.030 9.863 21.353 1.00 77.69 371 LEU A C 1
ATOM 2947 O O . LEU A 1 371 ? -23.223 11.051 21.599 1.00 77.69 371 LEU A O 1
ATOM 2951 N N . MET A 1 372 ? -24.020 8.971 21.268 1.00 76.06 372 MET A N 1
ATOM 2952 C CA . MET A 1 372 ? -25.450 9.306 21.310 1.00 76.06 372 MET A CA 1
ATOM 2953 C C . MET A 1 372 ? -26.078 8.934 22.667 1.00 76.06 372 MET A C 1
ATOM 2955 O O . MET A 1 372 ? -25.465 9.109 23.714 1.00 76.06 372 MET A O 1
ATOM 2959 N N . ASN A 1 373 ? -27.320 8.434 22.668 1.00 69.31 373 ASN A N 1
ATOM 2960 C CA . ASN A 1 373 ? -28.170 8.199 23.843 1.00 69.31 373 ASN A CA 1
ATOM 2961 C C . ASN A 1 373 ? -27.785 6.955 24.678 1.00 69.31 373 ASN A C 1
ATOM 2963 O O . ASN A 1 373 ? -28.661 6.262 25.188 1.00 69.31 373 ASN A O 1
ATOM 2967 N N . HIS A 1 374 ? -26.495 6.606 24.736 1.00 81.75 374 HIS A N 1
ATOM 2968 C CA . HIS A 1 374 ? -25.941 5.521 25.560 1.00 81.75 374 HIS A CA 1
ATOM 2969 C C . HIS A 1 374 ? -26.615 4.146 25.381 1.00 81.75 374 HIS A C 1
ATOM 2971 O O . HIS A 1 374 ? -26.497 3.290 26.247 1.00 81.75 374 HIS A O 1
ATOM 2977 N N . ARG A 1 375 ? -27.292 3.883 24.254 1.00 87.56 375 ARG A N 1
ATOM 2978 C CA . ARG A 1 375 ? -27.911 2.582 23.946 1.00 87.56 375 ARG A CA 1
ATOM 2979 C C . ARG A 1 375 ? -27.332 1.958 22.689 1.00 87.56 375 ARG A C 1
ATOM 2981 O O . ARG A 1 375 ? -27.158 2.642 21.680 1.00 87.56 375 ARG A O 1
ATOM 2988 N N . ARG A 1 376 ? -27.040 0.657 22.744 1.00 90.69 376 ARG A N 1
ATOM 2989 C CA . ARG A 1 376 ? -26.551 -0.114 21.591 1.00 90.69 376 ARG A CA 1
ATOM 2990 C C . ARG A 1 376 ? -27.626 -0.191 20.504 1.00 90.69 376 ARG A C 1
ATOM 2992 O O . ARG A 1 376 ? -28.744 -0.621 20.765 1.00 90.69 376 ARG A O 1
ATOM 2999 N N . SER A 1 377 ? -27.275 0.196 19.280 1.00 88.06 377 SER A N 1
ATOM 3000 C CA . SER A 1 377 ? -28.176 0.188 18.114 1.00 88.06 377 SER A CA 1
ATOM 3001 C C . SER A 1 377 ? -28.343 -1.189 17.460 1.00 88.06 377 SER A C 1
ATOM 3003 O O . SER A 1 377 ? -29.204 -1.353 16.600 1.00 88.06 377 SER A O 1
ATOM 3005 N N . ALA A 1 378 ? -27.497 -2.151 17.833 1.00 90.69 378 ALA A N 1
ATOM 3006 C CA . ALA A 1 378 ? -27.462 -3.507 17.307 1.00 90.69 378 ALA A CA 1
ATOM 3007 C C . ALA A 1 378 ? -26.801 -4.449 18.328 1.00 90.69 378 ALA A C 1
ATOM 3009 O O . ALA A 1 378 ? -26.018 -4.011 19.176 1.00 90.69 378 ALA A O 1
ATOM 3010 N N . ARG A 1 379 ? -27.090 -5.747 18.220 1.00 95.00 379 ARG A N 1
ATOM 3011 C CA . ARG A 1 379 ? -26.366 -6.830 18.892 1.00 95.00 379 ARG A CA 1
ATOM 3012 C C . ARG A 1 379 ? -25.088 -7.140 18.119 1.00 95.00 379 ARG A C 1
ATOM 3014 O O . ARG A 1 379 ? -25.101 -7.187 16.890 1.00 95.00 379 ARG A O 1
ATOM 3021 N N . VAL A 1 380 ? -24.008 -7.421 18.841 1.00 95.56 380 VAL A N 1
ATOM 3022 C CA . VAL A 1 380 ? -22.732 -7.831 18.246 1.00 95.56 380 VAL A CA 1
ATOM 3023 C C . VAL A 1 380 ? -22.258 -9.146 18.850 1.00 95.56 380 VAL A C 1
ATOM 3025 O O . VAL A 1 380 ? -22.284 -9.324 20.069 1.00 95.56 380 VAL A O 1
ATOM 3028 N N . THR A 1 381 ? -21.820 -10.071 17.998 1.00 95.75 381 THR A N 1
ATOM 3029 C CA . THR A 1 381 ? -21.295 -11.386 18.401 1.00 95.75 381 THR A CA 1
ATOM 3030 C C . THR A 1 381 ? -19.973 -11.685 17.716 1.00 95.75 381 THR A C 1
ATOM 3032 O O . THR A 1 381 ? -19.796 -11.319 16.558 1.00 95.75 381 THR A O 1
ATOM 3035 N N . THR A 1 382 ? -19.060 -12.391 18.374 1.00 94.38 382 THR A N 1
ATOM 3036 C CA . THR A 1 382 ? -17.843 -12.905 17.737 1.00 94.38 382 THR A CA 1
ATOM 3037 C C . THR A 1 382 ? -18.167 -14.045 16.775 1.00 94.38 382 THR A C 1
ATOM 3039 O O . THR A 1 382 ? -18.779 -15.038 17.147 1.00 94.38 382 THR A O 1
ATOM 3042 N N . GLU A 1 383 ? -17.730 -13.926 15.526 1.00 89.12 383 GLU A N 1
ATOM 3043 C CA . GLU A 1 383 ? -17.728 -15.012 14.533 1.00 89.12 383 GLU A CA 1
ATOM 3044 C C . GLU A 1 383 ? -16.415 -15.810 14.625 1.00 89.12 383 GLU A C 1
ATOM 3046 O O . GLU A 1 383 ? -16.382 -17.020 14.411 1.00 89.12 383 GLU A O 1
ATOM 3051 N N . GLN A 1 384 ? -15.331 -15.139 15.015 1.00 84.75 384 GLN A N 1
ATOM 3052 C CA . GLN A 1 384 ? -14.004 -15.711 15.247 1.00 84.75 384 GLN A CA 1
ATOM 3053 C C . GLN A 1 384 ? -13.459 -15.209 16.587 1.00 84.75 384 GLN A C 1
ATOM 3055 O O . GLN A 1 384 ? -13.931 -14.186 17.090 1.00 84.75 384 GLN A O 1
ATOM 3060 N N . GLU A 1 385 ? -12.473 -15.912 17.155 1.00 87.19 385 GLU A N 1
ATOM 3061 C CA . GLU A 1 385 ? -11.791 -15.446 18.367 1.00 87.19 385 GLU A CA 1
ATOM 3062 C C . GLU A 1 385 ? -11.269 -14.018 18.165 1.00 87.19 385 GLU A C 1
ATOM 3064 O O . GLU A 1 385 ? -10.680 -13.689 17.131 1.00 87.19 385 GLU A O 1
ATOM 3069 N N . GLY A 1 386 ? -11.524 -13.154 19.142 1.00 89.31 386 GLY A N 1
ATOM 3070 C CA . GLY A 1 386 ? -11.291 -11.726 19.018 1.00 89.31 386 GLY A CA 1
ATOM 3071 C C . GLY A 1 386 ? -10.746 -11.093 20.284 1.00 89.31 386 GLY A C 1
ATOM 3072 O O . GLY A 1 386 ? -10.983 -11.565 21.394 1.00 89.31 386 GLY A O 1
ATOM 3073 N N . LEU A 1 387 ? -10.011 -10.000 20.093 1.00 91.38 387 LEU A N 1
ATOM 3074 C CA . LEU A 1 387 ? -9.501 -9.151 21.157 1.00 91.38 387 LEU A CA 1
ATOM 3075 C C . LEU A 1 387 ? -10.062 -7.745 20.966 1.00 91.38 387 LEU A C 1
ATOM 3077 O O . LEU A 1 387 ? -9.843 -7.116 19.926 1.00 91.38 387 LEU A O 1
ATOM 3081 N N . LEU A 1 388 ? -10.740 -7.247 21.994 1.00 93.81 388 LEU A N 1
ATOM 3082 C CA . LEU A 1 388 ? -11.244 -5.884 22.066 1.00 93.81 388 LEU A CA 1
ATOM 3083 C C . LEU A 1 388 ? -10.545 -5.125 23.189 1.00 93.81 388 LEU A C 1
ATOM 3085 O O . LEU A 1 388 ? -10.245 -5.690 24.239 1.00 93.81 388 LEU A O 1
ATOM 3089 N N . VAL A 1 389 ? -10.325 -3.831 22.985 1.00 93.75 389 VAL A N 1
ATOM 3090 C CA . VAL A 1 389 ? -9.923 -2.911 24.055 1.00 93.75 389 VAL A CA 1
ATOM 3091 C C . VAL A 1 389 ? -11.135 -2.070 24.415 1.00 93.75 389 VAL A C 1
ATOM 3093 O O . VAL A 1 389 ? -11.645 -1.334 23.571 1.00 93.75 389 VAL A O 1
ATOM 3096 N N . LYS A 1 390 ? -11.632 -2.223 25.641 1.00 95.25 390 LYS A N 1
ATOM 3097 C CA . LYS A 1 390 ? -12.823 -1.546 26.147 1.00 95.25 390 LYS A CA 1
ATOM 3098 C C . LYS A 1 390 ? -12.439 -0.178 26.695 1.00 95.25 390 LYS A C 1
ATOM 3100 O O . LYS A 1 390 ? -11.655 -0.083 27.629 1.00 95.25 390 LYS A O 1
ATOM 3105 N N . ILE A 1 391 ? -13.016 0.869 26.116 1.00 92.94 391 ILE A N 1
ATOM 3106 C CA . ILE A 1 391 ? -12.652 2.261 26.369 1.00 92.94 391 ILE A CA 1
ATOM 3107 C C . ILE A 1 391 ? -13.888 2.997 26.891 1.00 92.94 391 ILE A C 1
ATOM 3109 O O . ILE A 1 391 ? -14.909 3.093 26.207 1.00 92.94 391 ILE A O 1
ATOM 3113 N N . SER A 1 392 ? -13.803 3.534 28.107 1.00 90.94 392 SER A N 1
ATOM 3114 C CA . SER A 1 392 ? -14.867 4.374 28.672 1.00 90.94 392 SER A CA 1
ATOM 3115 C C . SER A 1 392 ? -14.886 5.772 28.041 1.00 90.94 392 SER A C 1
ATOM 3117 O O . SER A 1 392 ? -13.879 6.253 27.510 1.00 90.94 392 SER A O 1
ATOM 3119 N N . LYS A 1 393 ? -16.011 6.489 28.158 1.00 87.94 393 LYS A N 1
ATOM 3120 C CA . LYS A 1 393 ? -16.119 7.895 27.724 1.00 87.94 393 LYS A CA 1
ATOM 3121 C C . LYS A 1 393 ? -15.076 8.796 28.372 1.00 87.94 393 LYS A C 1
ATOM 3123 O O . LYS A 1 393 ? -14.468 9.624 27.695 1.00 87.94 393 LYS A O 1
ATOM 3128 N N . GLN A 1 394 ? -14.816 8.599 29.662 1.00 88.62 394 GLN A N 1
ATOM 3129 C CA . GLN A 1 394 ? -13.810 9.365 30.390 1.00 88.62 394 GLN A CA 1
ATOM 3130 C C . GLN A 1 394 ? -12.389 9.070 29.894 1.00 88.62 394 GLN A C 1
ATOM 3132 O O . GLN A 1 394 ? -11.626 10.011 29.661 1.00 88.62 394 GLN A O 1
ATOM 3137 N N . ALA A 1 395 ? -12.048 7.792 29.695 1.00 89.38 395 ALA A N 1
ATOM 3138 C CA . ALA A 1 395 ? -10.753 7.388 29.154 1.00 89.38 395 ALA A CA 1
ATOM 3139 C C . ALA A 1 395 ? -10.528 7.985 27.761 1.00 89.38 395 ALA A C 1
ATOM 3141 O O . ALA A 1 395 ? -9.516 8.639 27.518 1.00 89.38 395 ALA A O 1
ATOM 3142 N N . PHE A 1 396 ? -11.518 7.870 26.876 1.00 88.38 396 PHE A N 1
ATOM 3143 C CA . PHE A 1 396 ? -11.443 8.420 25.528 1.00 88.38 396 PHE A CA 1
ATOM 3144 C C . PHE A 1 396 ? -11.253 9.945 25.518 1.00 88.38 396 PHE A C 1
ATOM 3146 O O . PHE A 1 396 ? -10.380 10.455 24.818 1.00 88.38 396 PHE A O 1
ATOM 3153 N N . VAL A 1 397 ? -12.012 10.686 26.336 1.00 87.69 397 VAL A N 1
ATOM 3154 C CA . VAL A 1 397 ? -11.857 12.146 26.465 1.00 87.69 397 VAL A CA 1
ATOM 3155 C C . VAL A 1 397 ? -10.473 12.514 27.009 1.00 87.69 397 VAL A C 1
ATOM 3157 O O . VAL A 1 397 ? -9.862 13.469 26.531 1.00 87.69 397 VAL A O 1
ATOM 3160 N N . SER A 1 398 ? -9.959 11.765 27.989 1.00 88.31 398 SER A N 1
ATOM 3161 C CA . SER A 1 398 ? -8.603 11.957 28.521 1.00 88.31 398 SER A CA 1
ATOM 3162 C C . SER A 1 398 ? -7.539 11.745 27.440 1.00 88.31 398 SER A C 1
ATOM 3164 O O . SER A 1 398 ? -6.622 12.556 27.287 1.00 88.31 398 SER A O 1
ATOM 3166 N N . VAL A 1 399 ? -7.709 10.703 26.625 1.00 87.12 399 VAL A N 1
ATOM 3167 C CA . VAL A 1 399 ? -6.823 10.407 25.500 1.00 87.12 399 VAL A CA 1
ATOM 3168 C C . VAL A 1 399 ? -6.884 11.504 24.448 1.00 87.12 399 VAL A C 1
ATOM 3170 O O . VAL A 1 399 ? -5.824 11.963 24.048 1.00 87.12 399 VAL A O 1
ATOM 3173 N N . ILE A 1 400 ? -8.061 12.012 24.065 1.00 86.88 400 ILE A N 1
ATOM 3174 C CA . ILE A 1 400 ? -8.164 13.134 23.111 1.00 86.88 400 ILE A CA 1
ATOM 3175 C C . ILE A 1 400 ? -7.446 14.381 23.632 1.00 86.88 400 ILE A C 1
ATOM 3177 O O . ILE A 1 400 ? -6.757 15.049 22.866 1.00 86.88 400 ILE A O 1
ATOM 3181 N N . LYS A 1 401 ? -7.554 14.698 24.929 1.00 86.12 401 LYS A N 1
ATOM 3182 C CA . LYS A 1 401 ? -6.837 15.848 25.512 1.00 86.12 401 LYS A CA 1
ATOM 3183 C C . LYS A 1 401 ? -5.320 15.728 25.353 1.00 86.12 401 LYS A C 1
ATOM 3185 O O . LYS A 1 401 ? -4.644 16.740 25.206 1.00 86.12 401 LYS A O 1
ATOM 3190 N N . ARG A 1 402 ? -4.789 14.502 25.392 1.00 85.25 402 ARG A N 1
ATOM 3191 C CA . ARG A 1 402 ? -3.355 14.216 25.245 1.00 85.25 402 ARG A CA 1
ATOM 3192 C C . ARG A 1 402 ? -2.929 13.980 23.790 1.00 85.25 402 ARG A C 1
ATOM 3194 O O . ARG A 1 402 ? -1.799 14.296 23.432 1.00 85.25 402 ARG A O 1
ATOM 3201 N N . TYR A 1 403 ? -3.823 13.440 22.971 1.00 83.62 403 TYR A N 1
ATOM 3202 C CA . TYR A 1 403 ? -3.628 13.048 21.577 1.00 83.62 403 TYR A CA 1
ATOM 3203 C C . TYR A 1 403 ? -4.811 13.561 20.728 1.00 83.62 403 TYR A C 1
ATOM 3205 O O . TYR A 1 403 ? -5.695 12.785 20.353 1.00 83.62 403 TYR A O 1
ATOM 3213 N N . PRO A 1 404 ? -4.863 14.872 20.410 1.00 83.75 404 PRO A N 1
ATOM 3214 C CA . PRO A 1 404 ? -6.030 15.488 19.760 1.00 83.75 404 PRO A CA 1
ATOM 3215 C C . PRO A 1 404 ? -6.408 14.868 18.411 1.0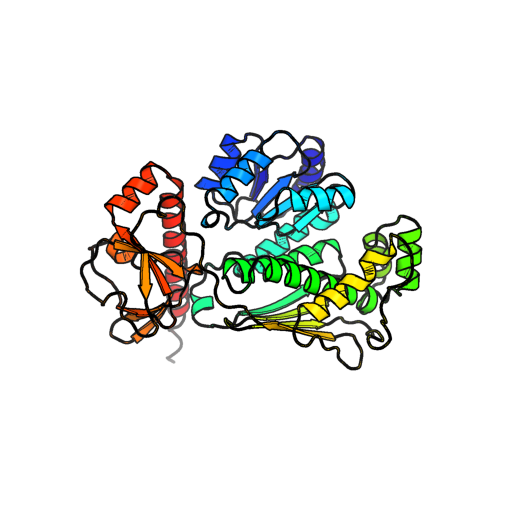0 83.75 404 PRO A C 1
ATOM 3217 O O . PRO A 1 404 ? -7.584 14.808 18.047 1.00 83.75 404 PRO A O 1
ATOM 3220 N N . HIS A 1 405 ? -5.419 14.344 17.688 1.00 77.75 405 HIS A N 1
ATOM 3221 C CA . HIS A 1 405 ? -5.604 13.683 16.401 1.00 77.75 405 HIS A CA 1
ATOM 3222 C C . HIS A 1 405 ? -6.503 12.438 16.476 1.00 77.75 405 HIS A C 1
ATOM 3224 O O . HIS A 1 405 ? -7.144 12.118 15.483 1.00 77.75 405 HIS A O 1
ATOM 3230 N N . TYR A 1 406 ? -6.673 11.790 17.639 1.00 82.38 406 TYR A N 1
ATOM 3231 C CA . TYR A 1 406 ? -7.617 10.666 17.786 1.00 82.38 406 TYR A CA 1
ATOM 3232 C C . TYR A 1 406 ? -9.066 11.122 17.583 1.00 82.38 406 TYR A C 1
ATOM 3234 O O . TYR A 1 406 ? -9.866 10.417 16.969 1.00 82.38 406 TYR A O 1
ATOM 3242 N N . GLY A 1 407 ? -9.404 12.321 18.071 1.00 80.56 407 GLY A N 1
ATOM 3243 C CA . GLY A 1 407 ? -10.735 12.901 17.898 1.00 80.56 407 GLY A CA 1
ATOM 3244 C C . GLY A 1 407 ? -11.012 13.267 16.440 1.00 80.56 407 GLY A C 1
ATOM 3245 O O . GLY A 1 407 ? -12.096 12.985 15.926 1.00 80.56 407 GLY A O 1
ATOM 3246 N N . ILE A 1 408 ? -10.016 13.832 15.751 1.00 79.50 408 ILE A N 1
ATOM 3247 C CA . ILE A 1 408 ? -10.095 14.147 14.315 1.00 79.50 408 ILE A CA 1
ATOM 3248 C C . ILE A 1 408 ? -10.229 12.863 13.495 1.00 79.50 408 ILE A C 1
ATOM 3250 O O . ILE A 1 408 ? -11.088 12.784 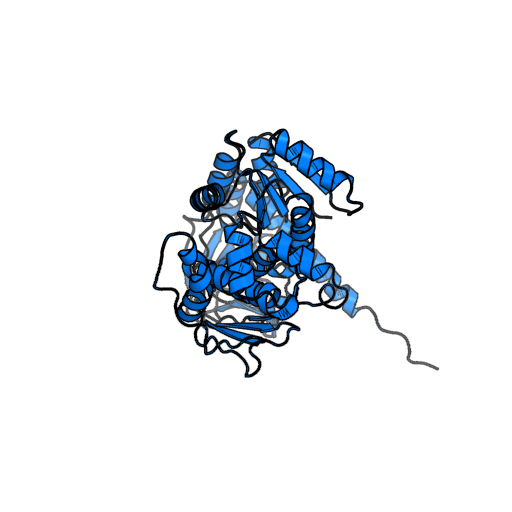12.617 1.00 79.50 408 ILE A O 1
ATOM 3254 N N . TYR A 1 409 ? -9.441 11.840 13.825 1.00 76.69 409 TYR A N 1
ATOM 3255 C CA . TYR A 1 409 ? -9.477 10.537 13.174 1.00 76.69 409 TYR A CA 1
ATOM 3256 C C . TYR A 1 409 ? -10.858 9.877 13.298 1.00 76.69 409 TYR A C 1
ATOM 3258 O O . TYR A 1 409 ? -11.461 9.507 12.288 1.00 76.69 409 TYR A O 1
ATOM 3266 N N . LEU A 1 410 ? -11.416 9.819 14.515 1.00 78.69 410 LEU A N 1
ATOM 3267 C CA . LEU A 1 410 ? -12.776 9.316 14.738 1.00 78.69 410 LEU A CA 1
ATOM 3268 C C . LEU A 1 410 ? -13.813 10.137 13.954 1.00 78.69 410 LEU A C 1
ATOM 3270 O O . LEU A 1 410 ? -14.686 9.565 13.304 1.00 78.69 410 LEU A O 1
ATOM 3274 N N . SER A 1 411 ? -13.698 11.467 13.969 1.00 80.81 411 SER A N 1
ATOM 3275 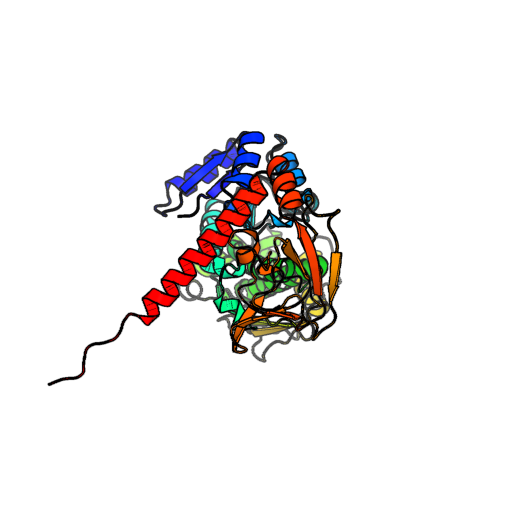C CA . SER A 1 411 ? -14.617 12.359 13.247 1.00 80.81 411 SER A CA 1
ATOM 3276 C C . SER A 1 411 ? -14.601 12.097 11.739 1.00 80.81 411 SER A C 1
ATOM 3278 O O . SER A 1 411 ? -15.660 12.018 11.118 1.00 80.81 411 SER A O 1
ATOM 3280 N N . LYS A 1 412 ? -13.415 11.894 11.150 1.00 75.94 412 LYS A N 1
ATOM 3281 C CA . LYS A 1 412 ? -13.268 11.551 9.728 1.00 75.94 412 LYS A CA 1
ATOM 3282 C C . LYS A 1 412 ? -13.887 10.201 9.394 1.00 75.94 412 LYS A C 1
ATOM 3284 O O . LYS A 1 412 ? -14.609 10.115 8.405 1.00 75.94 412 LYS A O 1
ATOM 3289 N N . ILE A 1 413 ? -13.667 9.175 10.218 1.00 74.56 413 ILE A N 1
ATOM 3290 C CA . ILE A 1 413 ? -14.288 7.857 10.009 1.00 74.56 413 ILE A CA 1
ATOM 3291 C C . ILE A 1 413 ? -15.808 7.973 9.998 1.00 74.56 413 ILE A C 1
ATOM 3293 O O . ILE A 1 413 ? -16.462 7.443 9.103 1.00 74.56 413 ILE A O 1
ATOM 3297 N N . LEU A 1 414 ? -16.377 8.686 10.968 1.00 76.38 414 LEU A N 1
ATOM 3298 C CA . LEU A 1 414 ? -17.822 8.869 11.067 1.00 76.38 414 LEU A CA 1
ATOM 3299 C C . LEU A 1 414 ? -18.383 9.654 9.881 1.00 76.38 414 LEU A C 1
ATOM 3301 O O . LEU A 1 414 ? -19.383 9.237 9.301 1.00 76.38 414 LEU A O 1
ATOM 3305 N N . ALA A 1 415 ? -17.721 10.745 9.485 1.00 76.38 415 ALA A N 1
ATOM 3306 C CA . ALA A 1 415 ? -18.107 11.533 8.318 1.00 76.38 415 ALA A CA 1
ATOM 3307 C C . ALA A 1 415 ? -18.094 10.687 7.036 1.00 76.38 415 ALA A C 1
ATOM 3309 O O . ALA A 1 415 ? -19.018 10.768 6.229 1.00 76.38 415 ALA A O 1
ATOM 3310 N N . GLN A 1 416 ? -17.093 9.820 6.874 1.00 70.56 416 GLN A N 1
ATOM 3311 C CA . GLN A 1 416 ? -17.013 8.914 5.733 1.00 70.56 416 GLN A CA 1
ATOM 3312 C C . GLN A 1 416 ? -18.098 7.832 5.773 1.00 70.56 416 GLN A C 1
ATOM 3314 O O . GLN A 1 416 ? -18.738 7.585 4.754 1.00 70.56 416 GLN A O 1
ATOM 3319 N N . LYS A 1 417 ? -18.354 7.213 6.937 1.00 71.25 417 LYS A N 1
ATOM 3320 C CA . LYS A 1 417 ? -19.463 6.255 7.108 1.00 71.25 417 LYS A CA 1
ATOM 3321 C C . LYS A 1 417 ? -20.816 6.906 6.769 1.00 71.25 417 LYS A C 1
ATOM 3323 O O . LYS A 1 417 ? -21.650 6.285 6.109 1.00 71.25 417 LYS A O 1
ATOM 3328 N N . LEU A 1 418 ? -21.022 8.163 7.175 1.00 72.12 418 LEU A N 1
ATOM 3329 C CA . LEU A 1 418 ? -22.240 8.926 6.893 1.00 72.12 418 LEU A CA 1
ATOM 3330 C C . LEU A 1 418 ? -22.396 9.243 5.399 1.00 72.12 418 LEU A C 1
ATOM 3332 O O . LEU A 1 418 ? -23.452 8.963 4.835 1.00 72.12 418 LEU A O 1
ATOM 3336 N N . ALA A 1 419 ? -21.353 9.781 4.756 1.00 70.50 419 ALA A N 1
ATOM 3337 C CA . ALA A 1 419 ? -21.365 10.100 3.326 1.00 70.50 419 ALA A CA 1
ATOM 3338 C C . ALA A 1 419 ? -21.767 8.879 2.479 1.00 70.50 419 ALA A C 1
ATOM 3340 O O . ALA A 1 419 ? -22.664 8.971 1.645 1.00 70.50 419 ALA A O 1
ATOM 3341 N N . ARG A 1 420 ? -21.214 7.702 2.799 1.00 63.06 420 ARG A N 1
ATOM 3342 C CA . ARG A 1 420 ? -21.536 6.430 2.128 1.00 63.06 420 ARG A CA 1
ATOM 3343 C C . ARG A 1 420 ? -22.968 5.965 2.350 1.00 63.06 420 ARG A C 1
ATOM 3345 O O . ARG A 1 420 ? -23.615 5.470 1.428 1.00 63.06 420 ARG A O 1
ATOM 3352 N N . THR A 1 421 ? -23.475 6.109 3.575 1.00 66.38 421 THR A N 1
ATOM 3353 C CA . THR A 1 421 ? -24.867 5.742 3.875 1.00 66.38 421 THR A CA 1
ATOM 3354 C C . THR A 1 421 ? -25.818 6.562 2.999 1.00 66.38 421 THR A C 1
ATOM 3356 O O . THR A 1 421 ? -26.752 6.011 2.421 1.00 66.38 421 THR A O 1
ATOM 3359 N N . ASN A 1 422 ? -25.523 7.849 2.803 1.00 66.69 422 ASN A N 1
ATOM 3360 C CA . ASN A 1 422 ? -26.319 8.725 1.947 1.00 66.69 422 ASN A CA 1
ATOM 3361 C C . ASN A 1 422 ? -26.208 8.379 0.452 1.00 66.69 422 ASN A C 1
ATOM 3363 O O . ASN A 1 422 ? -27.216 8.435 -0.251 1.00 66.69 422 ASN A O 1
ATOM 3367 N N . GLU A 1 423 ? -25.033 7.979 -0.041 1.00 63.41 423 GLU A N 1
ATOM 3368 C CA . GLU A 1 423 ? -24.849 7.520 -1.430 1.00 63.41 423 GLU A CA 1
ATOM 3369 C C . GLU A 1 423 ? -25.653 6.242 -1.723 1.00 63.41 423 GLU A C 1
ATOM 3371 O O . GLU A 1 423 ? -26.351 6.153 -2.734 1.00 63.41 423 GLU A O 1
ATOM 3376 N N . THR A 1 424 ? -25.647 5.286 -0.791 1.00 59.00 424 THR A N 1
ATOM 3377 C CA . THR A 1 424 ? -26.360 4.001 -0.935 1.00 59.00 424 THR A CA 1
ATOM 3378 C C . THR A 1 424 ? -27.888 4.181 -0.906 1.00 59.00 424 THR A C 1
ATOM 3380 O O . THR A 1 424 ? -28.629 3.522 -1.641 1.00 59.00 424 THR A O 1
ATOM 3383 N N . VAL A 1 425 ? -28.381 5.114 -0.083 1.00 57.97 425 VAL A N 1
ATOM 3384 C CA . VAL A 1 425 ? -29.810 5.474 -0.012 1.00 57.97 425 VAL A CA 1
ATOM 3385 C C . VAL A 1 425 ? -30.245 6.273 -1.247 1.00 57.97 425 VAL A C 1
ATOM 3387 O O . VAL A 1 425 ? -31.345 6.074 -1.756 1.00 57.97 425 VAL A O 1
ATOM 3390 N N . SER A 1 426 ? -29.373 7.122 -1.796 1.00 48.75 426 SER A N 1
ATOM 3391 C CA . SER A 1 426 ? -29.672 7.898 -3.008 1.00 48.75 426 SER A CA 1
ATOM 3392 C C . SER A 1 426 ? -29.706 7.024 -4.271 1.00 48.75 426 SER A C 1
ATOM 3394 O O . SER A 1 426 ? -30.545 7.243 -5.140 1.00 48.75 426 SER A O 1
ATOM 3396 N N . GLY A 1 427 ? -28.864 5.985 -4.353 1.00 44.22 427 GLY A N 1
ATOM 3397 C CA . GLY A 1 427 ? -28.882 5.007 -5.452 1.00 44.22 427 GLY A CA 1
ATOM 3398 C C . GLY A 1 427 ? -30.096 4.065 -5.450 1.00 44.22 427 GLY A C 1
ATOM 3399 O O . GLY A 1 427 ? -30.484 3.564 -6.501 1.00 44.22 427 GLY A O 1
ATOM 3400 N N . SER A 1 428 ? -30.739 3.855 -4.296 1.00 44.28 428 SER A N 1
ATOM 3401 C CA . SER A 1 428 ? -31.958 3.034 -4.174 1.00 44.28 428 SER A CA 1
ATOM 3402 C C . SER A 1 428 ? -33.261 3.827 -4.351 1.00 44.28 428 SER A C 1
ATOM 3404 O O . SER A 1 428 ? -34.307 3.230 -4.597 1.00 44.28 428 SER A O 1
ATOM 3406 N N . ALA A 1 429 ? -33.209 5.162 -4.306 1.00 43.06 429 ALA A N 1
ATOM 3407 C CA . ALA A 1 429 ? -34.357 6.042 -4.549 1.00 43.06 429 ALA A CA 1
ATOM 3408 C C . ALA A 1 429 ? -34.567 6.407 -6.040 1.00 43.06 429 ALA A C 1
ATOM 3410 O O . ALA A 1 429 ? -35.527 7.098 -6.378 1.00 43.06 429 ALA A O 1
ATOM 3411 N N . GLY A 1 430 ? -33.698 5.936 -6.941 1.00 38.91 430 GLY A N 1
ATOM 3412 C CA . GLY A 1 430 ? -33.698 6.262 -8.371 1.00 38.91 430 GLY A CA 1
ATOM 3413 C C . GLY A 1 430 ? -34.368 5.232 -9.289 1.00 38.91 430 GLY A C 1
ATOM 3414 O O . GLY A 1 430 ? -33.754 4.821 -10.262 1.00 38.91 430 GLY A O 1
ATOM 3415 N N . SER A 1 431 ? -35.597 4.790 -9.001 1.00 39.44 431 SER A N 1
ATOM 3416 C CA . SER A 1 431 ? -36.587 4.432 -10.043 1.00 39.44 431 SER A CA 1
ATOM 3417 C C . SER A 1 431 ? -37.977 4.215 -9.433 1.00 39.44 431 SER A C 1
ATOM 3419 O O . SER A 1 431 ? -38.275 3.174 -8.850 1.00 39.44 431 SER A O 1
ATOM 3421 N N . PRO A 1 432 ? -38.858 5.216 -9.555 1.00 35.12 432 PRO A N 1
ATOM 3422 C CA . PRO A 1 432 ? -40.251 4.879 -9.815 1.00 35.12 432 PRO A CA 1
ATOM 3423 C C . PRO A 1 432 ? -40.904 5.911 -10.741 1.00 35.12 432 PRO A C 1
ATOM 3425 O O . PRO A 1 432 ? -41.354 6.948 -10.269 1.00 35.12 432 PRO A O 1
ATOM 3428 N N . ALA A 1 433 ? -40.985 5.617 -12.041 1.00 36.00 433 ALA A N 1
ATOM 3429 C CA . ALA A 1 433 ? -42.083 6.058 -12.911 1.00 36.00 433 ALA A CA 1
ATOM 3430 C C . ALA A 1 433 ? -41.864 5.556 -14.344 1.00 36.00 433 ALA A C 1
ATOM 3432 O O . ALA A 1 433 ? -41.250 6.239 -15.146 1.00 36.00 433 ALA A O 1
ATOM 3433 N N . GLU A 1 434 ? -42.396 4.376 -14.658 1.00 32.03 434 GLU A N 1
ATOM 3434 C CA . GLU A 1 434 ? -43.018 4.108 -15.963 1.00 32.03 434 GLU A CA 1
ATOM 3435 C C . GLU A 1 434 ? -43.937 2.884 -15.817 1.00 32.03 434 GLU A C 1
ATOM 3437 O O . GLU A 1 434 ? -43.660 1.755 -16.214 1.00 32.03 434 GLU A O 1
ATOM 3442 N N . ARG A 1 435 ? -45.060 3.115 -15.135 1.00 37.03 435 ARG A N 1
ATOM 3443 C CA . ARG A 1 435 ? -46.279 2.315 -15.267 1.00 37.03 435 ARG A CA 1
ATOM 3444 C C . ARG A 1 435 ? -47.445 3.283 -15.330 1.00 37.03 435 ARG A C 1
ATOM 3446 O O . ARG A 1 435 ? -47.913 3.689 -14.275 1.00 37.03 435 ARG A O 1
ATOM 3453 N N . SER A 1 436 ? -47.852 3.623 -16.553 1.00 35.03 436 SER A N 1
ATOM 3454 C CA . SER A 1 436 ? -49.237 3.844 -17.006 1.00 35.03 436 SER A CA 1
ATOM 3455 C C . SER A 1 436 ? -49.274 4.844 -18.167 1.00 35.03 436 SER A C 1
ATOM 3457 O O . SER A 1 436 ? -49.291 6.052 -17.932 1.00 35.03 436 SER A O 1
ATOM 3459 N N . LEU A 1 437 ? -49.300 4.344 -19.402 1.00 34.25 437 LEU A N 1
ATOM 3460 C CA . LEU A 1 437 ? -50.469 4.359 -20.296 1.00 34.25 437 LEU A CA 1
ATOM 3461 C C . LEU A 1 437 ? -50.162 3.568 -21.569 1.00 34.25 437 LEU A C 1
ATOM 3463 O O . LEU A 1 437 ? -49.036 3.717 -22.090 1.00 34.25 437 LEU A O 1
#